Protein AF-0000000080438288 (afdb_homodimer)

InterPro domains:
  IPR000890 Aliphatic acid kinase, short-chain [PF00871] (150-322)
  IPR000890 Aliphatic acid kinase, short-chain [PR00471] (5-16)
  IPR000890 Aliphatic acid kinase, short-chain [PR00471] (149-162)
  IPR000890 Aliphatic acid kinase, short-chain [PR00471] (179-200)
  IPR000890 Aliphatic acid kinase, short-chain [PR00471] (274-287)
  IPR000890 Aliphatic acid kinase, short-chain [PR00471] (297-313)
  IPR000890 Aliphatic acid kinase, short-chain [PTHR21060] (2-323)
  IPR011245 Butyrate kinase [MF_00542] (1-355)
  IPR011245 Butyrate kinase [NF002834] (3-355)
  IPR011245 Butyrate kinase [PIRSF036458] (1-355)
  IPR011245 Butyrate kinase [TIGR02707] (4-353)
  IPR011245 Butyrate kinase [cd24011] (4-348)
  IPR023865 Aliphatic acid kinase, short-chain, conserved site [PS01075] (5-16)
  IPR023865 Aliphatic acid kinase, short-chain, conserved site [PS01076] (179-196)
  IPR043129 ATPase, nucleotide binding domain [SSF53067] (3-172)
  IPR043129 ATPase, nucleotide binding domain [SSF53067] (119-348)

Radius of gyration: 28.98 Å; Cα contacts (8 Å, |Δi|>4): 1746; chains: 2; bounding box: 59×94×71 Å

Nearest PDB structures (foldseek):
  1saz-assembly1_A  TM=9.624E-01  e=7.086E-48  Thermotoga maritima
  4dq8-assembly1_A  TM=8.177E-01  e=7.166E-22  Mycobacterium marinum M
  4iz9-assembly1_A-2  TM=7.979E-01  e=1.369E-21  Mycobacterium avium 104
  4dq8-assembly1_B  TM=8.042E-01  e=7.960E-20  Mycobacterium marinum M
  3r9p-assembly1_A  TM=7.943E-01  e=3.902E-19  Mycobacterium avium subsp. paratuberculosis

Organism: NCBI:txid29372

pLDDT: mean 96.83, std 3.12, range [66.62, 99.0]

Foldseek 3Di:
DWAWEWEWEFAPFWIWIFIDGQLHTPDIDIGGHDPVRSVVAPALVSCQVVVLVSVVVVCVVVVHDLLRHQFYEFAQAQAAADAFAKAWQDPVLLVRLVVNVVDGGNSSSGQVSRVVSCVVNVHIYIYGQHQRHDQADPVQQDDPDPVRTFGRGDLRLQQLLVLQVVLVVVVNGSQRFWEWEWAAALWIKTFTRDRSGGHHIHRRAQAAFPAHLAAAHHDDPVVLVCVPPVVPDDPVRSRNCGGGCDQNCVQPVGSDVVVLVVCLVVPNPSSVVSLVSRLVRSLVSSVVSCVVVPLRHAEYEYEYAVLVDPVSQVSNCVSRPVSDYYDYDYHRPSSSSRSNSVVCCVVVVDPHDYD/DWAWEWEWEFAPFWIWIFIDGQLHTPDIDIGGHDPVRSVVAPALVSCQVVVLVVVVVVCVVVVHDLLRHQFYEFAQAQAAADAFAKAWQDPVLLVRLVVNVVDGGNSSSGQVSRVVSCVVNVHIYIYGQHQRHDQADPVQQDDPDPVRTFGRGDLRLQQLLVLQVVQVVVVNGSLRFWEWEWAAALWIKTFTRHRSGGHHIHRRAQAAFPAHLAAAHHDDPVVLVCVPPVVPDDPVRSRNCGGGCDQNCVQPVGSDVVVLVVCLVVPNPSSVVSLVSRLVRSLVSSVVSCVVVPLRHAEYEYEYAVLVDPVSQVSNCVSRPVSDYYDYDYHRPSRSSRSNSVVCCVVVVDPHDYD

Solvent-accessible surface area (backbone atoms only — not comparable to full-atom values): 34336 Å² total; per-residue (Å²): 136,83,44,28,35,43,31,36,42,36,43,89,50,31,34,39,36,34,34,23,52,52,93,42,78,75,46,73,48,76,45,74,48,54,69,71,67,58,63,74,36,94,45,74,71,66,40,46,65,60,55,48,49,53,52,52,50,50,36,50,75,68,70,48,66,69,76,63,43,57,31,18,28,7,34,35,29,36,40,72,74,35,69,71,52,33,29,47,62,44,70,65,47,45,52,35,31,70,68,17,71,67,38,86,53,43,27,24,46,8,39,48,51,17,37,58,55,14,58,74,58,70,39,51,21,29,27,34,24,25,40,25,34,40,49,56,41,76,50,60,28,65,30,18,38,86,92,39,56,52,56,53,33,35,62,38,39,44,50,50,42,53,45,42,49,48,13,58,75,70,70,65,35,34,60,70,34,28,34,37,37,33,37,34,45,66,39,30,25,49,29,24,29,54,46,64,34,48,35,36,50,34,22,31,71,48,16,24,50,34,35,20,23,20,19,8,16,38,53,47,40,44,58,49,53,52,49,60,68,61,76,81,48,52,70,68,56,54,46,33,38,35,42,70,40,1,16,37,22,49,76,69,71,40,68,50,62,64,59,39,54,49,38,25,75,73,62,38,64,68,35,33,46,53,48,50,26,42,44,49,36,47,30,22,50,52,24,22,35,37,25,76,48,43,50,58,44,73,34,33,36,36,20,17,60,53,36,66,37,63,66,56,50,50,58,34,39,64,29,42,48,76,64,30,58,74,47,74,52,56,38,54,60,58,64,59,38,42,44,50,38,52,48,33,36,77,69,63,75,36,81,69,38,82,111,135,83,44,29,35,42,32,36,42,37,43,90,51,31,36,40,35,33,33,22,52,52,94,42,77,74,46,75,49,75,45,76,48,52,70,69,67,58,63,72,37,95,44,77,71,64,39,47,65,61,55,48,49,52,52,53,50,52,35,49,74,68,71,48,64,69,76,63,44,57,32,18,30,8,33,36,29,36,41,71,75,34,69,72,51,33,29,46,62,44,70,64,48,44,51,34,30,72,67,16,74,66,39,86,52,44,28,25,45,8,38,48,50,17,39,57,56,14,59,74,60,72,40,50,20,28,27,33,25,24,41,25,34,40,49,57,40,75,51,61,28,63,34,17,38,86,92,39,55,50,55,52,33,35,61,37,40,44,51,52,41,52,45,43,49,48,13,57,75,68,71,64,36,34,59,69,34,28,34,37,40,32,37,32,43,65,40,29,26,48,29,24,28,55,46,65,34,48,35,38,52,34,20,32,73,48,17,24,50,33,35,19,23,22,20,8,15,39,53,48,40,45,59,49,52,50,50,60,67,61,76,80,49,54,70,69,55,54,47,33,37,36,41,69,41,1,16,38,22,50,77,68,70,39,67,50,62,66,58,38,53,51,38,26,75,71,61,39,64,69,35,34,46,54,48,51,26,44,44,50,36,47,27,21,48,51,24,22,36,37,25,77,48,43,50,56,45,72,33,32,35,36,20,16,61,53,37,66,36,62,66,55,50,51,58,34,40,64,26,42,49,76,62,30,57,76,46,72,52,55,37,53,58,57,63,58,38,42,45,50,38,52,48,34,36,77,70,64,75,37,81,71,38,81,110

Structure (mmCIF, N/CA/C/O backbone):
data_AF-0000000080438288-model_v1
#
loop_
_entity.id
_entity.type
_entity.pdbx_description
1 polymer 'Probable butyrate kinase'
#
loop_
_atom_site.group_PDB
_atom_site.id
_atom_site.type_symbol
_atom_site.label_atom_id
_atom_site.label_alt_id
_atom_site.label_comp_id
_atom_site.label_asym_id
_atom_site.label_entity_id
_atom_site.label_seq_id
_atom_site.pdbx_PDB_ins_code
_atom_site.Cartn_x
_atom_site.Cartn_y
_atom_site.Cartn_z
_atom_site.occupancy
_atom_site.B_iso_or_equiv
_atom_site.auth_seq_id
_atom_site.auth_comp_id
_atom_site.auth_asym_id
_atom_site.auth_atom_id
_atom_site.pdbx_PDB_model_num
ATOM 1 N N . MET A 1 1 ? 4.367 34.531 33.5 1 66.62 1 MET A N 1
ATOM 2 C CA . MET A 1 1 ? 3.48 35.375 32.688 1 66.62 1 MET A CA 1
ATOM 3 C C . MET A 1 1 ? 2.754 34.531 31.641 1 66.62 1 MET A C 1
ATOM 5 O O . MET A 1 1 ? 3.32 33.594 31.094 1 66.62 1 MET A O 1
ATOM 9 N N . SER A 1 2 ? 1.439 34.594 31.484 1 91.94 2 SER A N 1
ATOM 10 C CA . SER A 1 2 ? 0.592 33.844 30.562 1 91.94 2 SER A CA 1
ATOM 11 C C . SER A 1 2 ? 0.63 34.438 29.172 1 91.94 2 SER A C 1
ATOM 13 O O . SER A 1 2 ? 0.788 35.656 29 1 91.94 2 SER A O 1
ATOM 15 N N . TYR A 1 3 ? 0.744 33.688 28.172 1 97.31 3 TYR A N 1
ATOM 16 C CA . TYR A 1 3 ? 0.764 34.125 26.797 1 97.31 3 TYR A CA 1
ATOM 17 C C . TYR A 1 3 ? -0.65 34.25 26.234 1 97.31 3 TYR A C 1
ATOM 19 O O . TYR A 1 3 ? -1.489 33.375 26.453 1 97.31 3 TYR A O 1
ATOM 27 N N . LYS A 1 4 ? -0.936 35.375 25.594 1 98.25 4 LYS A N 1
ATOM 28 C CA . LYS A 1 4 ? -2.145 35.531 24.797 1 98.25 4 LYS A CA 1
ATOM 29 C C . LYS A 1 4 ? -1.837 35.375 23.312 1 98.25 4 LYS A C 1
ATOM 31 O O . LYS A 1 4 ? -1.006 36.094 22.766 1 98.25 4 LYS A O 1
ATOM 36 N N . LEU A 1 5 ? -2.516 34.438 22.688 1 98.75 5 LEU A N 1
ATOM 37 C CA . LEU A 1 5 ? -2.191 34.094 21.312 1 98.75 5 LEU A CA 1
ATOM 38 C C . LEU A 1 5 ? -3.414 34.219 20.406 1 98.75 5 LEU A C 1
ATOM 40 O O . LEU A 1 5 ? -4.527 33.875 20.812 1 98.75 5 LEU A O 1
ATOM 44 N N . LEU A 1 6 ? -3.244 34.781 19.219 1 98.81 6 LEU A N 1
ATOM 45 C CA . LEU A 1 6 ? -4.238 34.688 18.156 1 98.81 6 LEU A CA 1
ATOM 46 C C . LEU A 1 6 ? -3.877 33.594 17.156 1 98.81 6 LEU A C 1
ATOM 48 O O . LEU A 1 6 ? -2.764 33.594 16.625 1 98.81 6 LEU A O 1
ATOM 52 N N . ILE A 1 7 ? -4.793 32.656 16.969 1 98.75 7 ILE A N 1
ATOM 53 C CA . ILE A 1 7 ? -4.605 31.547 16.031 1 98.75 7 ILE A CA 1
ATOM 54 C C . ILE A 1 7 ? -5.473 31.781 14.797 1 98.75 7 ILE A C 1
ATOM 56 O O . ILE A 1 7 ? -6.656 32.094 14.914 1 98.75 7 ILE A O 1
ATOM 60 N N . ILE A 1 8 ? -4.863 31.609 13.609 1 98.62 8 ILE A N 1
ATOM 61 C CA . ILE A 1 8 ? -5.562 31.875 12.352 1 98.62 8 ILE A CA 1
ATOM 62 C C . ILE A 1 8 ? -5.465 30.641 11.445 1 98.62 8 ILE A C 1
ATOM 64 O O . ILE A 1 8 ? -4.367 30.234 11.07 1 98.62 8 ILE A O 1
ATOM 68 N N . ASN A 1 9 ? -6.555 30.062 11.078 1 97.88 9 ASN A N 1
ATOM 69 C CA . ASN A 1 9 ? -6.66 28.875 10.219 1 97.88 9 ASN A CA 1
ATOM 70 C C . ASN A 1 9 ? -7.629 29.109 9.062 1 97.88 9 ASN A C 1
ATOM 72 O O . ASN A 1 9 ? -8.797 28.734 9.148 1 97.88 9 ASN A O 1
ATOM 76 N N . PRO A 1 10 ? -7.109 29.656 7.953 1 96.69 10 PRO A N 1
ATOM 77 C CA . PRO A 1 10 ? -7.973 29.953 6.809 1 96.69 10 PRO A CA 1
ATOM 78 C C . PRO A 1 10 ? -8.367 28.719 6.016 1 96.69 10 PRO A C 1
ATOM 80 O O . PRO A 1 10 ? -7.531 27.828 5.789 1 96.69 10 PRO A O 1
ATOM 83 N N . GLY A 1 11 ? -9.625 28.594 5.711 1 92.25 11 GLY A N 1
ATOM 84 C CA . GLY A 1 11 ? -10.148 27.672 4.727 1 92.25 11 GLY A CA 1
ATOM 85 C C . GLY A 1 11 ? -10.617 28.344 3.455 1 92.25 11 GLY A C 1
ATOM 86 O O . GLY A 1 11 ? -10.5 29.562 3.312 1 92.25 11 GLY A O 1
ATOM 87 N N . SER A 1 12 ? -11.234 27.594 2.533 1 87.94 12 SER 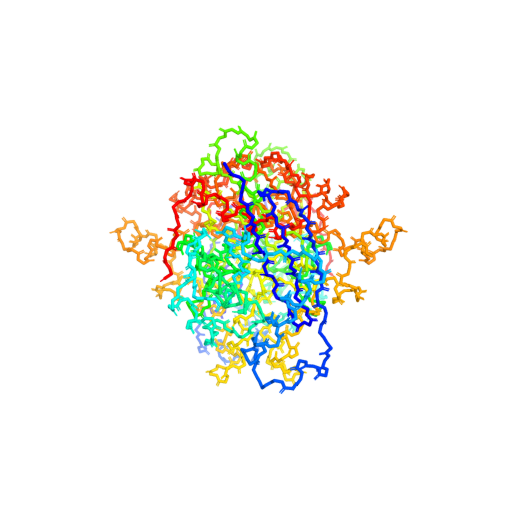A N 1
ATOM 88 C CA . SER A 1 12 ? -11.625 28.109 1.229 1 87.94 12 SER A CA 1
ATOM 89 C C . SER A 1 12 ? -12.727 29.172 1.36 1 87.94 12 SER A C 1
ATOM 91 O O . SER A 1 12 ? -12.664 30.219 0.715 1 87.94 12 SER A O 1
ATOM 93 N N . THR A 1 13 ? -13.695 28.828 2.236 1 90.31 13 THR A N 1
ATOM 94 C CA . THR A 1 13 ? -14.828 29.75 2.352 1 90.31 13 THR A CA 1
ATOM 95 C C . THR A 1 13 ? -14.992 30.219 3.791 1 90.31 13 THR A C 1
ATOM 97 O O . THR A 1 13 ? -16.078 30.625 4.191 1 90.31 13 THR A O 1
ATOM 100 N N . SER A 1 14 ? -13.969 30.016 4.543 1 94.56 14 SER A N 1
ATOM 101 C CA . SER A 1 14 ? -14.055 30.422 5.945 1 94.56 14 SER A CA 1
ATOM 102 C C . SER A 1 14 ? -12.664 30.656 6.535 1 94.56 14 SER A C 1
ATOM 104 O O . SER A 1 14 ? -11.656 30.297 5.93 1 94.56 14 SER A O 1
ATOM 106 N N . THR A 1 15 ? -12.617 31.328 7.574 1 96.62 15 THR A N 1
ATOM 107 C CA . THR A 1 15 ? -11.438 31.484 8.422 1 96.62 15 THR A CA 1
ATOM 108 C C . THR A 1 15 ? -11.773 31.172 9.875 1 96.62 15 THR A C 1
ATOM 110 O O . THR A 1 15 ? -12.578 31.875 10.492 1 96.62 15 THR A O 1
ATOM 113 N N . LYS A 1 16 ? -11.172 30.078 10.43 1 97.88 16 LYS A N 1
ATOM 114 C CA . LYS A 1 16 ? -11.305 29.781 11.852 1 97.88 16 LYS A CA 1
ATOM 115 C C . LYS A 1 16 ? -10.242 30.516 12.672 1 97.88 16 LYS A C 1
ATOM 117 O O . LYS A 1 16 ? -9.062 30.453 12.344 1 97.88 16 LYS A O 1
ATOM 122 N N . ILE A 1 17 ? -10.719 31.25 13.672 1 98.44 17 ILE A N 1
ATOM 123 C CA . ILE A 1 17 ? -9.766 31.938 14.531 1 98.44 17 ILE A CA 1
ATOM 124 C C . ILE A 1 17 ? -10.008 31.547 15.984 1 98.44 17 ILE A C 1
ATOM 126 O O . ILE A 1 17 ? -11.109 31.125 16.344 1 98.44 17 ILE A O 1
ATOM 130 N N . GLY A 1 18 ? -8.961 31.641 16.719 1 98.12 18 GLY A N 1
ATOM 131 C CA . GLY A 1 18 ? -9.031 31.422 18.156 1 98.12 18 GLY A CA 1
ATOM 132 C C . GLY A 1 18 ? -8.078 32.312 18.938 1 98.12 18 GLY A C 1
ATOM 133 O O . GLY A 1 18 ? -7 32.656 18.453 1 98.12 18 GLY A O 1
ATOM 134 N N . VAL A 1 19 ? -8.539 32.75 20.094 1 98.44 19 VAL A N 1
ATOM 135 C CA . VAL A 1 19 ? -7.672 33.406 21.062 1 98.44 19 VAL A CA 1
ATOM 136 C C . VAL A 1 19 ? -7.434 32.469 22.25 1 98.44 19 VAL A C 1
ATOM 138 O O . VAL A 1 19 ? -8.375 31.906 22.812 1 98.44 19 VAL A O 1
ATOM 141 N N . TYR A 1 20 ? -6.188 32.312 22.516 1 98.31 20 TYR A N 1
ATOM 142 C CA . TYR A 1 20 ? -5.812 31.422 23.609 1 98.31 20 TYR A CA 1
ATOM 143 C C . TYR A 1 20 ? -5.02 32.188 24.672 1 98.31 20 TYR A C 1
ATOM 145 O O . TYR A 1 20 ? -4.188 33.031 24.344 1 98.31 20 TYR A O 1
ATOM 153 N N . GLU A 1 21 ? -5.344 31.984 25.906 1 98.12 21 GLU A N 1
ATOM 154 C CA . GLU A 1 21 ? -4.449 32.281 27.031 1 98.12 21 GLU A CA 1
ATOM 155 C C . GLU A 1 21 ? -3.723 31.016 27.5 1 98.12 21 GLU A C 1
ATOM 157 O O . GLU A 1 21 ? -4.312 30.172 28.156 1 98.12 21 GLU A O 1
ATOM 162 N N . ASP A 1 22 ? -2.461 30.969 27.141 1 97.06 22 ASP A N 1
ATOM 163 C CA . ASP A 1 22 ? -1.778 29.688 27.188 1 97.06 22 ASP A CA 1
ATOM 164 C C . ASP A 1 22 ? -2.576 28.609 26.453 1 97.06 22 ASP A C 1
ATOM 166 O O . ASP A 1 22 ? -2.93 28.781 25.281 1 97.06 22 ASP A O 1
ATOM 170 N N . GLU A 1 23 ? -2.857 27.516 27.031 1 96.75 23 GLU A N 1
ATOM 171 C CA . GLU A 1 23 ? -3.562 26.438 26.344 1 96.75 23 GLU A CA 1
ATOM 172 C C . GLU A 1 23 ? -5.074 26.562 26.531 1 96.75 23 GLU A C 1
ATOM 174 O O . GLU A 1 23 ? -5.836 25.734 26.031 1 96.75 23 GLU A O 1
ATOM 179 N N . LYS A 1 24 ? -5.5 27.641 27.203 1 97.56 24 LYS A N 1
ATOM 180 C CA . LYS A 1 24 ? -6.926 27.828 27.453 1 97.56 24 LYS A CA 1
ATOM 181 C C . LYS A 1 24 ? -7.57 28.641 26.328 1 97.56 24 LYS A C 1
ATOM 183 O O . LYS A 1 24 ? -7.129 29.75 26.031 1 97.56 24 LYS A O 1
ATOM 188 N N . GLU A 1 25 ? -8.57 28.109 25.797 1 97.56 25 GLU A N 1
ATOM 189 C CA . GLU A 1 25 ? -9.312 28.797 24.734 1 97.56 25 GLU A CA 1
ATOM 190 C C . GLU A 1 25 ? -10.156 29.938 25.312 1 97.56 25 GLU A C 1
ATOM 192 O O . GLU A 1 25 ? -10.961 29.719 26.219 1 97.56 25 GLU A O 1
ATOM 197 N N . ILE A 1 26 ? -10 31.109 24.844 1 96.88 26 ILE A N 1
ATOM 198 C CA . ILE A 1 26 ? -10.75 32.281 25.281 1 96.88 26 ILE A CA 1
ATOM 199 C C . ILE A 1 26 ? -11.906 32.531 24.312 1 96.88 26 ILE A C 1
ATOM 201 O O . ILE A 1 26 ? -13 32.938 24.75 1 96.88 26 ILE A O 1
ATOM 205 N N . LEU A 1 27 ? -11.617 32.375 23.078 1 96.31 27 LEU A N 1
ATOM 206 C CA . LEU A 1 27 ? -12.648 32.531 22.047 1 96.31 27 LEU A CA 1
ATOM 207 C C . LEU A 1 27 ? -12.281 31.719 20.812 1 96.31 27 LEU A C 1
ATOM 209 O O . LEU A 1 27 ? -11.109 31.469 20.547 1 96.31 27 LEU A O 1
ATOM 213 N N . GLU A 1 28 ? -13.25 31.219 20.172 1 97.12 28 GLU A N 1
ATOM 214 C CA . GLU A 1 28 ? -13.148 30.562 18.859 1 97.12 28 GLU A CA 1
ATOM 215 C C . GLU A 1 28 ? -14.281 31 17.938 1 97.12 28 GLU A C 1
ATOM 217 O O . GLU A 1 28 ? -15.438 31.078 18.359 1 97.12 28 GLU A O 1
ATOM 222 N N . GLU A 1 29 ? -13.969 31.422 16.781 1 97.19 29 GLU A N 1
ATOM 223 C CA . GLU A 1 29 ? -14.953 31.859 15.797 1 97.19 29 GLU A CA 1
ATOM 224 C C . GLU A 1 29 ? -14.641 31.281 14.422 1 97.19 29 GLU A C 1
ATOM 226 O O . GLU A 1 29 ? -13.477 31.125 14.055 1 97.19 29 GLU A O 1
ATOM 231 N N . THR A 1 30 ? -15.648 30.891 13.758 1 96.56 30 THR A N 1
ATOM 232 C CA . THR A 1 30 ? -15.547 30.562 12.344 1 96.56 30 THR A CA 1
ATOM 233 C C . THR A 1 30 ? -16.141 31.688 11.492 1 96.56 30 THR A C 1
ATOM 235 O O . THR A 1 30 ? -17.344 31.906 11.5 1 96.56 30 THR A O 1
ATOM 238 N N . LEU A 1 31 ? -15.266 32.344 10.812 1 96.44 31 LEU A N 1
ATOM 239 C CA . LEU A 1 31 ? -15.664 33.438 9.953 1 96.44 31 LEU A CA 1
ATOM 240 C C . LEU A 1 31 ? -16 32.938 8.547 1 96.44 31 LEU A C 1
ATOM 242 O O . LEU A 1 31 ? -15.102 32.594 7.777 1 96.44 31 LEU A O 1
ATOM 246 N N . ARG A 1 32 ? -17.219 32.969 8.227 1 94.56 32 ARG A N 1
ATOM 247 C CA . ARG A 1 32 ? -17.656 32.469 6.926 1 94.56 32 ARG A CA 1
ATOM 248 C C . ARG A 1 32 ? -17.641 33.562 5.883 1 94.56 32 ARG A C 1
ATOM 250 O O . ARG A 1 32 ? -18 34.719 6.176 1 94.56 32 ARG A O 1
ATOM 257 N N . HIS A 1 33 ? -17.172 33.156 4.758 1 93 33 HIS A N 1
ATOM 258 C CA . HIS A 1 33 ? -17.109 34.062 3.621 1 93 33 HIS A CA 1
ATOM 259 C C . HIS A 1 33 ? -18 33.594 2.482 1 93 33 HIS A C 1
ATOM 261 O O . HIS A 1 33 ? -17.938 32.438 2.078 1 93 33 HIS A O 1
ATOM 267 N N . SER A 1 34 ? -18.828 34.438 1.922 1 88.5 34 SER A N 1
ATOM 268 C CA . SER A 1 34 ? -19.703 34.062 0.812 1 88.5 34 SER A CA 1
ATOM 269 C C . SER A 1 34 ? -18.906 33.906 -0.479 1 88.5 34 SER A C 1
ATOM 271 O O . SER A 1 34 ? -17.828 34.469 -0.625 1 88.5 34 SER A O 1
ATOM 273 N N . ALA A 1 35 ? -19.453 33.094 -1.381 1 82.19 35 ALA A N 1
ATOM 274 C CA . ALA A 1 35 ? -18.859 32.906 -2.701 1 82.19 35 ALA A CA 1
ATOM 275 C C . ALA A 1 35 ? -18.734 34.25 -3.436 1 82.19 35 ALA A C 1
ATOM 277 O O . ALA A 1 35 ? -17.781 34.469 -4.18 1 82.19 35 ALA A O 1
ATOM 278 N N . GLU A 1 36 ? -19.672 35.031 -3.203 1 86.88 36 GLU A N 1
ATOM 279 C CA . GLU A 1 36 ? -19.688 36.344 -3.826 1 86.88 36 GLU A CA 1
ATOM 280 C C . GLU A 1 36 ? -18.547 37.219 -3.318 1 86.88 36 GLU A C 1
ATOM 282 O O . GLU A 1 36 ? -17.891 37.906 -4.102 1 86.88 36 GLU A O 1
ATOM 287 N N . GLU A 1 37 ? -18.328 37.188 -2.08 1 89.81 37 GLU A N 1
ATOM 288 C CA . GLU A 1 37 ? -17.25 37.969 -1.474 1 89.81 37 GLU A CA 1
ATOM 289 C C . GLU A 1 37 ? -15.883 37.469 -1.94 1 89.81 37 GLU A C 1
ATOM 291 O O . GLU A 1 37 ? -15.031 38.281 -2.328 1 89.81 37 GLU A O 1
ATOM 296 N N . ILE A 1 38 ? -15.68 36.188 -1.899 1 89.19 38 ILE A N 1
ATOM 297 C CA . ILE A 1 38 ? -14.398 35.562 -2.256 1 89.19 38 ILE A CA 1
ATOM 298 C C . ILE A 1 38 ? -14.156 35.719 -3.756 1 89.19 38 ILE A C 1
ATOM 300 O O . ILE A 1 38 ? -13.023 35.906 -4.191 1 89.19 38 ILE A O 1
ATOM 304 N N . GLY A 1 39 ? -15.25 35.656 -4.547 1 87 39 GLY A N 1
ATOM 305 C CA . GLY A 1 39 ? -15.172 35.688 -5.996 1 87 39 GLY A CA 1
ATOM 306 C C . GLY A 1 39 ? -14.695 37.031 -6.535 1 87 39 GLY A C 1
ATOM 307 O O . GLY A 1 39 ? -14.273 37.125 -7.691 1 87 39 GLY A O 1
ATOM 308 N N . LYS A 1 40 ? -14.688 38 -5.754 1 91.06 40 LYS A N 1
ATOM 309 C CA . LYS A 1 40 ? -14.273 39.344 -6.164 1 91.06 40 LYS A CA 1
ATOM 310 C C . LYS A 1 40 ? -12.758 39.406 -6.316 1 91.06 40 LYS A C 1
ATOM 312 O O . LYS A 1 40 ? -12.234 40.375 -6.918 1 91.06 40 LYS A O 1
ATOM 317 N N . TYR A 1 41 ? -12.102 38.438 -5.785 1 92.12 41 TYR A N 1
ATOM 318 C CA . TYR A 1 41 ? -10.641 38.469 -5.77 1 92.12 41 TYR A CA 1
ATOM 319 C C . TYR A 1 41 ? -10.055 37.5 -6.793 1 92.12 41 TYR A C 1
ATOM 321 O O . TYR A 1 41 ? -10.547 36.375 -6.953 1 92.12 41 TYR A O 1
ATOM 329 N N . ALA A 1 42 ? -9.047 37.969 -7.5 1 88.25 42 ALA A N 1
ATOM 330 C CA . ALA A 1 42 ? -8.445 37.188 -8.586 1 88.25 42 ALA A CA 1
ATOM 331 C C . ALA A 1 42 ? -7.648 36 -8.039 1 88.25 42 ALA A C 1
ATOM 333 O O . ALA A 1 42 ? -7.598 34.938 -8.656 1 88.25 42 ALA A O 1
ATOM 334 N N . THR A 1 43 ? -6.949 36.25 -6.898 1 90.31 43 THR A N 1
ATOM 335 C CA . THR A 1 43 ? -6.121 35.219 -6.301 1 90.31 43 THR A CA 1
ATOM 336 C C . THR A 1 43 ? -6.418 35.062 -4.809 1 90.31 43 THR A C 1
ATOM 338 O O . THR A 1 43 ? -7.059 35.938 -4.215 1 90.31 43 THR A O 1
ATOM 341 N N . ILE A 1 44 ? -5.949 34.031 -4.301 1 90.5 44 ILE A N 1
ATOM 342 C CA . ILE A 1 44 ? -6.094 33.781 -2.871 1 90.5 44 ILE A CA 1
ATOM 343 C C . ILE A 1 44 ? -5.387 34.875 -2.084 1 90.5 44 ILE A C 1
ATOM 345 O O . ILE A 1 44 ? -5.906 35.344 -1.075 1 90.5 44 ILE A O 1
ATOM 349 N N . PHE A 1 45 ? -4.277 35.281 -2.564 1 92.62 45 PHE A N 1
ATOM 350 C CA . PHE A 1 45 ? -3.512 36.344 -1.879 1 92.62 45 PHE A CA 1
ATOM 351 C C . PHE A 1 45 ? -4.281 37.656 -1.853 1 92.62 45 PHE A C 1
ATOM 353 O O . PHE A 1 45 ? -4.199 38.406 -0.881 1 92.62 45 PHE A O 1
ATOM 360 N N . ASP A 1 46 ? -5.027 37.875 -2.867 1 94.62 46 ASP A N 1
ATOM 361 C CA . ASP A 1 46 ? -5.773 39.125 -2.98 1 94.62 46 ASP A CA 1
ATOM 362 C C . ASP A 1 46 ? -6.848 39.219 -1.899 1 94.62 46 ASP A C 1
ATOM 364 O O . ASP A 1 46 ? -7.387 40.312 -1.647 1 94.62 46 ASP A O 1
ATOM 368 N N . GLN A 1 47 ? -7.086 38.156 -1.265 1 95.31 47 GLN A N 1
ATOM 369 C CA . GLN A 1 47 ? -8.094 38.125 -0.212 1 95.31 47 GLN A CA 1
ATOM 370 C C . GLN A 1 47 ? -7.523 38.625 1.113 1 95.31 47 GLN A C 1
ATOM 372 O O . GLN A 1 47 ? -8.258 38.812 2.086 1 95.31 47 GLN A O 1
ATOM 377 N N . LEU A 1 48 ? -6.301 38.906 1.162 1 95.94 48 LEU A N 1
ATOM 378 C CA . LEU A 1 48 ? -5.555 39.125 2.395 1 95.94 48 LEU A CA 1
ATOM 379 C C . LEU A 1 48 ? -6.184 40.25 3.209 1 95.94 48 LEU A C 1
ATOM 381 O O . LEU A 1 48 ? -6.504 40.094 4.387 1 95.94 48 LEU A O 1
ATOM 385 N N . SER A 1 49 ? -6.328 41.438 2.609 1 95.69 49 SER A N 1
ATOM 386 C CA . SER A 1 49 ? -6.836 42.594 3.32 1 95.69 49 SER A CA 1
ATOM 387 C C . SER A 1 49 ? -8.258 42.375 3.826 1 95.69 49 SER A C 1
ATOM 389 O O . SER A 1 49 ? -8.586 42.75 4.949 1 95.69 49 SER A O 1
ATOM 391 N N . PHE A 1 50 ? -9.023 41.812 2.998 1 96 50 PHE A N 1
ATOM 392 C CA . PHE A 1 50 ? -10.406 41.5 3.352 1 96 50 PHE A CA 1
ATOM 393 C C . PHE A 1 50 ? -10.469 40.562 4.562 1 96 50 PHE A C 1
ATOM 395 O O . PHE A 1 50 ? -11.156 40.875 5.539 1 96 50 PHE A O 1
ATOM 402 N N . ARG A 1 51 ? -9.719 39.438 4.527 1 97.19 51 ARG A N 1
ATOM 403 C CA . ARG A 1 51 ? -9.742 38.469 5.613 1 97.19 51 ARG A CA 1
ATOM 404 C C . ARG A 1 51 ? -9.148 39.062 6.891 1 97.19 51 ARG A C 1
ATOM 406 O O . ARG A 1 51 ? -9.641 38.781 7.988 1 97.19 51 ARG A O 1
ATOM 413 N N . LYS A 1 52 ? -8.133 39.844 6.73 1 97.69 52 LYS A N 1
ATOM 414 C CA . LYS A 1 52 ? -7.551 40.531 7.887 1 97.69 52 LYS A CA 1
ATOM 415 C C . LYS A 1 52 ? -8.57 41.406 8.578 1 97.69 52 LYS A C 1
ATOM 417 O O . LYS A 1 52 ? -8.711 41.375 9.797 1 97.69 52 LYS A O 1
ATOM 422 N N . ASP A 1 53 ? -9.289 42.219 7.75 1 97.06 53 ASP A N 1
ATOM 423 C CA . ASP A 1 53 ? -10.273 43.156 8.289 1 97.06 53 ASP A CA 1
ATOM 424 C C . ASP A 1 53 ? -11.391 42.406 9.023 1 97.06 53 ASP A C 1
ATOM 426 O O . ASP A 1 53 ? -11.836 42.844 10.094 1 97.06 53 ASP A O 1
ATOM 430 N N . VAL A 1 54 ? -11.797 41.344 8.414 1 97.25 54 VAL A N 1
ATOM 431 C CA . VAL A 1 54 ? -12.859 40.562 9.031 1 97.25 54 VAL A CA 1
ATOM 432 C C . VAL A 1 54 ? -12.383 40.031 10.391 1 97.25 54 VAL A C 1
ATOM 434 O O . VAL A 1 54 ? -13.133 40.094 11.375 1 97.25 54 VAL A O 1
ATOM 437 N N . ILE A 1 55 ? -11.148 39.531 10.508 1 98.06 55 ILE A N 1
ATOM 438 C CA . ILE A 1 55 ? -10.586 39 11.742 1 98.06 55 ILE A CA 1
ATOM 439 C C . ILE A 1 55 ? -10.531 40.125 12.797 1 98.06 55 ILE A C 1
ATOM 441 O O . ILE A 1 55 ? -10.984 39.938 13.93 1 98.06 55 ILE A O 1
ATOM 445 N N . LEU A 1 56 ? -10.055 41.281 12.453 1 97.81 56 LEU A N 1
ATOM 446 C CA . LEU A 1 56 ? -9.898 42.406 13.391 1 97.81 56 LEU A CA 1
ATOM 447 C C . LEU A 1 56 ? -11.25 42.906 13.875 1 97.81 56 LEU A C 1
ATOM 449 O O . LEU A 1 56 ? -11.406 43.25 15.047 1 97.81 56 LEU A O 1
ATOM 453 N N . ASN A 1 57 ? -12.18 42.938 12.93 1 97.69 57 ASN A N 1
ATOM 454 C CA . ASN A 1 57 ? -13.523 43.375 13.297 1 97.69 57 ASN A CA 1
ATOM 455 C C . ASN A 1 57 ? -14.156 42.438 14.32 1 97.69 57 ASN A C 1
ATOM 457 O O . ASN A 1 57 ? -14.797 42.906 15.266 1 97.69 57 ASN A O 1
ATOM 461 N N . VAL A 1 58 ? -13.984 41.156 14.102 1 97.56 58 VAL A N 1
ATOM 462 C CA . VAL A 1 58 ? -14.57 40.188 15.016 1 97.56 58 VAL A CA 1
ATOM 463 C C . VAL A 1 58 ? -13.898 40.281 16.375 1 97.56 58 VAL A C 1
ATOM 465 O O . VAL A 1 58 ? -14.562 40.188 17.422 1 97.56 58 VAL A O 1
ATOM 468 N N . LEU A 1 59 ? -12.586 40.438 16.469 1 97.5 59 LEU A N 1
ATOM 469 C CA . LEU A 1 59 ? -11.875 40.594 17.734 1 97.5 59 LEU A CA 1
ATOM 470 C C . LEU A 1 59 ? -12.367 41.844 18.484 1 97.5 59 LEU A C 1
ATOM 472 O O . LEU A 1 59 ? -12.539 41.812 19.703 1 97.5 59 LEU A O 1
ATOM 476 N N . LYS A 1 60 ? -12.609 42.875 17.734 1 96.88 60 LYS A N 1
ATOM 477 C CA . LYS A 1 60 ? -13.148 44.094 18.312 1 96.88 60 LYS A CA 1
ATOM 478 C C . LYS A 1 60 ? -14.547 43.875 18.875 1 96.88 60 LYS A C 1
ATOM 480 O O . LYS A 1 60 ? -14.859 44.312 19.984 1 96.88 60 LYS A O 1
ATOM 485 N N . GLU A 1 61 ? -15.375 43.25 18.047 1 97.44 61 GLU A N 1
ATOM 486 C CA . GLU A 1 61 ? -16.734 42.938 18.469 1 97.44 61 GLU A CA 1
ATOM 487 C C . GLU A 1 61 ? -16.734 42.094 19.766 1 97.44 61 GLU A C 1
ATOM 489 O O . GLU A 1 61 ? -17.641 42.219 20.594 1 97.44 61 GLU A O 1
ATOM 494 N N . LYS A 1 62 ? -15.742 41.281 19.906 1 96.75 62 LYS A N 1
ATOM 495 C CA . LYS A 1 62 ? -15.633 40.406 21.078 1 96.75 62 LYS A CA 1
ATOM 496 C C . LYS A 1 62 ? -14.875 41.094 22.203 1 96.75 62 LYS A C 1
ATOM 498 O O . LYS A 1 62 ? -14.547 40.469 23.219 1 96.75 62 LYS A O 1
ATOM 503 N N . ASN A 1 63 ? -14.531 42.312 22.016 1 95.94 63 ASN A N 1
ATOM 504 C CA . ASN A 1 63 ? -13.867 43.188 23 1 95.94 63 ASN A CA 1
ATOM 505 C C . ASN A 1 63 ? -12.484 42.625 23.359 1 95.94 63 ASN A C 1
ATOM 507 O O . ASN A 1 63 ? -12.094 42.625 24.531 1 95.94 63 ASN A O 1
ATOM 511 N N . PHE A 1 64 ? -11.867 42.094 22.391 1 97 64 PHE A N 1
ATOM 512 C CA . PHE A 1 64 ? -10.5 41.656 22.609 1 97 64 PHE A CA 1
ATOM 513 C C . PHE A 1 64 ? -9.508 42.688 22.062 1 97 64 PHE A C 1
ATOM 515 O O . PHE A 1 64 ? -9.555 43.031 20.875 1 97 64 PHE A O 1
ATOM 522 N N . ASP A 1 65 ? -8.641 43.125 22.891 1 96.88 65 ASP A N 1
ATOM 523 C CA . ASP A 1 65 ? -7.609 44.094 22.5 1 96.88 65 ASP A CA 1
ATOM 524 C C . ASP A 1 65 ? -6.387 43.375 21.922 1 96.88 65 ASP A C 1
ATOM 526 O O . ASP A 1 65 ? -5.664 42.688 22.656 1 96.88 65 ASP A O 1
ATOM 530 N N . ILE A 1 66 ? -6.047 43.562 20.734 1 96.88 66 ILE A N 1
ATOM 531 C CA . ILE A 1 66 ? -4.977 42.844 20.047 1 96.88 66 ILE A CA 1
ATOM 532 C C . ILE A 1 66 ? -3.625 43.25 20.625 1 96.88 66 ILE A C 1
ATOM 534 O O . ILE A 1 66 ? -2.619 42.562 20.406 1 96.88 66 ILE A O 1
ATOM 538 N N . LYS A 1 67 ? -3.578 44.375 21.297 1 96.88 67 LYS A N 1
ATOM 539 C CA . LYS A 1 67 ? -2.336 44.812 21.906 1 96.88 67 LYS A CA 1
ATOM 540 C C . LYS A 1 67 ? -1.915 43.875 23.031 1 96.88 67 LYS A C 1
ATOM 542 O O . LYS A 1 67 ? -0.763 43.906 23.484 1 96.88 67 LYS A O 1
ATOM 547 N N . GLU A 1 68 ? -2.785 43.031 23.438 1 96.75 68 GLU A N 1
ATOM 548 C CA . GLU A 1 68 ? -2.512 42.094 24.516 1 96.75 68 GLU A CA 1
ATOM 549 C C . GLU A 1 68 ? -1.826 40.844 23.984 1 96.75 68 GLU A C 1
ATOM 551 O O . GLU A 1 68 ? -1.337 40 24.766 1 96.75 68 GLU A O 1
ATOM 556 N N . LEU A 1 69 ? -1.736 40.75 22.75 1 98.12 69 LEU A N 1
ATOM 557 C CA . LEU A 1 69 ? -1.214 39.531 22.141 1 98.12 69 LEU A CA 1
ATOM 558 C C . LEU A 1 69 ? 0.282 39.406 22.391 1 98.12 69 LEU A C 1
ATOM 560 O O . LEU A 1 69 ? 1.023 40.375 22.312 1 98.12 69 LEU A O 1
ATOM 564 N N . SER A 1 70 ? 0.661 38.156 22.719 1 98.38 70 SER A N 1
ATOM 565 C CA . SER A 1 70 ? 2.074 37.812 22.844 1 98.38 70 SER A CA 1
ATOM 566 C C . SER A 1 70 ? 2.643 37.312 21.516 1 98.38 70 SER A C 1
ATOM 568 O O . SER A 1 70 ? 3.852 37.375 21.297 1 98.38 70 SER A O 1
ATOM 570 N N . ALA A 1 71 ? 1.845 36.75 20.672 1 98.69 71 ALA A N 1
ATOM 571 C CA . ALA A 1 71 ? 2.213 36.25 19.344 1 98.69 71 ALA A CA 1
ATOM 572 C C . ALA A 1 71 ? 0.974 35.938 18.516 1 98.69 71 ALA A C 1
ATOM 574 O O . ALA A 1 71 ? -0.141 35.875 19.031 1 98.69 71 ALA A O 1
ATOM 575 N N . VAL A 1 72 ? 1.134 35.844 17.25 1 98.81 72 VAL A N 1
ATOM 576 C CA . VAL A 1 72 ? 0.098 35.406 16.312 1 98.81 72 VAL A CA 1
ATOM 577 C C . VAL A 1 72 ? 0.564 34.156 15.562 1 98.81 72 VAL A C 1
ATOM 579 O O . VAL A 1 72 ? 1.729 34.062 15.164 1 98.81 72 VAL A O 1
ATOM 582 N N . VAL A 1 73 ? -0.3 33.156 15.445 1 98.81 73 VAL A N 1
ATOM 583 C CA . VAL A 1 73 ? 0.072 31.875 14.859 1 98.81 73 VAL A CA 1
ATOM 584 C C . VAL A 1 73 ? -0.876 31.531 13.703 1 98.81 73 VAL A C 1
ATOM 586 O O . VAL A 1 73 ? -2.098 31.594 13.867 1 98.81 73 VAL A O 1
ATOM 589 N N . GLY A 1 74 ? -0.329 31.234 12.594 1 98.5 74 GLY A N 1
ATOM 590 C CA . GLY A 1 74 ? -1.115 30.844 11.438 1 98.5 74 GLY A CA 1
ATOM 591 C C . GLY A 1 74 ? -0.905 29.391 11.039 1 98.5 74 GLY A C 1
ATOM 592 O O . GLY A 1 74 ? 0.117 28.797 11.383 1 98.5 74 GLY A O 1
ATOM 593 N N . ARG A 1 75 ? -1.971 28.812 10.43 1 96.44 75 ARG A N 1
ATOM 594 C CA . ARG A 1 75 ? -1.793 27.531 9.773 1 96.44 75 ARG A CA 1
ATOM 595 C C . ARG A 1 75 ? -0.741 27.609 8.672 1 96.44 75 ARG A C 1
ATOM 597 O O . ARG A 1 75 ? -0.694 28.594 7.926 1 96.44 75 ARG A O 1
ATOM 604 N N . GLY A 1 76 ? 0.089 26.562 8.711 1 87.5 76 GLY A N 1
ATOM 605 C CA . GLY A 1 76 ? 1.093 26.516 7.656 1 87.5 76 GLY A CA 1
ATOM 606 C C . GLY A 1 76 ? 0.515 26.188 6.293 1 87.5 76 GLY A C 1
ATOM 607 O O . GLY A 1 76 ? -0.512 25.516 6.199 1 87.5 76 GLY A O 1
ATOM 608 N N . GLY A 1 77 ? 0.974 26.719 5.156 1 91.25 77 GLY A N 1
ATOM 609 C CA . GLY A 1 77 ? 0.512 26.562 3.787 1 91.25 77 GLY A CA 1
ATOM 610 C C . GLY A 1 77 ? 1.369 25.625 2.965 1 91.25 77 GLY A C 1
ATOM 611 O O . GLY A 1 77 ? 2.062 24.766 3.518 1 91.25 77 GLY A O 1
ATOM 612 N N . MET A 1 78 ? 1.15 25.625 1.749 1 92.81 78 MET A N 1
ATOM 613 C CA . MET A 1 78 ? 1.804 24.781 0.76 1 92.81 78 MET A CA 1
ATOM 614 C C . MET A 1 78 ? 3.205 25.281 0.443 1 92.81 78 MET A C 1
ATOM 616 O O . MET A 1 78 ? 3.484 25.688 -0.689 1 92.81 78 MET A O 1
ATOM 620 N N . LEU A 1 79 ? 4.07 25.094 1.42 1 96.19 79 LEU A N 1
ATOM 621 C CA . LEU A 1 79 ? 5.461 25.531 1.372 1 96.19 79 LEU A CA 1
ATOM 622 C C . LEU A 1 79 ? 6.352 24.438 0.791 1 96.19 79 LEU A C 1
ATOM 624 O O . LEU A 1 79 ? 5.855 23.375 0.386 1 96.19 79 LEU A O 1
ATOM 628 N N . LYS A 1 80 ? 7.672 24.781 0.601 1 95.19 80 LYS A N 1
ATOM 629 C CA . LYS A 1 80 ? 8.617 23.719 0.288 1 95.19 80 LYS A CA 1
ATOM 630 C C . LYS A 1 80 ? 8.688 22.688 1.42 1 95.19 80 LYS A C 1
ATOM 632 O O . LYS A 1 80 ? 8.328 23 2.559 1 95.19 80 LYS A O 1
ATOM 637 N N . PRO A 1 81 ? 9.133 21.484 1.076 1 95.62 81 PRO A N 1
ATOM 638 C CA . PRO A 1 81 ? 9.297 20.5 2.152 1 95.62 81 PRO A CA 1
ATOM 639 C C . PRO A 1 81 ? 10.258 20.969 3.24 1 95.62 81 PRO A C 1
ATOM 641 O O . PRO A 1 81 ? 11.344 21.484 2.938 1 95.62 81 PRO A O 1
ATOM 644 N N . ILE A 1 82 ? 9.805 20.828 4.504 1 96.31 82 ILE A N 1
ATOM 645 C CA . ILE A 1 82 ? 10.633 21.281 5.613 1 96.31 82 ILE A CA 1
ATOM 646 C C . ILE A 1 82 ? 10.508 20.328 6.789 1 96.31 82 ILE A C 1
ATOM 648 O O . ILE A 1 82 ? 9.516 19.594 6.895 1 96.31 82 ILE A O 1
ATOM 652 N N . PRO A 1 83 ? 11.531 20.328 7.73 1 97.25 83 PRO A N 1
ATOM 653 C CA . PRO A 1 83 ? 11.375 19.562 8.969 1 97.25 83 PRO A CA 1
ATOM 654 C C . PRO A 1 83 ? 10.242 20.078 9.852 1 97.25 83 PRO A C 1
ATOM 656 O O . PRO A 1 83 ? 9.875 21.25 9.758 1 97.25 83 PRO A O 1
ATOM 659 N N . GLY A 1 84 ? 9.727 19.203 10.672 1 97.25 84 GLY A N 1
ATOM 660 C CA . GLY A 1 84 ? 8.672 19.609 11.594 1 97.25 84 GLY A CA 1
ATOM 661 C C . GLY A 1 84 ? 9.148 20.609 12.641 1 97.25 84 GLY A C 1
ATOM 662 O O . GLY A 1 84 ? 10.344 20.672 12.945 1 97.25 84 GLY A O 1
ATOM 663 N N . GLY A 1 85 ? 8.188 21.312 13.188 1 97.56 85 GLY A N 1
ATOM 664 C CA . GLY A 1 85 ? 8.5 22.297 14.211 1 97.56 85 GLY A CA 1
ATOM 665 C C . GLY A 1 85 ? 7.723 23.594 14.055 1 97.56 85 GLY A C 1
ATOM 666 O O . GLY A 1 85 ? 6.766 23.656 13.281 1 97.56 85 GLY A O 1
ATOM 667 N N . THR A 1 86 ? 8.148 24.578 14.859 1 98.44 86 THR A N 1
ATOM 668 C CA . THR A 1 86 ? 7.559 25.922 14.82 1 98.44 86 THR A CA 1
ATOM 669 C C . THR A 1 86 ? 8.5 26.906 14.133 1 98.44 86 THR A C 1
ATOM 671 O O . THR A 1 86 ? 9.672 27 14.492 1 98.44 86 THR A O 1
ATOM 674 N N . TYR A 1 87 ? 7.953 27.531 13.141 1 98.62 87 TYR A N 1
ATOM 675 C CA . TYR A 1 87 ? 8.75 28.469 12.344 1 98.62 87 TYR A CA 1
ATOM 676 C C . TYR A 1 87 ? 8.289 29.906 12.555 1 98.62 87 TYR A C 1
ATOM 678 O O . TYR A 1 87 ? 7.082 30.172 12.578 1 98.62 87 TYR A O 1
ATOM 686 N N . GLU A 1 88 ? 9.227 30.781 12.75 1 98.5 88 GLU A N 1
ATOM 687 C CA . GLU A 1 88 ? 8.867 32.188 12.719 1 98.5 88 GLU A CA 1
ATOM 688 C C . GLU A 1 88 ? 8.609 32.656 11.289 1 98.5 88 GLU A C 1
ATOM 690 O O . GLU A 1 88 ? 9.328 32.281 10.359 1 98.5 88 GLU A O 1
ATOM 695 N N . VAL A 1 89 ? 7.559 33.406 11.141 1 98.5 89 VAL A N 1
ATOM 696 C CA . VAL A 1 89 ? 7.219 33.906 9.812 1 98.5 89 VAL A CA 1
ATOM 697 C C . VAL A 1 89 ? 8.219 35 9.391 1 98.5 89 VAL A C 1
ATOM 699 O O . VAL A 1 89 ? 8.422 35.969 10.109 1 98.5 89 VAL A O 1
ATOM 702 N N . ASN A 1 90 ? 8.914 34.75 8.336 1 98.06 90 ASN A N 1
ATOM 703 C CA . ASN A 1 90 ? 9.836 35.75 7.785 1 98.06 90 ASN A CA 1
ATOM 704 C C . ASN A 1 90 ? 9.547 36.031 6.312 1 98.06 90 ASN A C 1
ATOM 706 O O . ASN A 1 90 ? 8.578 35.5 5.758 1 98.06 90 ASN A O 1
ATOM 710 N N . ASP A 1 91 ? 10.375 36.844 5.719 1 98 91 ASP A N 1
ATOM 711 C CA . ASP A 1 91 ? 10.109 37.281 4.355 1 98 91 ASP A CA 1
ATOM 712 C C . ASP A 1 91 ? 10.188 36.125 3.361 1 98 91 ASP A C 1
ATOM 714 O O . ASP A 1 91 ? 9.422 36.094 2.398 1 98 91 ASP A O 1
ATOM 718 N N . ALA A 1 92 ? 11.125 35.25 3.615 1 97.94 92 ALA A N 1
ATOM 719 C CA . ALA A 1 92 ? 11.273 34.125 2.721 1 97.94 92 ALA A CA 1
ATOM 720 C C . ALA A 1 92 ? 10.039 33.219 2.758 1 97.94 92 ALA A C 1
ATOM 722 O O . ALA A 1 92 ? 9.578 32.75 1.717 1 97.94 92 ALA A O 1
ATOM 723 N N . LEU A 1 93 ? 9.57 32.969 3.934 1 98 93 LEU A N 1
ATOM 724 C CA . LEU A 1 93 ? 8.359 32.156 4.117 1 98 93 LEU A CA 1
ATOM 725 C C . LEU A 1 93 ? 7.168 32.812 3.438 1 98 93 LEU A C 1
ATOM 727 O O . LEU A 1 93 ? 6.41 32.156 2.721 1 98 93 LEU A O 1
ATOM 731 N N . ILE A 1 94 ? 7.035 34.094 3.598 1 97.56 94 ILE A N 1
ATOM 732 C CA . ILE A 1 94 ? 5.926 34.844 3.02 1 97.56 94 ILE A CA 1
ATOM 733 C C . ILE A 1 94 ? 5.996 34.781 1.495 1 97.56 94 ILE A C 1
ATOM 735 O O . ILE A 1 94 ? 4.977 34.594 0.828 1 97.56 94 ILE A O 1
ATOM 739 N N . ALA A 1 95 ? 7.18 34.906 0.972 1 97.38 95 ALA A N 1
ATOM 740 C CA . ALA A 1 95 ? 7.359 34.875 -0.477 1 97.38 95 ALA A CA 1
ATOM 741 C C . ALA A 1 95 ? 6.887 33.531 -1.046 1 97.38 95 ALA A C 1
ATOM 743 O O . ALA A 1 95 ? 6.219 33.5 -2.08 1 97.38 95 ALA A O 1
ATOM 744 N N . ASP A 1 96 ? 7.23 32.469 -0.372 1 96.94 96 ASP A N 1
ATOM 745 C CA . ASP A 1 96 ? 6.863 31.141 -0.84 1 96.94 96 ASP A CA 1
ATOM 746 C C . ASP A 1 96 ? 5.363 30.891 -0.692 1 96.94 96 ASP A C 1
ATOM 748 O O . ASP A 1 96 ? 4.758 30.203 -1.515 1 96.94 96 ASP A O 1
ATOM 752 N N . LEU A 1 97 ? 4.766 31.391 0.326 1 96.44 97 LEU A N 1
ATOM 753 C CA . LEU A 1 97 ? 3.326 31.281 0.517 1 96.44 97 LEU A CA 1
ATOM 754 C C . LEU A 1 97 ? 2.568 32.031 -0.573 1 96.44 97 LEU A C 1
ATOM 756 O O . LEU A 1 97 ? 1.539 31.547 -1.06 1 96.44 97 LEU A O 1
ATOM 760 N N . LYS A 1 98 ? 3.098 33.188 -0.894 1 95.12 98 LYS A N 1
ATOM 761 C CA . LYS A 1 98 ? 2.486 33.969 -1.946 1 95.12 98 LYS A CA 1
ATOM 762 C C . LYS A 1 98 ? 2.566 33.281 -3.297 1 95.12 98 LYS A C 1
ATOM 764 O O . LYS A 1 98 ? 1.598 33.281 -4.059 1 95.12 98 LYS A O 1
ATOM 769 N N . GLU A 1 99 ? 3.732 32.719 -3.492 1 93 99 GLU A N 1
ATOM 770 C CA . GLU A 1 99 ? 3.973 32.031 -4.75 1 93 99 GLU A CA 1
ATOM 771 C C . GLU A 1 99 ? 3.17 30.734 -4.816 1 93 99 GLU A C 1
ATOM 773 O O . GLU A 1 99 ? 2.746 30.312 -5.898 1 93 99 GLU A O 1
ATOM 778 N N . GLY A 1 100 ? 2.969 30.203 -3.674 1 91 100 GLY A N 1
ATOM 779 C CA . GLY A 1 100 ? 2.375 28.875 -3.658 1 91 100 GLY A CA 1
ATOM 780 C C . GLY A 1 100 ? 3.27 27.812 -4.27 1 91 100 GLY A C 1
ATOM 781 O O . GLY A 1 100 ? 2.869 27.125 -5.211 1 91 100 GLY A O 1
ATOM 782 N N . VAL A 1 101 ? 4.367 27.562 -3.666 1 90.69 101 VAL A N 1
ATOM 783 C CA . VAL A 1 101 ? 5.438 26.734 -4.23 1 90.69 101 VAL A CA 1
ATOM 784 C C . VAL A 1 101 ? 4.914 25.328 -4.508 1 90.69 101 VAL A C 1
ATOM 786 O O . VAL A 1 101 ? 5.293 24.703 -5.504 1 90.69 101 VAL A O 1
ATOM 789 N N . GLN A 1 102 ? 4.051 24.844 -3.652 1 89.62 102 GLN A N 1
ATOM 790 C CA . GLN A 1 102 ? 3.467 23.516 -3.885 1 89.62 102 GLN A CA 1
ATOM 791 C C . GLN A 1 102 ? 1.98 23.625 -4.211 1 89.62 102 GLN A C 1
ATOM 793 O O . GLN A 1 102 ? 1.219 22.688 -3.971 1 89.62 102 GLN A O 1
ATOM 798 N N . GLY A 1 103 ? 1.581 24.828 -4.555 1 86.88 103 GLY A N 1
ATOM 799 C CA . GLY A 1 103 ? 0.2 25.016 -4.969 1 86.88 103 GLY A CA 1
ATOM 800 C C . GLY A 1 103 ? -0.514 26.094 -4.184 1 86.88 103 GLY A C 1
ATOM 801 O O . GLY A 1 103 ? -0.089 26.469 -3.086 1 86.88 103 GLY A O 1
ATOM 802 N N . GLN A 1 104 ? -1.555 26.547 -4.855 1 87.94 104 GLN A N 1
ATOM 803 C CA . GLN A 1 104 ? -2.381 27.562 -4.211 1 87.94 104 GLN A CA 1
ATOM 804 C C . GLN A 1 104 ? -3.445 26.922 -3.322 1 87.94 104 GLN A C 1
ATOM 806 O O . GLN A 1 104 ? -4.133 25.984 -3.74 1 87.94 104 GLN A O 1
ATOM 811 N N . HIS A 1 105 ? -3.508 27.375 -2.135 1 90.62 105 HIS A N 1
ATOM 812 C CA . HIS A 1 105 ? -4.469 26.922 -1.135 1 90.62 105 HIS A CA 1
ATOM 813 C C . HIS A 1 105 ? -4.762 28.031 -0.117 1 90.62 105 HIS A C 1
ATOM 815 O O . HIS A 1 105 ? -3.887 28.828 0.206 1 90.62 105 HIS A O 1
ATOM 821 N N . ALA A 1 106 ? -5.926 28.031 0.367 1 90.5 106 ALA A N 1
ATOM 822 C CA . ALA A 1 106 ? -6.328 29.047 1.326 1 90.5 106 ALA A CA 1
ATOM 823 C C . ALA A 1 106 ? -5.41 29.047 2.545 1 90.5 106 ALA A C 1
ATOM 825 O O . ALA A 1 106 ? -5.164 30.109 3.139 1 90.5 106 ALA A O 1
ATOM 826 N N . SER A 1 107 ? -4.855 27.859 2.875 1 93.44 107 SER A N 1
ATOM 827 C CA . SER A 1 107 ? -3.963 27.766 4.027 1 93.44 107 SER A CA 1
ATOM 828 C C . SER A 1 107 ? -2.707 28.609 3.822 1 93.44 107 SER A C 1
ATOM 830 O O . SER A 1 107 ? -2.021 28.953 4.789 1 93.44 107 SER A O 1
ATOM 832 N N . ASN A 1 108 ? -2.418 29 2.617 1 95.81 108 ASN A N 1
ATOM 833 C CA . ASN A 1 108 ? -1.256 29.828 2.334 1 95.81 108 ASN A CA 1
ATOM 834 C C . ASN A 1 108 ? -1.392 31.219 2.967 1 95.81 108 ASN A C 1
ATOM 836 O O . ASN A 1 108 ? -0.396 31.922 3.156 1 95.81 108 ASN A O 1
ATOM 840 N N . LEU A 1 109 ? -2.611 31.578 3.289 1 96.56 109 LEU A N 1
ATOM 841 C CA . LEU A 1 109 ? -2.844 32.875 3.879 1 96.56 109 LEU A CA 1
ATOM 842 C C . LEU A 1 109 ? -2.576 32.875 5.379 1 96.56 109 LEU A C 1
ATOM 844 O O . LEU A 1 109 ? -2.457 33.906 6.012 1 96.56 109 LEU A O 1
ATOM 848 N N . GLY A 1 110 ? -2.484 31.672 5.938 1 97.56 110 GLY A N 1
ATOM 849 C CA . GLY A 1 110 ? -2.361 31.562 7.383 1 97.56 110 GLY A CA 1
ATOM 850 C C . GLY A 1 110 ? -1.164 32.312 7.941 1 97.56 110 GLY A C 1
ATOM 851 O O . GLY A 1 110 ? -1.319 33.219 8.766 1 97.56 110 GLY A O 1
ATOM 852 N N . GLY A 1 111 ? -0.006 31.969 7.445 1 97.88 111 GLY A N 1
ATOM 853 C CA . GLY A 1 111 ? 1.215 32.625 7.875 1 97.88 111 GLY A CA 1
ATOM 854 C C . GLY A 1 111 ? 1.251 34.094 7.516 1 97.88 111 GLY A C 1
ATOM 855 O O . GLY A 1 111 ? 1.764 34.938 8.281 1 97.88 111 GLY A O 1
ATOM 856 N N . ILE A 1 112 ? 0.673 34.438 6.414 1 98.19 112 ILE A N 1
ATOM 857 C CA . ILE A 1 112 ? 0.681 35.812 5.938 1 98.19 112 ILE A CA 1
ATOM 858 C C . ILE A 1 112 ? -0.201 36.688 6.836 1 98.19 112 ILE A C 1
ATOM 860 O O . ILE A 1 112 ? 0.209 37.781 7.262 1 98.19 112 ILE A O 1
ATOM 864 N N . LEU A 1 113 ? -1.355 36.188 7.086 1 98.44 113 LEU A N 1
ATOM 865 C CA . LEU A 1 113 ? -2.279 36.906 7.965 1 98.44 113 LEU A CA 1
ATOM 866 C C . LEU A 1 113 ? -1.677 37.094 9.352 1 98.44 113 LEU A C 1
ATOM 868 O O . LEU A 1 113 ? -1.778 38.156 9.945 1 98.44 113 LEU A O 1
ATOM 872 N N . ALA A 1 114 ? -1.093 36 9.844 1 98.69 114 ALA A N 1
ATOM 873 C CA . ALA A 1 114 ? -0.447 36.062 11.156 1 98.69 114 ALA A CA 1
ATOM 874 C C . ALA A 1 114 ? 0.611 37.188 11.195 1 98.69 114 ALA A C 1
ATOM 876 O O . ALA A 1 114 ? 0.68 37.938 12.148 1 98.69 114 ALA A O 1
ATOM 877 N N . ASN A 1 115 ? 1.422 37.25 10.188 1 98.38 115 ASN A N 1
ATOM 878 C CA . ASN A 1 115 ? 2.49 38.25 10.102 1 98.38 115 ASN A CA 1
ATOM 879 C C . ASN A 1 115 ? 1.938 39.656 10.055 1 98.38 115 ASN A C 1
ATOM 881 O O . ASN A 1 115 ? 2.471 40.562 10.711 1 98.38 115 ASN A O 1
ATOM 885 N N . GLU A 1 116 ? 0.938 39.906 9.273 1 98 116 GLU A N 1
ATOM 886 C CA . GLU A 1 116 ? 0.349 41.219 9.125 1 98 116 GLU A CA 1
ATOM 887 C C . GLU A 1 116 ? -0.197 41.75 10.453 1 98 116 GLU A C 1
ATOM 889 O O . GLU A 1 116 ? 0.011 42.906 10.805 1 98 116 GLU A O 1
ATOM 894 N N . ILE A 1 117 ? -0.86 40.906 11.109 1 98.25 117 ILE A N 1
ATOM 895 C CA . ILE A 1 117 ? -1.467 41.312 12.375 1 98.25 117 ILE A CA 1
ATOM 896 C C . ILE A 1 117 ? -0.387 41.438 13.445 1 98.25 117 ILE A C 1
ATOM 898 O O . ILE A 1 117 ? -0.415 42.375 14.242 1 98.25 117 ILE A O 1
ATOM 902 N N . ALA A 1 118 ? 0.544 40.531 13.469 1 98.5 118 ALA A N 1
ATOM 903 C CA . ALA A 1 118 ? 1.645 40.594 14.43 1 98.5 118 ALA A CA 1
ATOM 904 C C . ALA A 1 118 ? 2.424 41.906 14.297 1 98.5 118 ALA A C 1
ATOM 906 O O . ALA A 1 118 ? 2.822 42.5 15.305 1 98.5 118 ALA A O 1
ATOM 907 N N . LYS A 1 119 ? 2.645 42.344 13.125 1 97.31 119 LYS A N 1
ATOM 908 C CA . LYS A 1 119 ? 3.393 43.562 12.867 1 97.31 119 LYS A CA 1
ATOM 909 C C . LYS A 1 119 ? 2.664 44.781 13.43 1 97.31 119 LYS A C 1
ATOM 911 O O . LYS A 1 119 ? 3.299 45.719 13.883 1 97.31 119 LYS A O 1
ATOM 916 N N . GLU A 1 120 ? 1.389 44.719 13.383 1 95.62 120 GLU A N 1
ATOM 917 C CA . GLU A 1 120 ? 0.584 45.844 13.867 1 95.62 120 GLU A CA 1
ATOM 918 C C . GLU A 1 120 ? 0.784 46.062 15.367 1 95.62 120 GLU A C 1
ATOM 920 O O . GLU A 1 120 ? 0.664 47.188 15.859 1 95.62 120 GLU A O 1
ATOM 925 N N . VAL A 1 121 ? 1.052 45.062 16.078 1 96.38 121 VAL A N 1
ATOM 926 C CA . VAL A 1 121 ? 1.128 45.188 17.516 1 96.38 121 VAL A CA 1
ATOM 927 C C . VAL A 1 121 ? 2.549 44.906 18 1 96.38 121 VAL A C 1
ATOM 929 O O . VAL A 1 121 ? 2.816 44.844 19.203 1 96.38 121 VAL A O 1
ATOM 932 N N . GLY A 1 122 ? 3.5 44.625 17.109 1 97.25 122 GLY A N 1
ATOM 933 C CA . GLY A 1 122 ? 4.914 44.5 17.422 1 97.25 122 GLY A CA 1
ATOM 934 C C . GLY A 1 122 ? 5.246 43.188 18.109 1 97.25 122 GLY A C 1
ATOM 935 O O . GLY A 1 122 ? 6.035 43.156 19.062 1 97.25 122 GLY A O 1
ATOM 936 N N . VAL A 1 123 ? 4.605 42.125 17.781 1 98.31 123 VAL A N 1
ATOM 937 C CA . VAL A 1 123 ? 4.891 40.812 18.328 1 98.31 123 VAL A CA 1
ATOM 938 C C . VAL A 1 123 ? 5.34 39.844 17.219 1 98.31 123 VAL A C 1
ATOM 940 O O . VAL A 1 123 ? 5.457 40.25 16.062 1 98.31 123 VAL A O 1
ATOM 943 N N . ARG A 1 124 ? 5.656 38.562 17.547 1 98.19 124 ARG A N 1
ATOM 944 C CA . ARG A 1 124 ? 6.16 37.594 16.594 1 98.19 124 ARG A CA 1
ATOM 945 C C . ARG A 1 124 ? 5.016 36.812 15.969 1 98.19 124 ARG A C 1
ATOM 947 O O . ARG A 1 124 ? 3.965 36.625 16.594 1 98.19 124 ARG A O 1
ATOM 954 N N . ALA A 1 125 ? 5.215 36.312 14.781 1 98.75 125 ALA A N 1
ATOM 955 C CA . ALA A 1 125 ? 4.293 35.438 14.078 1 98.75 125 ALA A CA 1
ATOM 956 C C . ALA A 1 125 ? 4.926 34.062 13.828 1 98.75 125 ALA A C 1
ATOM 958 O O . ALA A 1 125 ? 6.121 33.969 13.531 1 98.75 125 ALA A O 1
ATOM 959 N N . PHE A 1 126 ? 4.137 33 13.961 1 98.81 126 PHE A N 1
ATOM 960 C CA . PHE A 1 126 ? 4.648 31.641 13.797 1 98.81 126 PHE A CA 1
ATOM 961 C C . PHE A 1 126 ? 3.715 30.812 12.914 1 98.81 126 PHE A C 1
ATOM 963 O O . PHE A 1 126 ? 2.541 31.141 12.758 1 98.81 126 PHE A O 1
ATOM 970 N N . ILE A 1 127 ? 4.215 29.812 12.289 1 98.69 127 ILE A N 1
ATOM 971 C CA . ILE A 1 127 ? 3.457 28.656 11.812 1 98.69 127 ILE A CA 1
ATOM 972 C C . ILE A 1 127 ? 3.98 27.391 12.484 1 98.69 127 ILE A C 1
ATOM 974 O O . ILE A 1 127 ? 5.102 27.375 13 1 98.69 127 ILE A O 1
ATOM 978 N N . VAL A 1 128 ? 3.16 26.406 12.516 1 98.25 128 VAL A N 1
ATOM 979 C CA . VAL A 1 128 ? 3.529 25.172 13.219 1 98.25 128 VAL A CA 1
ATOM 980 C C . VAL A 1 128 ? 3.225 23.969 12.352 1 98.25 128 VAL A C 1
ATOM 982 O O . VAL A 1 128 ? 2.102 23.812 11.859 1 98.25 128 VAL A O 1
ATOM 985 N N . ASP A 1 129 ? 4.23 23.094 12.125 1 97.81 129 ASP A N 1
ATOM 986 C CA . ASP A 1 129 ? 4.105 21.781 11.484 1 97.81 129 ASP A CA 1
ATOM 987 C C . ASP A 1 129 ? 3.125 21.828 10.312 1 97.81 129 ASP A C 1
ATOM 989 O O . ASP A 1 129 ? 2.078 21.188 10.352 1 97.81 129 ASP A O 1
ATOM 993 N N . PRO A 1 130 ? 3.529 22.562 9.266 1 96.81 130 PRO A N 1
ATOM 994 C CA . PRO A 1 130 ? 2.635 22.625 8.109 1 96.81 130 PRO A CA 1
ATOM 995 C C . PRO A 1 130 ? 2.461 21.281 7.418 1 96.81 130 PRO A C 1
ATOM 997 O O . PRO A 1 130 ? 3.182 20.328 7.727 1 96.81 130 PRO A O 1
ATOM 1000 N N . VAL A 1 131 ? 1.527 21.141 6.523 1 94.25 131 VAL A N 1
ATOM 1001 C CA . VAL A 1 131 ? 1.142 19.906 5.84 1 94.25 131 VAL A CA 1
ATOM 1002 C C . VAL A 1 131 ? 2.326 19.375 5.039 1 94.25 131 VAL A C 1
ATOM 1004 O O . VAL A 1 131 ? 2.396 18.172 4.758 1 94.25 131 VAL A O 1
ATOM 1007 N N . VAL A 1 132 ? 3.367 20.203 4.809 1 95 132 VAL A N 1
ATOM 1008 C CA . VAL A 1 132 ? 4.465 19.859 3.908 1 95 132 VAL A CA 1
ATOM 1009 C C . VAL A 1 132 ? 5.652 19.344 4.715 1 95 132 VAL A C 1
ATOM 1011 O O . VAL A 1 132 ? 6.762 19.219 4.191 1 95 132 VAL A O 1
ATOM 1014 N N . VAL A 1 133 ? 5.434 19.125 6.016 1 97.44 133 VAL A N 1
ATOM 1015 C CA . VAL A 1 133 ? 6.5 18.547 6.828 1 97.44 133 VAL A CA 1
ATOM 1016 C C . VAL A 1 133 ? 7.051 17.297 6.137 1 97.44 133 VAL A C 1
ATOM 1018 O O . VAL A 1 133 ? 6.289 16.422 5.73 1 97.44 133 VAL A O 1
ATOM 1021 N N . ASP A 1 134 ? 8.383 17.266 5.961 1 98.06 134 ASP A N 1
ATOM 1022 C CA . ASP A 1 134 ? 9.039 16.141 5.301 1 98.06 134 ASP A CA 1
ATOM 1023 C C . ASP A 1 134 ? 10.289 15.711 6.062 1 98.06 134 ASP A C 1
ATOM 1025 O O . ASP A 1 134 ? 11.312 16.406 6.027 1 98.06 134 ASP A O 1
ATOM 1029 N N . GLU A 1 135 ? 10.164 14.664 6.734 1 98.5 135 GLU A N 1
ATOM 1030 C CA . GLU A 1 135 ? 11.242 14.047 7.496 1 98.5 135 GLU A CA 1
ATOM 1031 C C . GLU A 1 135 ? 11.438 12.586 7.098 1 98.5 135 GLU A C 1
ATOM 1033 O O . GLU A 1 135 ? 11.922 11.781 7.891 1 98.5 135 GLU A O 1
ATOM 1038 N N . LEU A 1 136 ? 11.086 12.203 5.855 1 98.69 136 LEU A N 1
ATOM 1039 C CA . LEU A 1 136 ? 11.141 10.828 5.375 1 98.69 136 LEU A CA 1
ATOM 1040 C C . LEU A 1 136 ? 12.57 10.32 5.332 1 98.69 136 LEU A C 1
ATOM 1042 O O . LEU A 1 136 ? 13.484 11.055 4.957 1 98.69 136 LEU A O 1
ATOM 1046 N N . ASP A 1 137 ? 12.75 9.086 5.742 1 98.62 137 ASP A N 1
ATOM 1047 C CA . ASP A 1 137 ? 13.992 8.406 5.398 1 98.62 137 ASP A CA 1
ATOM 1048 C C . ASP A 1 137 ? 14.133 8.25 3.885 1 98.62 137 ASP A C 1
ATOM 1050 O O . ASP A 1 137 ? 13.133 8.094 3.178 1 98.62 137 ASP A O 1
ATOM 1054 N N . GLU A 1 138 ? 15.352 8.25 3.391 1 98.25 138 GLU A N 1
ATOM 1055 C CA . GLU A 1 138 ? 15.594 8.148 1.956 1 98.25 138 GLU A CA 1
ATOM 1056 C C . GLU A 1 138 ? 14.969 6.887 1.374 1 98.25 138 GLU A C 1
ATOM 1058 O O . GLU A 1 138 ? 14.406 6.918 0.277 1 98.25 138 GLU A O 1
ATOM 1063 N N . VAL A 1 139 ? 14.992 5.805 2.098 1 98.5 139 VAL A N 1
ATOM 1064 C CA . VAL A 1 139 ? 14.477 4.523 1.626 1 98.5 139 VAL A CA 1
ATOM 1065 C C . VAL A 1 139 ? 12.969 4.621 1.41 1 98.5 139 VAL A C 1
ATOM 1067 O O . VAL A 1 139 ? 12.422 3.955 0.53 1 98.5 139 VAL A O 1
ATOM 1070 N N . ALA A 1 140 ? 12.312 5.473 2.193 1 98.56 140 ALA A N 1
ATOM 1071 C CA . ALA A 1 140 ? 10.852 5.594 2.145 1 98.56 140 ALA A CA 1
ATOM 1072 C C . ALA A 1 140 ? 10.406 6.348 0.896 1 98.56 140 ALA A C 1
ATOM 1074 O O . ALA A 1 140 ? 9.227 6.32 0.534 1 98.56 140 ALA A O 1
ATOM 1075 N N . ARG A 1 141 ? 11.344 7.004 0.205 1 98.31 141 ARG A N 1
ATOM 1076 C CA . ARG A 1 141 ? 11.023 7.855 -0.937 1 98.31 141 ARG A CA 1
ATOM 1077 C C . ARG A 1 141 ? 10.922 7.035 -2.219 1 98.31 141 ARG A C 1
ATOM 1079 O O . ARG A 1 141 ? 10.336 7.484 -3.205 1 98.31 141 ARG A O 1
ATOM 1086 N N . LEU A 1 142 ? 11.531 5.867 -2.219 1 98.56 142 LEU A N 1
ATOM 1087 C CA . LEU A 1 142 ? 11.547 5.059 -3.434 1 98.56 142 LEU A CA 1
ATOM 1088 C C . LEU A 1 142 ? 10.211 4.355 -3.631 1 98.56 142 LEU A C 1
ATOM 1090 O O . LEU A 1 142 ? 9.703 3.709 -2.709 1 98.56 142 LEU A O 1
ATOM 1094 N N . SER A 1 143 ? 9.633 4.461 -4.816 1 97.5 143 SER A N 1
ATOM 1095 C CA . SER A 1 143 ? 8.43 3.725 -5.188 1 97.5 143 SER A CA 1
ATOM 1096 C C . SER A 1 143 ? 8.766 2.514 -6.051 1 97.5 143 SER A C 1
ATOM 1098 O O . SER A 1 143 ? 8.602 1.371 -5.617 1 97.5 143 SER A O 1
ATOM 1100 N N . GLY A 1 144 ? 9.195 2.516 -7.121 1 97.81 144 GLY A N 1
ATOM 1101 C CA . GLY A 1 144 ? 9.578 1.554 -8.141 1 97.81 144 GLY A CA 1
ATOM 1102 C C . GLY A 1 144 ? 9.805 2.188 -9.5 1 97.81 144 GLY A C 1
ATOM 1103 O O . GLY A 1 144 ? 10.289 1.53 -10.43 1 97.81 144 GLY A O 1
ATOM 1104 N N . ILE A 1 145 ? 9.422 3.434 -9.602 1 98.25 145 ILE A N 1
ATOM 1105 C CA . ILE A 1 145 ? 9.648 4.25 -10.789 1 98.25 145 ILE A CA 1
ATOM 1106 C C . ILE A 1 145 ? 10.359 5.543 -10.391 1 98.25 145 ILE A C 1
ATOM 1108 O O . ILE A 1 145 ? 9.812 6.363 -9.656 1 98.25 145 ILE A O 1
ATOM 1112 N N . PRO A 1 146 ? 11.57 5.828 -10.875 1 98.12 146 PRO A N 1
ATOM 1113 C CA . PRO A 1 146 ? 12.359 6.992 -10.461 1 98.12 146 PRO A CA 1
ATOM 1114 C C . PRO A 1 146 ? 11.602 8.305 -10.633 1 98.12 146 PRO A C 1
ATOM 1116 O O . PRO A 1 146 ? 11.766 9.227 -9.828 1 98.12 146 PRO A O 1
ATOM 1119 N N . GLU A 1 147 ? 10.703 8.375 -11.625 1 97.62 147 GLU A N 1
ATOM 1120 C CA . GLU A 1 147 ? 9.969 9.602 -11.922 1 97.62 147 GLU A CA 1
ATOM 1121 C C . GLU A 1 147 ? 8.789 9.789 -10.969 1 97.62 147 GLU A C 1
ATOM 1123 O O . GLU A 1 147 ? 8.18 10.859 -10.922 1 97.62 147 GLU A O 1
A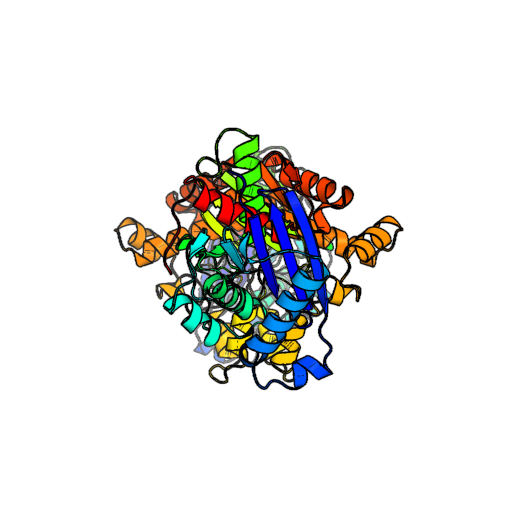TOM 1128 N N . LEU A 1 148 ? 8.523 8.797 -10.148 1 97.75 148 LEU A N 1
ATOM 1129 C CA . LEU A 1 148 ? 7.367 8.844 -9.258 1 97.75 148 LEU A CA 1
ATOM 1130 C C . LEU A 1 148 ? 7.789 8.594 -7.812 1 97.75 148 LEU A C 1
ATOM 1132 O O . LEU A 1 148 ? 7.293 7.66 -7.172 1 97.75 148 LEU A O 1
ATOM 1136 N N . PRO A 1 149 ? 8.633 9.469 -7.25 1 97.56 149 PRO A N 1
ATOM 1137 C CA . PRO A 1 149 ? 9.023 9.289 -5.852 1 97.56 149 PRO A CA 1
ATOM 1138 C C . PRO A 1 149 ? 7.863 9.508 -4.883 1 97.56 149 PRO A C 1
ATOM 1140 O O . PRO A 1 149 ? 6.926 10.25 -5.195 1 97.56 149 PRO A O 1
ATOM 1143 N N . ARG A 1 150 ? 7.918 8.836 -3.756 1 97.44 150 ARG A N 1
ATOM 1144 C CA . ARG A 1 150 ? 6.941 9.086 -2.699 1 97.44 150 ARG A CA 1
ATOM 1145 C C . ARG A 1 150 ? 7.23 10.414 -1.995 1 97.44 150 ARG A C 1
ATOM 1147 O O . ARG A 1 150 ? 8.391 10.773 -1.79 1 97.44 150 ARG A O 1
ATOM 1154 N N . LYS A 1 151 ? 6.137 11.117 -1.659 1 95.19 151 LYS A N 1
ATOM 1155 C CA . LYS A 1 151 ? 6.242 12.438 -1.054 1 95.19 151 LYS A CA 1
ATOM 1156 C C . LYS A 1 151 ? 5.508 12.492 0.284 1 95.19 151 LYS A C 1
ATOM 1158 O O . LYS A 1 151 ? 4.59 11.703 0.526 1 95.19 151 LYS A O 1
ATOM 1163 N N . SER A 1 152 ? 5.988 13.406 1.067 1 96.44 152 SER A N 1
ATOM 1164 C CA . SER A 1 152 ? 5.395 13.594 2.389 1 96.44 152 SER A CA 1
ATOM 1165 C C . SER A 1 152 ? 4.363 14.719 2.379 1 96.44 152 SER A C 1
ATOM 1167 O O . SER A 1 152 ? 4.719 15.891 2.238 1 96.44 152 SER A O 1
ATOM 1169 N N . LYS A 1 153 ? 3.119 14.453 2.473 1 95 153 LYS A N 1
ATOM 1170 C CA . LYS A 1 153 ? 1.979 15.344 2.658 1 95 153 LYS A CA 1
ATOM 1171 C C . LYS A 1 153 ? 0.912 14.695 3.535 1 95 153 LYS A C 1
ATOM 1173 O O . LYS A 1 153 ? 0.222 13.773 3.104 1 95 153 LYS A O 1
ATOM 1178 N N . PHE A 1 154 ? 0.792 15.195 4.742 1 96.81 154 PHE A N 1
ATOM 1179 C CA . PHE A 1 154 ? -0.067 14.516 5.703 1 96.81 154 PHE A CA 1
ATOM 1180 C C . PHE A 1 154 ? -0.525 15.484 6.793 1 96.81 154 PHE A C 1
ATOM 1182 O O . PHE A 1 154 ? -0.311 16.688 6.691 1 96.81 154 PHE A O 1
ATOM 1189 N N . HIS A 1 155 ? -1.246 14.992 7.691 1 96.94 155 HIS A N 1
ATOM 1190 C CA . HIS A 1 155 ? -1.76 15.797 8.797 1 96.94 155 HIS A CA 1
ATOM 1191 C C . HIS A 1 155 ? -0.688 16.016 9.859 1 96.94 155 HIS A C 1
ATOM 1193 O O . HIS A 1 155 ? -0.888 15.688 11.031 1 96.94 155 HIS A O 1
ATOM 1199 N N . ALA A 1 156 ? 0.339 16.641 9.477 1 97.94 156 ALA A N 1
ATOM 1200 C CA . ALA A 1 156 ? 1.531 16.797 10.305 1 97.94 156 ALA A CA 1
ATOM 1201 C C . ALA A 1 156 ? 1.203 17.531 11.609 1 97.94 156 ALA A C 1
ATOM 1203 O O . ALA A 1 156 ? 1.666 17.141 12.68 1 97.94 156 ALA A O 1
ATOM 1204 N N . LEU A 1 157 ? 0.401 18.578 11.523 1 97.81 157 LEU A N 1
ATOM 1205 C CA . LEU A 1 157 ? 0.068 19.375 12.695 1 97.81 157 LEU A CA 1
ATOM 1206 C C . LEU A 1 157 ? -0.591 18.516 13.773 1 97.81 157 LEU A C 1
ATOM 1208 O O . LEU A 1 157 ? -0.143 18.5 14.922 1 97.81 157 LEU A O 1
ATOM 1212 N N . ASN A 1 158 ? -1.587 17.797 13.352 1 97.81 158 ASN A N 1
ATOM 1213 C CA . ASN A 1 158 ? -2.324 16.969 14.305 1 97.81 158 ASN A CA 1
ATOM 1214 C C . ASN A 1 158 ? -1.486 15.797 14.797 1 97.81 158 ASN A C 1
ATOM 1216 O O . ASN A 1 158 ? -1.447 15.516 16 1 97.81 158 ASN A O 1
ATOM 1220 N N . GLN A 1 159 ? -0.818 15.086 13.891 1 98.62 159 GLN A N 1
ATOM 1221 C CA . GLN A 1 159 ? -0.023 13.93 14.281 1 98.62 159 GLN A CA 1
ATOM 1222 C C . GLN A 1 159 ? 1.045 14.305 15.297 1 98.62 159 GLN A C 1
ATOM 1224 O O . GLN A 1 159 ? 1.186 13.648 16.328 1 98.62 159 GLN A O 1
ATOM 1229 N N . LYS A 1 160 ? 1.733 15.352 15.016 1 98.31 160 LYS A N 1
ATOM 1230 C CA . LYS A 1 160 ? 2.826 15.727 15.906 1 98.31 160 LYS A CA 1
ATOM 1231 C C . LYS A 1 160 ? 2.295 16.281 17.219 1 98.31 160 LYS A C 1
ATOM 1233 O O . LYS A 1 160 ? 2.891 16.062 18.281 1 98.31 160 LYS A O 1
ATOM 1238 N N . ALA A 1 161 ? 1.174 16.984 17.188 1 98.06 161 ALA A N 1
ATOM 1239 C CA . ALA A 1 161 ? 0.574 17.516 18.422 1 98.06 161 ALA A CA 1
ATOM 1240 C C . ALA A 1 161 ? 0.205 16.391 19.375 1 98.06 161 ALA A C 1
ATOM 1242 O O . ALA A 1 161 ? 0.514 16.453 20.562 1 98.06 161 ALA A O 1
ATOM 1243 N N . VAL A 1 162 ? -0.444 15.32 18.844 1 98.69 162 VAL A N 1
ATOM 1244 C CA . VAL A 1 162 ? -0.886 14.234 19.719 1 98.69 162 VAL A CA 1
ATOM 1245 C C . VAL A 1 162 ? 0.313 13.391 20.156 1 98.69 162 VAL A C 1
ATOM 1247 O O . VAL A 1 162 ? 0.347 12.867 21.266 1 98.69 162 VAL A O 1
ATOM 1250 N N . ALA A 1 163 ? 1.283 13.258 19.297 1 98.75 163 ALA A N 1
ATOM 1251 C CA . ALA A 1 163 ? 2.51 12.562 19.672 1 98.75 163 ALA A CA 1
ATOM 1252 C C . ALA A 1 163 ? 3.207 13.273 20.828 1 98.75 163 ALA A C 1
ATOM 1254 O O . ALA A 1 163 ? 3.646 12.633 21.797 1 98.75 163 ALA A O 1
ATOM 1255 N N . LYS A 1 164 ? 3.332 14.586 20.75 1 98.06 164 LYS A N 1
ATOM 1256 C CA . LYS A 1 164 ? 3.941 15.383 21.812 1 98.06 164 LYS A CA 1
ATOM 1257 C C . LYS A 1 164 ? 3.119 15.305 23.109 1 98.06 164 LYS A C 1
ATOM 1259 O O . LYS A 1 164 ? 3.678 15.25 24.203 1 98.06 164 LYS A O 1
ATOM 1264 N N . ARG A 1 165 ? 1.817 15.344 22.938 1 97.62 165 ARG A N 1
ATOM 1265 C CA . ARG A 1 165 ? 0.946 15.195 24.094 1 97.62 165 ARG A CA 1
ATOM 1266 C C . ARG A 1 165 ? 1.218 13.875 24.812 1 97.62 165 ARG A C 1
ATOM 1268 O O . ARG A 1 165 ? 1.382 13.852 26.031 1 97.62 165 ARG A O 1
ATOM 1275 N N . PHE A 1 166 ? 1.257 12.766 24.047 1 98.69 166 PHE A N 1
ATOM 1276 C CA . PHE A 1 166 ? 1.564 11.469 24.641 1 98.69 166 PHE A CA 1
ATOM 1277 C C . PHE A 1 166 ? 2.947 11.484 25.281 1 98.69 166 PHE A C 1
ATOM 1279 O O . PHE A 1 166 ? 3.15 10.891 26.344 1 98.69 166 PHE A O 1
ATOM 1286 N N . GLY A 1 167 ? 3.906 12.07 24.594 1 98.25 167 GLY A N 1
ATOM 1287 C CA . GLY A 1 167 ? 5.238 12.203 25.156 1 98.25 167 GLY A CA 1
ATOM 1288 C C . GLY A 1 167 ? 5.238 12.844 26.531 1 98.25 167 GLY A C 1
ATOM 1289 O O . GLY A 1 167 ? 5.93 12.375 27.438 1 98.25 167 GLY A O 1
ATOM 1290 N N . LYS A 1 168 ? 4.488 13.891 26.672 1 96.69 168 LYS A N 1
ATOM 1291 C CA . LYS A 1 168 ? 4.367 14.562 27.953 1 96.69 168 LYS A CA 1
ATOM 1292 C C . LYS A 1 168 ? 3.701 13.664 28.984 1 96.69 168 LYS A C 1
ATOM 1294 O O . LYS A 1 168 ? 4.191 13.531 30.109 1 96.69 168 LYS A O 1
ATOM 1299 N N . GLU A 1 169 ? 2.58 13.039 28.562 1 97.88 169 GLU A N 1
ATOM 1300 C CA . GLU A 1 169 ? 1.812 12.188 29.469 1 97.88 169 GLU A CA 1
ATOM 1301 C C . GLU A 1 169 ? 2.639 11 29.938 1 97.88 169 GLU A C 1
ATOM 1303 O O . GLU A 1 169 ? 2.492 10.547 31.078 1 97.88 169 GLU A O 1
ATOM 1308 N N . SER A 1 170 ? 3.484 10.484 29.078 1 97.88 170 SER A N 1
ATOM 1309 C CA . SER A 1 170 ? 4.262 9.289 29.391 1 97.88 170 SER A CA 1
ATOM 1310 C C . SER A 1 170 ? 5.508 9.625 30.203 1 97.88 170 SER A C 1
ATOM 1312 O O . SER A 1 170 ? 6.148 8.742 30.766 1 97.88 170 SER A O 1
ATOM 1314 N N . GLY A 1 171 ? 5.887 10.875 30.219 1 97.69 171 GLY A N 1
ATOM 1315 C CA . GLY A 1 171 ? 7.082 11.32 30.906 1 97.69 171 GLY A CA 1
ATOM 1316 C C . GLY A 1 171 ? 8.359 11.055 30.141 1 97.69 171 GLY A C 1
ATOM 1317 O O . GLY A 1 171 ? 9.453 11.383 30.609 1 97.69 171 GLY A O 1
ATOM 1318 N N . LYS A 1 172 ? 8.312 10.539 28.969 1 97.75 172 LYS A N 1
ATOM 1319 C CA . LYS A 1 172 ? 9.492 10.156 28.203 1 97.75 172 LYS A CA 1
ATOM 1320 C C . LYS A 1 172 ? 9.875 11.242 27.203 1 97.75 172 LYS A C 1
ATOM 1322 O O . LYS A 1 172 ? 11.047 11.367 26.844 1 97.75 172 LYS A O 1
ATOM 1327 N N . GLY A 1 173 ? 8.891 12.102 26.844 1 97.56 173 GLY A N 1
ATOM 1328 C CA . GLY A 1 173 ? 9.125 13.078 25.781 1 97.56 173 GLY A CA 1
ATOM 1329 C C . GLY A 1 173 ? 9.008 12.492 24.391 1 97.56 173 GLY A C 1
ATOM 1330 O O . GLY A 1 173 ? 9.438 11.359 24.156 1 97.56 173 GLY A O 1
ATOM 1331 N N . TYR A 1 174 ? 8.492 13.227 23.516 1 97.88 174 TYR A N 1
ATOM 1332 C CA . TYR A 1 174 ? 8.234 12.797 22.141 1 97.88 174 TYR A CA 1
ATOM 1333 C C . TYR A 1 174 ? 9.516 12.344 21.453 1 97.88 174 TYR A C 1
ATOM 1335 O O . TYR A 1 174 ? 9.516 11.352 20.719 1 97.88 174 TYR A O 1
ATOM 1343 N N . GLU A 1 175 ? 10.633 12.953 21.719 1 97.75 175 GLU A N 1
ATOM 1344 C CA . GLU A 1 175 ? 11.914 12.727 21.062 1 97.75 175 GLU A CA 1
ATOM 1345 C C . GLU A 1 175 ? 12.531 11.406 21.5 1 97.75 175 GLU A C 1
ATOM 1347 O O . GLU A 1 175 ? 13.555 10.977 20.953 1 97.75 175 GLU A O 1
ATOM 1352 N N . ASN A 1 176 ? 11.914 10.719 22.422 1 98.56 176 ASN A N 1
ATOM 1353 C CA . ASN A 1 176 ? 12.438 9.453 22.938 1 98.56 176 ASN A CA 1
ATOM 1354 C C . ASN A 1 176 ? 11.469 8.305 22.688 1 98.56 176 ASN A C 1
ATOM 1356 O O . ASN A 1 176 ? 11.594 7.234 23.281 1 98.56 176 ASN A O 1
ATOM 1360 N N . LEU A 1 177 ? 10.523 8.508 21.797 1 98.81 177 LEU A N 1
ATOM 1361 C CA . LEU A 1 177 ? 9.477 7.516 21.594 1 98.81 177 LEU A CA 1
ATOM 1362 C C . LEU A 1 177 ? 9.43 7.074 20.125 1 98.81 177 LEU A C 1
ATOM 1364 O O . LEU A 1 177 ? 9.719 7.863 19.219 1 98.81 177 LEU A O 1
ATOM 1368 N N . ASN A 1 178 ? 9.133 5.836 19.891 1 98.94 178 ASN A N 1
ATOM 1369 C CA . ASN A 1 178 ? 8.68 5.289 18.609 1 98.94 178 ASN A CA 1
ATOM 1370 C C . ASN A 1 178 ? 7.164 5.082 18.609 1 98.94 178 ASN A C 1
ATOM 1372 O O . ASN A 1 178 ? 6.641 4.258 19.359 1 98.94 178 ASN A O 1
ATOM 1376 N N . LEU A 1 179 ? 6.512 5.855 17.734 1 98.94 179 LEU A N 1
ATOM 1377 C CA . LEU A 1 179 ? 5.051 5.824 17.719 1 98.94 179 LEU A CA 1
ATOM 1378 C C . LEU A 1 179 ? 4.531 5.57 16.312 1 98.94 179 LEU A C 1
ATOM 1380 O O . LEU A 1 179 ? 5.191 5.91 15.328 1 98.94 179 LEU A O 1
ATOM 1384 N N . ILE A 1 180 ? 3.477 4.902 16.234 1 99 180 ILE A N 1
ATOM 1385 C CA . ILE A 1 180 ? 2.662 4.918 15.016 1 99 180 ILE A CA 1
ATOM 1386 C C . ILE A 1 180 ? 1.431 5.793 15.234 1 99 180 ILE A C 1
ATOM 1388 O O . ILE A 1 180 ? 0.607 5.512 16.109 1 99 180 ILE A O 1
ATOM 1392 N N . VAL A 1 181 ? 1.323 6.883 14.508 1 98.94 181 VAL A N 1
ATOM 1393 C CA . VAL A 1 181 ? 0.225 7.824 14.68 1 98.94 181 VAL A CA 1
ATOM 1394 C C . VAL A 1 181 ? -0.678 7.805 13.453 1 98.94 181 VAL A C 1
ATOM 1396 O O . VAL A 1 181 ? -0.213 8.023 12.328 1 98.94 181 VAL A O 1
ATOM 1399 N N . THR A 1 182 ? -1.946 7.527 13.664 1 98.94 182 THR A N 1
ATOM 1400 C CA . THR A 1 182 ? -2.941 7.418 12.602 1 98.94 182 THR A CA 1
ATOM 1401 C C . THR A 1 182 ? -4.012 8.492 12.75 1 98.94 182 THR A C 1
ATOM 1403 O O . THR A 1 182 ? -4.762 8.5 13.727 1 98.94 182 THR A O 1
ATOM 1406 N N . HIS A 1 183 ? -4.027 9.398 11.812 1 98.81 183 HIS A N 1
ATOM 1407 C CA . HIS A 1 183 ? -5.078 10.406 11.742 1 98.81 183 HIS A CA 1
ATOM 1408 C C . HIS A 1 183 ? -6.195 9.969 10.805 1 98.81 183 HIS A C 1
ATOM 1410 O O . HIS A 1 183 ? -5.957 9.719 9.617 1 98.81 183 HIS A O 1
ATOM 1416 N N . MET A 1 184 ? -7.422 9.914 11.328 1 98.56 184 MET A N 1
ATOM 1417 C CA . MET A 1 184 ? -8.562 9.477 10.523 1 98.56 184 MET A CA 1
ATOM 1418 C C . MET A 1 184 ? -9.602 10.586 10.406 1 98.56 184 MET A C 1
ATOM 1420 O O . MET A 1 184 ? -10.383 10.812 11.336 1 98.56 184 MET A O 1
ATOM 1424 N N . GLY A 1 185 ? -9.656 11.273 9.297 1 96.5 185 GLY A N 1
ATOM 1425 C CA . GLY A 1 185 ? -10.625 12.297 8.945 1 96.5 185 GLY A CA 1
ATOM 1426 C C . GLY A 1 185 ? -11.07 12.219 7.496 1 96.5 185 GLY A C 1
ATOM 1427 O O . GLY A 1 185 ? -11.375 11.133 6.992 1 96.5 185 GLY A O 1
ATOM 1428 N N . GLY A 1 186 ? -11.203 13.461 6.785 1 93 186 GLY A N 1
ATOM 1429 C CA . GLY A 1 186 ? -11.484 13.414 5.359 1 93 186 GLY A CA 1
ATOM 1430 C C . GLY A 1 186 ? -10.469 12.594 4.578 1 93 186 GLY A C 1
ATOM 1431 O O . GLY A 1 186 ? -10.82 11.945 3.592 1 93 186 GLY A O 1
ATOM 1432 N N . GLY A 1 187 ? -9.273 12.703 5.02 1 94.94 187 GLY A N 1
ATOM 1433 C CA . GLY A 1 187 ? -8.18 11.828 4.613 1 94.94 187 GLY A CA 1
ATOM 1434 C C . GLY A 1 187 ? -7.594 11.031 5.766 1 94.94 187 GLY A C 1
ATOM 1435 O O . GLY A 1 187 ? -7.832 11.352 6.934 1 94.94 187 GLY A O 1
ATOM 1436 N N . VAL A 1 188 ? -6.941 9.984 5.43 1 98.06 188 VAL A N 1
ATOM 1437 C CA . VAL A 1 188 ? -6.301 9.164 6.453 1 98.06 188 VAL A CA 1
ATOM 1438 C C . VAL A 1 188 ? -4.789 9.164 6.242 1 98.06 188 VAL A C 1
ATOM 1440 O O . VAL A 1 188 ? -4.309 8.922 5.133 1 98.06 188 VAL A O 1
ATOM 1443 N N . SER A 1 189 ? -4.055 9.547 7.27 1 98.38 189 SER A N 1
ATOM 1444 C CA . SER A 1 189 ? -2.598 9.453 7.234 1 98.38 189 SER A CA 1
ATOM 1445 C C . SER A 1 189 ? -2.072 8.602 8.383 1 98.38 189 SER A C 1
ATOM 1447 O O . SER A 1 189 ? -2.545 8.711 9.516 1 98.38 189 SER A O 1
ATOM 1449 N N . VAL A 1 190 ? -1.233 7.656 8.07 1 98.94 190 VAL A N 1
ATOM 1450 C CA . VAL A 1 190 ? -0.571 6.773 9.031 1 98.94 190 VAL A CA 1
ATOM 1451 C C . VAL A 1 190 ? 0.939 6.988 8.969 1 98.94 190 VAL A C 1
ATOM 1453 O O . VAL A 1 190 ? 1.564 6.773 7.93 1 98.94 190 VAL A O 1
ATOM 1456 N N . GLY A 1 191 ? 1.512 7.453 10.109 1 98.88 191 GLY A N 1
ATOM 1457 C CA . GLY A 1 191 ? 2.924 7.801 10.125 1 98.88 191 GLY A CA 1
ATOM 1458 C C . GLY A 1 191 ? 3.723 7 11.141 1 98.88 191 GLY A C 1
ATOM 1459 O O . GLY A 1 191 ? 3.217 6.672 12.219 1 98.88 191 GLY A O 1
ATOM 1460 N N . ALA A 1 192 ? 4.941 6.602 10.773 1 98.94 192 ALA A N 1
ATOM 1461 C CA . ALA A 1 192 ? 5.93 6.086 11.711 1 98.94 192 ALA A CA 1
ATOM 1462 C C . ALA A 1 192 ? 6.777 7.215 12.289 1 98.94 192 ALA A C 1
ATOM 1464 O O . ALA A 1 192 ? 7.562 7.84 11.57 1 98.94 192 ALA A O 1
ATOM 1465 N N . HIS A 1 193 ? 6.551 7.52 13.555 1 98.94 193 HIS A N 1
ATOM 1466 C CA . HIS A 1 193 ? 7.332 8.508 14.289 1 98.94 193 HIS A CA 1
ATOM 1467 C C . HIS A 1 193 ? 8.5 7.855 15.016 1 98.94 193 HIS A C 1
ATOM 1469 O O . HIS A 1 193 ? 8.297 7.043 15.922 1 98.94 193 HIS A O 1
ATOM 1475 N N . LYS A 1 194 ? 9.688 8.117 14.594 1 98.88 194 LYS A N 1
ATOM 1476 C CA . LYS A 1 194 ? 10.898 7.566 15.203 1 98.88 194 LYS A CA 1
ATOM 1477 C C . LYS A 1 194 ? 11.688 8.648 15.93 1 98.88 194 LYS A C 1
ATOM 1479 O O . LYS A 1 194 ? 12.312 9.508 15.297 1 98.88 194 LYS A O 1
ATOM 1484 N N . LEU A 1 195 ? 11.609 8.648 17.25 1 98.56 195 LEU A N 1
ATOM 1485 C CA . LEU A 1 195 ? 12.367 9.547 18.094 1 98.56 195 LEU A CA 1
ATOM 1486 C C . LEU A 1 195 ? 12.141 11 17.688 1 98.56 195 LEU A C 1
ATOM 1488 O O . LEU A 1 195 ? 13.102 11.75 17.484 1 98.56 195 LEU A O 1
ATOM 1492 N N . GLY A 1 196 ? 10.93 11.359 17.453 1 97.88 196 GLY A N 1
ATOM 1493 C CA . GLY A 1 196 ? 10.555 12.75 17.25 1 97.88 196 GLY A CA 1
ATOM 1494 C C . GLY A 1 196 ? 10.43 13.125 15.789 1 97.88 196 GLY A C 1
ATOM 1495 O O . GLY A 1 196 ? 10.078 14.266 15.469 1 97.88 196 GLY A O 1
ATOM 1496 N N . LYS A 1 197 ? 10.68 12.203 14.852 1 98.56 197 LYS A N 1
ATOM 1497 C CA . LYS A 1 197 ? 10.633 12.469 13.414 1 98.56 197 LYS A CA 1
ATOM 1498 C C . LYS A 1 197 ? 9.68 11.516 12.711 1 98.56 197 LYS A C 1
ATOM 1500 O O . LYS A 1 197 ? 9.625 10.328 13.039 1 98.56 197 LYS A O 1
ATOM 1505 N N . VAL A 1 198 ? 8.93 12.062 11.789 1 98.81 198 VAL A N 1
ATOM 1506 C CA . VAL A 1 198 ? 8.062 11.211 10.984 1 98.81 198 VAL A CA 1
ATOM 1507 C C . VAL A 1 198 ? 8.844 10.641 9.805 1 98.81 198 VAL A C 1
ATOM 1509 O O . VAL A 1 198 ? 8.859 11.219 8.719 1 98.81 198 VAL A O 1
ATOM 1512 N N . VAL A 1 199 ? 9.32 9.453 9.938 1 98.88 199 VAL A N 1
ATOM 1513 C CA . VAL A 1 199 ? 10.32 8.93 9.023 1 98.88 199 VAL A CA 1
ATOM 1514 C C . VAL A 1 199 ? 9.641 8.227 7.852 1 98.88 199 VAL A C 1
ATOM 1516 O O . VAL A 1 199 ? 10.281 7.922 6.844 1 98.88 199 VAL A O 1
ATOM 1519 N N . ASP A 1 200 ? 8.391 7.926 7.949 1 98.81 200 ASP A N 1
ATOM 1520 C CA . ASP A 1 200 ? 7.539 7.395 6.887 1 98.81 200 ASP A CA 1
ATOM 1521 C C . ASP A 1 200 ? 6.078 7.766 7.113 1 98.81 200 ASP A C 1
ATOM 1523 O O . ASP A 1 200 ? 5.609 7.801 8.25 1 98.81 200 ASP A O 1
ATOM 1527 N N . VAL A 1 201 ? 5.41 8.047 6.031 1 98.75 201 VAL A N 1
ATOM 1528 C CA . VAL A 1 201 ? 3.99 8.391 6.086 1 98.75 201 VAL A CA 1
ATOM 1529 C C . VAL A 1 201 ? 3.391 8.336 4.684 1 98.75 201 VAL A C 1
ATOM 1531 O O . VAL A 1 201 ? 4.074 8.633 3.699 1 98.75 201 VAL A O 1
ATOM 1534 N N . ASN A 1 202 ? 2.176 7.867 4.621 1 97.94 202 ASN A N 1
ATOM 1535 C CA . ASN A 1 202 ? 1.532 7.91 3.312 1 97.94 202 ASN A CA 1
ATOM 1536 C C . ASN A 1 202 ? 1.11 9.328 2.939 1 97.94 202 ASN A C 1
ATOM 1538 O O . ASN A 1 202 ? 0.684 10.102 3.799 1 97.94 202 ASN A O 1
ATOM 1542 N N . ASN A 1 203 ? 1.201 9.664 1.65 1 96.19 203 ASN A N 1
ATOM 1543 C CA . ASN A 1 203 ? 0.651 10.906 1.124 1 96.19 203 ASN A CA 1
ATOM 1544 C C . ASN A 1 203 ? -0.874 10.914 1.176 1 96.19 203 ASN A C 1
ATOM 1546 O O . ASN A 1 203 ? -1.531 10.391 0.274 1 96.19 203 ASN A O 1
ATOM 1550 N N . ALA A 1 204 ? -1.433 11.586 2.121 1 93.94 204 ALA A N 1
ATOM 1551 C CA . ALA A 1 204 ? -2.867 11.531 2.385 1 93.94 204 ALA A CA 1
ATOM 1552 C C . ALA A 1 204 ? -3.631 12.477 1.467 1 93.94 204 ALA A C 1
ATOM 1554 O O . ALA A 1 204 ? -4.863 12.5 1.471 1 93.94 204 ALA A O 1
ATOM 1555 N N . LEU A 1 205 ? -2.906 13.211 0.66 1 89.81 205 LEU A N 1
ATOM 1556 C CA . LEU A 1 205 ? -3.541 14.203 -0.206 1 89.81 205 LEU A CA 1
ATOM 1557 C C . LEU A 1 205 ? -3.723 13.648 -1.616 1 89.81 205 LEU A C 1
ATOM 1559 O O . LEU A 1 205 ? -4.695 13.984 -2.297 1 89.81 205 LEU A O 1
ATOM 1563 N N . ASP A 1 206 ? -2.699 12.836 -2.023 1 88.25 206 ASP A N 1
ATOM 1564 C CA . ASP A 1 206 ? -2.643 12.57 -3.457 1 88.25 206 ASP A CA 1
ATOM 1565 C C . ASP A 1 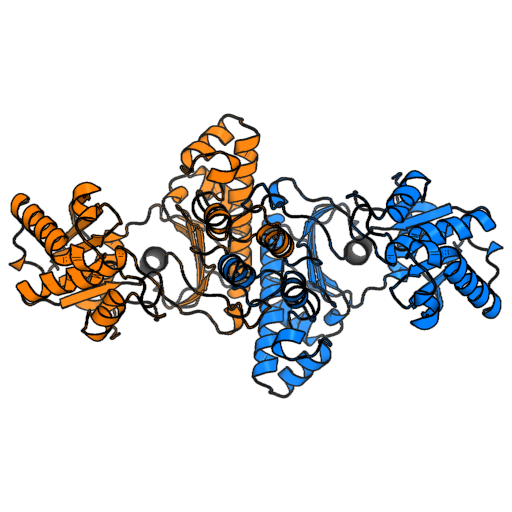206 ? -2.635 11.07 -3.736 1 88.25 206 ASP A C 1
ATOM 1567 O O . ASP A 1 206 ? -1.939 10.602 -4.645 1 88.25 206 ASP A O 1
ATOM 1571 N N . GLY A 1 207 ? -3.283 10.266 -2.953 1 87 207 GLY A N 1
ATOM 1572 C CA . GLY A 1 207 ? -3.646 8.953 -3.459 1 87 207 GLY A CA 1
ATOM 1573 C C . GLY A 1 207 ? -2.74 7.848 -2.953 1 87 207 GLY A C 1
ATOM 1574 O O . GLY A 1 207 ? -2.414 6.918 -3.693 1 87 207 GLY A O 1
ATOM 1575 N N . ASP A 1 208 ? -2.246 7.879 -1.741 1 93.69 208 ASP A N 1
ATOM 1576 C CA . ASP A 1 208 ? -1.548 6.789 -1.069 1 93.69 208 ASP A CA 1
ATOM 1577 C C . ASP A 1 208 ? -2.277 6.375 0.207 1 93.69 208 ASP A C 1
ATOM 1579 O O . ASP A 1 208 ? -3.094 7.133 0.735 1 93.69 208 ASP A O 1
ATOM 1583 N N . GLY A 1 209 ? -1.993 5.18 0.574 1 96.44 209 GLY A N 1
ATOM 1584 C CA . GLY A 1 209 ? -2.492 4.727 1.863 1 96.44 209 GLY A CA 1
ATOM 1585 C C . GLY A 1 209 ? -3.916 4.207 1.804 1 96.44 209 GLY A C 1
ATOM 1586 O O . GLY A 1 209 ? -4.402 3.832 0.735 1 96.44 209 GLY A O 1
ATOM 1587 N N . PRO A 1 210 ? -4.609 4.105 2.943 1 98.31 210 PRO A N 1
ATOM 1588 C CA . PRO A 1 210 ? -5.996 3.635 3.004 1 98.31 210 PRO A CA 1
ATOM 1589 C C . PRO A 1 210 ? -6.98 4.625 2.385 1 98.31 210 PRO A C 1
ATOM 1591 O O . PRO A 1 210 ? -6.719 5.828 2.355 1 98.31 210 PRO A O 1
ATOM 1594 N N . PHE A 1 211 ? -8.055 4.055 1.896 1 97.81 211 PHE A N 1
ATOM 1595 C CA . PHE A 1 211 ? -9.086 5.008 1.493 1 97.81 211 PHE A CA 1
ATOM 1596 C C . PHE A 1 211 ? -9.742 5.641 2.713 1 97.81 211 PHE A C 1
ATOM 1598 O O . PHE A 1 211 ? -9.586 5.148 3.832 1 97.81 211 PHE A O 1
ATOM 1605 N N . SER A 1 212 ? -10.328 6.77 2.527 1 97.81 212 SER A N 1
ATOM 1606 C CA . SER A 1 212 ? -10.977 7.578 3.555 1 97.81 212 SER A CA 1
ATOM 1607 C C . SER A 1 212 ? -12.398 7.961 3.148 1 97.81 212 SER A C 1
ATOM 1609 O O . SER A 1 212 ? -12.953 7.387 2.209 1 97.81 212 SER A O 1
ATOM 1611 N N . PRO A 1 213 ? -13 8.727 3.881 1 96.81 213 PRO A N 1
ATOM 1612 C CA . PRO A 1 213 ? -14.344 9.133 3.492 1 96.81 213 PRO A CA 1
ATOM 1613 C C . PRO A 1 213 ? -14.391 9.781 2.109 1 96.81 213 PRO A C 1
ATOM 1615 O O . PRO A 1 213 ? -15.336 9.555 1.346 1 96.81 213 PRO A O 1
ATOM 1618 N N . GLU A 1 214 ? -13.289 10.508 1.716 1 95.62 214 GLU A N 1
ATOM 1619 C CA . GLU A 1 214 ? -13.398 11.273 0.48 1 95.62 214 GLU A CA 1
ATOM 1620 C C . GLU A 1 214 ? -12.273 10.93 -0.491 1 95.62 214 GLU A C 1
ATOM 1622 O O . GLU A 1 214 ? -12.25 11.43 -1.619 1 95.62 214 GLU A O 1
ATOM 1627 N N . ARG A 1 215 ? -11.375 10.133 -0.075 1 97.5 215 ARG A N 1
ATOM 1628 C CA . ARG A 1 215 ? -10.203 9.844 -0.901 1 97.5 215 ARG A CA 1
ATOM 1629 C C . ARG A 1 215 ? -10.039 8.344 -1.111 1 97.5 215 ARG A C 1
ATOM 1631 O O . ARG A 1 215 ? -10.297 7.555 -0.204 1 97.5 215 ARG A O 1
ATOM 1638 N N . ALA A 1 216 ? -9.523 7.965 -2.258 1 97.62 216 ALA A N 1
ATOM 1639 C CA . ALA A 1 216 ? -9.43 6.562 -2.645 1 97.62 216 ALA A CA 1
ATOM 1640 C C . ALA A 1 216 ? -8.203 5.902 -2.021 1 97.62 216 ALA A C 1
ATOM 1642 O O . ALA A 1 216 ? -8.164 4.68 -1.861 1 97.62 216 ALA A O 1
ATOM 1643 N N . GLY A 1 217 ? -7.164 6.723 -1.685 1 96.31 217 GLY A N 1
ATOM 1644 C CA . GLY A 1 217 ? -5.906 6.109 -1.292 1 96.31 217 GLY A CA 1
ATOM 1645 C C . GLY A 1 217 ? -5.195 5.414 -2.439 1 96.31 217 GLY A C 1
ATOM 1646 O O . GLY A 1 217 ? -5.242 5.883 -3.578 1 96.31 217 GLY A O 1
ATOM 1647 N N . GLY A 1 218 ? -4.41 4.383 -2.061 1 96.19 218 GLY A N 1
ATOM 1648 C CA . GLY A 1 218 ? -3.74 3.602 -3.086 1 96.19 218 GLY A CA 1
ATOM 1649 C C . GLY A 1 218 ? -4.688 2.736 -3.895 1 96.19 218 GLY A C 1
ATOM 1650 O O . GLY A 1 218 ? -5.586 2.102 -3.338 1 96.19 218 GLY A O 1
ATOM 1651 N N . VAL A 1 219 ? -4.516 2.771 -5.223 1 97.69 219 VAL A N 1
ATOM 1652 C CA . VAL A 1 219 ? -5.328 1.956 -6.117 1 97.69 219 VAL A CA 1
ATOM 1653 C C . VAL A 1 219 ? -4.426 1.125 -7.027 1 97.69 219 VAL A C 1
ATOM 1655 O O . VAL A 1 219 ? -3.23 1.408 -7.148 1 97.69 219 VAL A O 1
ATOM 1658 N N . PRO A 1 220 ? -4.949 0.009 -7.613 1 97 220 PRO A N 1
ATOM 1659 C CA . PRO A 1 220 ? -4.129 -0.786 -8.531 1 97 220 PRO A CA 1
ATOM 1660 C C . PRO A 1 220 ? -3.574 0.037 -9.688 1 97 220 PRO A C 1
ATOM 1662 O O . PRO A 1 220 ? -4.344 0.554 -10.508 1 97 220 PRO A O 1
ATOM 1665 N N . ALA A 1 221 ? -2.271 0.097 -9.789 1 97.62 221 ALA A N 1
ATOM 1666 C CA . ALA A 1 221 ? -1.6 0.991 -10.734 1 97.62 221 ALA A CA 1
ATOM 1667 C C . ALA A 1 221 ? -1.905 0.599 -12.172 1 97.62 221 ALA A C 1
ATOM 1669 O O . ALA A 1 221 ? -2.158 1.462 -13.016 1 97.62 221 ALA A O 1
ATOM 1670 N N . GLY A 1 222 ? -1.875 -0.704 -12.492 1 97.06 222 GLY A N 1
ATOM 1671 C CA . GLY A 1 222 ? -2.137 -1.151 -13.852 1 97.06 222 GLY A CA 1
ATOM 1672 C C . GLY A 1 222 ? -3.516 -0.767 -14.352 1 97.06 222 GLY A C 1
ATOM 1673 O O . GLY A 1 222 ? -3.658 -0.255 -15.461 1 97.06 222 GLY A O 1
ATOM 1674 N N . ASP A 1 223 ? -4.5 -0.983 -13.531 1 97 223 ASP A N 1
ATOM 1675 C CA . ASP A 1 223 ? -5.871 -0.648 -13.914 1 97 223 ASP A CA 1
ATOM 1676 C C . ASP A 1 223 ? -6.059 0.864 -14.008 1 97 223 ASP A C 1
ATOM 1678 O O . ASP A 1 223 ? -6.848 1.348 -14.82 1 97 223 ASP A O 1
ATOM 1682 N N . LEU A 1 224 ? -5.387 1.59 -13.141 1 98.12 224 LEU A N 1
ATOM 1683 C CA . LEU A 1 224 ? -5.441 3.047 -13.203 1 98.12 224 LEU A CA 1
ATOM 1684 C C . LEU A 1 224 ? -4.895 3.555 -14.531 1 98.12 224 LEU A C 1
ATOM 1686 O O . LEU A 1 224 ? -5.465 4.469 -15.133 1 98.12 224 LEU A O 1
ATOM 1690 N N . ILE A 1 225 ? -3.775 3.008 -14.984 1 98.25 225 ILE A N 1
ATOM 1691 C CA . ILE A 1 225 ? -3.201 3.367 -16.281 1 98.25 225 ILE A CA 1
ATOM 1692 C C . ILE A 1 225 ? -4.227 3.129 -17.375 1 98.25 225 ILE A C 1
ATOM 1694 O O . ILE A 1 225 ? -4.461 4.004 -18.219 1 98.25 225 ILE A O 1
ATOM 1698 N N . LYS A 1 226 ? -4.859 1.944 -17.359 1 97.38 226 LYS A N 1
ATOM 1699 C CA . LYS A 1 226 ? -5.875 1.618 -18.359 1 97.38 226 LYS A CA 1
ATOM 1700 C C . LYS A 1 226 ? -7.02 2.627 -18.328 1 97.38 226 LYS A C 1
ATOM 1702 O O . LYS A 1 226 ? -7.512 3.045 -19.375 1 97.38 226 LYS A O 1
ATOM 1707 N N . MET A 1 227 ? -7.426 2.98 -17.188 1 98.06 227 MET A N 1
ATOM 1708 C CA . MET A 1 227 ? -8.492 3.971 -17.031 1 98.06 227 MET A CA 1
ATOM 1709 C C . MET A 1 227 ? -8.078 5.309 -17.641 1 98.06 227 MET A C 1
ATOM 1711 O O . MET A 1 227 ? -8.852 5.93 -18.375 1 98.06 227 MET A O 1
ATOM 1715 N N . CYS A 1 228 ? -6.855 5.77 -17.312 1 98.5 228 CYS A N 1
ATOM 1716 C CA . CYS A 1 228 ? -6.355 7.062 -17.766 1 98.5 228 CYS A CA 1
ATOM 1717 C C . CYS A 1 228 ? -6.309 7.113 -19.297 1 98.5 228 CYS A C 1
ATOM 1719 O O . CYS A 1 228 ? -6.594 8.156 -19.891 1 98.5 228 CYS A O 1
ATOM 1721 N N . PHE A 1 229 ? -6.039 5.992 -19.938 1 98.19 229 PHE A N 1
ATOM 1722 C CA . PHE A 1 229 ? -5.84 5.98 -21.391 1 98.19 229 PHE A CA 1
ATOM 1723 C C . PHE A 1 229 ? -7.07 5.43 -22.094 1 98.19 229 PHE A C 1
ATOM 1725 O O . PHE A 1 229 ? -7.047 5.195 -23.312 1 98.19 229 PHE A O 1
ATOM 1732 N N . SER A 1 230 ? -8.133 5.203 -21.438 1 97.31 230 SER A N 1
ATOM 1733 C CA . SER A 1 230 ? -9.336 4.578 -21.984 1 97.31 230 SER A CA 1
ATOM 1734 C C . SER A 1 230 ? -10.047 5.508 -22.969 1 97.31 230 SER A C 1
ATOM 1736 O O . SER A 1 230 ? -10.875 5.066 -23.75 1 97.31 230 SER A O 1
ATOM 1738 N N . GLY A 1 231 ? -9.789 6.793 -22.875 1 97 231 GLY A N 1
ATOM 1739 C CA . GLY A 1 231 ? -10.516 7.781 -23.656 1 97 231 GLY A CA 1
ATOM 1740 C C . GLY A 1 231 ? -11.852 8.156 -23.047 1 97 231 GLY A C 1
ATOM 1741 O O . GLY A 1 231 ? -12.531 9.062 -23.531 1 97 231 GLY A O 1
ATOM 1742 N N . LYS A 1 232 ? -12.133 7.57 -21.922 1 97.62 232 LYS A N 1
ATOM 1743 C CA . LYS A 1 232 ? -13.445 7.758 -21.312 1 97.62 232 LYS A CA 1
ATOM 1744 C C . LYS A 1 232 ? -13.414 8.891 -20.297 1 97.62 232 LYS A C 1
ATOM 1746 O O . LYS A 1 232 ? -14.461 9.43 -19.938 1 97.62 232 LYS A O 1
ATOM 1751 N N . TYR A 1 233 ? -12.227 9.266 -19.812 1 97.81 233 TYR A N 1
ATOM 1752 C CA . TYR A 1 233 ? -12.117 10.219 -18.719 1 97.81 233 TYR A CA 1
ATOM 1753 C C . TYR A 1 233 ? -11.07 11.281 -19.016 1 97.81 233 TYR A C 1
ATOM 1755 O O . TYR A 1 233 ? -10.039 10.992 -19.641 1 97.81 233 TYR A O 1
ATOM 1763 N N . THR A 1 234 ? -11.352 12.508 -18.531 1 97.69 234 THR A N 1
ATOM 1764 C CA . THR A 1 234 ? -10.32 13.547 -18.5 1 97.69 234 THR A CA 1
ATOM 1765 C C . THR A 1 234 ? -9.445 13.398 -17.266 1 97.69 234 THR A C 1
ATOM 1767 O O . THR A 1 234 ? -9.781 12.664 -16.344 1 97.69 234 THR A O 1
ATOM 1770 N N . GLU A 1 235 ? -8.32 14.07 -17.312 1 97.75 235 GLU A N 1
ATOM 1771 C CA . GLU A 1 235 ? -7.441 14.094 -16.141 1 97.75 235 GLU A CA 1
ATOM 1772 C C . GLU A 1 235 ? -8.195 14.539 -14.891 1 97.75 235 GLU A C 1
ATOM 1774 O O . GLU A 1 235 ? -8.07 13.93 -13.836 1 97.75 235 GLU A O 1
ATOM 1779 N N . LYS A 1 236 ? -8.953 15.57 -14.984 1 96.94 236 LYS A N 1
ATOM 1780 C CA . LYS A 1 236 ? -9.711 16.125 -13.875 1 96.94 236 LYS A CA 1
ATOM 1781 C C . LYS A 1 236 ? -10.703 15.117 -13.32 1 96.94 236 LYS A C 1
ATOM 1783 O O . LYS A 1 236 ? -10.891 15.016 -12.102 1 96.94 236 LYS A O 1
ATOM 1788 N N . GLU A 1 237 ? -11.328 14.375 -14.195 1 97.31 237 GLU A N 1
ATOM 1789 C CA . GLU A 1 237 ? -12.305 13.375 -13.781 1 97.31 237 GLU A CA 1
ATOM 1790 C C . GLU A 1 237 ? -11.648 12.242 -13.008 1 97.31 237 GLU A C 1
ATOM 1792 O O . GLU A 1 237 ? -12.164 11.805 -11.977 1 97.31 237 GLU A O 1
ATOM 1797 N N . VAL A 1 238 ? -10.516 11.742 -13.531 1 97.94 238 VAL A N 1
ATOM 1798 C CA . VAL A 1 238 ? -9.812 10.664 -12.852 1 97.94 238 VAL A CA 1
ATOM 1799 C C . VAL A 1 238 ? -9.32 11.141 -11.492 1 97.94 238 VAL A C 1
ATOM 1801 O O . VAL A 1 238 ? -9.43 10.43 -10.492 1 97.94 238 VAL A O 1
ATOM 1804 N N . PHE A 1 239 ? -8.828 12.359 -11.453 1 96.56 239 PHE A N 1
ATOM 1805 C CA . PHE A 1 239 ? -8.344 12.914 -10.195 1 96.56 239 PHE A CA 1
ATOM 1806 C C . PHE A 1 239 ? -9.492 13.07 -9.203 1 96.56 239 PHE A C 1
ATOM 1808 O O . PHE A 1 239 ? -9.312 12.867 -7.996 1 96.56 239 PHE A O 1
ATOM 1815 N N . SER A 1 240 ? -10.617 13.469 -9.672 1 96.19 240 SER A N 1
ATOM 1816 C CA . SER A 1 240 ? -11.781 13.609 -8.805 1 96.19 240 SER A CA 1
ATOM 1817 C C . SER A 1 240 ? -12.188 12.266 -8.203 1 96.19 240 SER A C 1
ATOM 1819 O O . SER A 1 240 ? -12.617 12.195 -7.055 1 96.19 240 SER A O 1
ATOM 1821 N N . LYS A 1 241 ? -12.039 11.195 -8.93 1 97.25 241 LYS A N 1
ATOM 1822 C CA . LYS A 1 241 ? -12.312 9.852 -8.422 1 97.25 241 LYS A CA 1
ATOM 1823 C C . LYS A 1 241 ? -11.297 9.461 -7.348 1 97.25 241 LYS A C 1
ATOM 1825 O O . LYS A 1 241 ? -11.625 8.703 -6.43 1 97.25 241 LYS A O 1
ATOM 1830 N N . LEU A 1 242 ? -10.125 9.992 -7.535 1 97.44 242 LEU A N 1
ATOM 1831 C CA . LEU A 1 242 ? -9.062 9.688 -6.586 1 97.44 242 LEU A CA 1
ATOM 1832 C C . LEU A 1 242 ? -9.211 10.516 -5.316 1 97.44 242 LEU A C 1
ATOM 1834 O O . LEU A 1 242 ? -9.078 9.992 -4.207 1 97.44 242 LEU A O 1
ATOM 1838 N N . VAL A 1 243 ? -9.477 11.82 -5.492 1 94.81 243 VAL A N 1
ATOM 1839 C CA . VAL A 1 243 ? -9.555 12.766 -4.383 1 94.81 243 VAL A CA 1
ATOM 1840 C C . VAL A 1 243 ? -10.883 13.531 -4.449 1 94.81 243 VAL A C 1
ATOM 1842 O O . VAL A 1 243 ? -11.172 14.195 -5.441 1 94.81 243 VAL A O 1
ATOM 1845 N N . GLY A 1 244 ? -11.672 13.445 -3.461 1 92.81 244 GLY A N 1
ATOM 1846 C CA . GLY A 1 244 ? -12.953 14.141 -3.402 1 92.81 244 GLY A CA 1
ATOM 1847 C C . GLY A 1 244 ? -14.141 13.219 -3.586 1 92.81 244 GLY A C 1
ATOM 1848 O O . GLY A 1 244 ? -15.148 13.352 -2.885 1 92.81 244 GLY A O 1
ATOM 1849 N N . LYS A 1 245 ? -14.031 12.297 -4.535 1 95.81 245 LYS A N 1
ATOM 1850 C CA . LYS A 1 245 ? -15.141 11.391 -4.812 1 95.81 245 LYS A CA 1
ATOM 1851 C C . LYS A 1 245 ? -14.719 9.93 -4.641 1 95.81 245 LYS A C 1
ATOM 1853 O O . LYS A 1 245 ? -15.336 9.031 -5.215 1 95.81 245 LYS A O 1
ATOM 1858 N N . GLY A 1 246 ? -13.633 9.695 -3.963 1 96.81 246 GLY A N 1
ATOM 1859 C CA . GLY A 1 246 ? -13.172 8.352 -3.66 1 96.81 246 GLY A CA 1
ATOM 1860 C C . GLY A 1 246 ? -13.625 7.859 -2.297 1 96.81 246 GLY A C 1
ATOM 1861 O O . GLY A 1 246 ? -14.367 8.547 -1.598 1 96.81 246 GLY A O 1
ATOM 1862 N N . GLY A 1 247 ? -13.211 6.676 -1.939 1 97.69 247 GLY A N 1
ATOM 1863 C CA . GLY A 1 247 ? -13.477 6.129 -0.618 1 97.69 247 GLY A CA 1
ATOM 1864 C C . GLY A 1 247 ? -14.945 5.887 -0.353 1 97.69 247 GLY A C 1
ATOM 1865 O O . GLY A 1 247 ? -15.656 5.328 -1.197 1 97.69 247 GLY A O 1
ATOM 1866 N N . MET A 1 248 ? -15.406 6.332 0.757 1 98.38 248 MET A N 1
ATOM 1867 C CA . MET A 1 248 ? -16.781 6.082 1.173 1 98.38 248 MET A CA 1
ATOM 1868 C C . MET A 1 248 ? -17.766 6.797 0.251 1 98.38 248 MET A C 1
ATOM 1870 O O . MET A 1 248 ? -18.859 6.285 -0.016 1 98.38 248 MET A O 1
ATOM 1874 N N . VAL A 1 249 ? -17.406 7.953 -0.263 1 98.12 249 VAL A N 1
ATOM 1875 C CA . VAL A 1 249 ? -18.234 8.688 -1.204 1 98.12 249 VAL A CA 1
ATOM 1876 C C . VAL A 1 249 ? -18.469 7.844 -2.455 1 98.12 249 VAL A C 1
ATOM 1878 O O . VAL A 1 249 ? -19.609 7.734 -2.934 1 98.12 249 VAL A O 1
ATOM 1881 N N . ALA A 1 250 ? -17.422 7.258 -2.945 1 98.19 250 ALA A N 1
ATOM 1882 C CA . ALA A 1 250 ? -17.516 6.484 -4.18 1 98.19 250 ALA A CA 1
ATOM 1883 C C . ALA A 1 250 ? -18.453 5.289 -4.008 1 98.19 250 ALA A C 1
ATOM 1885 O O . ALA A 1 250 ? -19.203 4.938 -4.926 1 98.19 250 ALA A O 1
ATOM 1886 N N . TYR A 1 251 ? -18.438 4.676 -2.832 1 98.38 251 TYR A N 1
ATOM 1887 C CA . TYR A 1 251 ? -19.156 3.432 -2.611 1 98.38 251 TYR A CA 1
ATOM 1888 C C . TYR A 1 251 ? -20.578 3.705 -2.121 1 98.38 251 TYR A C 1
ATOM 1890 O O . TYR A 1 251 ? -21.516 2.984 -2.477 1 98.38 251 TYR A O 1
ATOM 1898 N N . LEU A 1 252 ? -20.75 4.766 -1.267 1 98.19 252 LEU A N 1
ATOM 1899 C CA . LEU A 1 252 ? -22 4.918 -0.545 1 98.19 252 LEU A CA 1
ATOM 1900 C C . LEU A 1 252 ? -22.547 6.332 -0.696 1 98.19 252 LEU A C 1
ATOM 1902 O O . LEU A 1 252 ? -23.594 6.664 -0.126 1 98.19 252 LEU A O 1
ATOM 1906 N N . ASN A 1 253 ? -21.859 7.188 -1.354 1 97.06 253 ASN A N 1
ATOM 1907 C CA . ASN A 1 253 ? -22.281 8.547 -1.651 1 97.06 253 ASN A CA 1
ATOM 1908 C C . ASN A 1 253 ? -22.453 9.375 -0.38 1 97.06 253 ASN A C 1
ATOM 1910 O O . ASN A 1 253 ? -23.438 10.094 -0.22 1 97.06 253 ASN A O 1
ATOM 1914 N N . THR A 1 254 ? -21.578 9.148 0.576 1 96.81 254 THR A N 1
ATOM 1915 C CA . THR A 1 254 ? -21.516 9.969 1.775 1 96.81 254 THR A CA 1
ATOM 1916 C C . THR A 1 254 ? -20.062 10.203 2.201 1 96.81 254 THR A C 1
ATOM 1918 O O . THR A 1 254 ? -19.234 9.297 2.092 1 96.81 254 THR A O 1
ATOM 1921 N N . ASN A 1 255 ? -19.797 11.422 2.623 1 95.75 255 ASN A N 1
ATOM 1922 C CA . ASN A 1 255 ? -18.469 11.727 3.137 1 95.75 255 ASN A CA 1
ATOM 1923 C C . ASN A 1 255 ? -18.453 11.758 4.664 1 95.75 255 ASN A C 1
ATOM 1925 O O . ASN A 1 255 ? -17.453 12.164 5.266 1 95.75 255 ASN A O 1
ATOM 1929 N N . ASP A 1 256 ? -19.578 11.461 5.25 1 96.69 256 ASP A N 1
ATOM 1930 C CA . ASP A 1 256 ? -19.656 11.375 6.707 1 96.69 256 ASP A CA 1
ATOM 1931 C C . ASP A 1 256 ? -19.5 9.938 7.188 1 96.69 256 ASP A C 1
ATOM 1933 O O . ASP A 1 256 ? -20.406 9.125 7.059 1 96.69 256 ASP A O 1
ATOM 1937 N N . ALA A 1 257 ? -18.406 9.734 7.875 1 97.19 257 ALA A N 1
ATOM 1938 C CA . ALA A 1 257 ? -18.109 8.383 8.352 1 97.19 257 ALA A CA 1
ATOM 1939 C C . ALA A 1 257 ? -19.188 7.887 9.312 1 97.19 257 ALA A C 1
ATOM 1941 O O . ALA A 1 257 ? -19.453 6.688 9.391 1 97.19 257 ALA A O 1
ATOM 1942 N N . ARG A 1 258 ? -19.891 8.766 10 1 97.44 258 ARG A N 1
ATOM 1943 C CA . ARG A 1 258 ? -20.938 8.383 10.938 1 97.44 258 ARG A CA 1
ATOM 1944 C C . ARG A 1 258 ? -22.094 7.691 10.219 1 97.44 258 ARG A C 1
ATOM 1946 O O . ARG A 1 258 ? -22.688 6.746 10.742 1 97.44 258 ARG A O 1
ATOM 1953 N N . ASP A 1 259 ? -22.312 8.195 9.023 1 97.69 259 ASP A N 1
ATOM 1954 C CA . ASP A 1 259 ? -23.359 7.574 8.219 1 97.69 259 ASP A CA 1
ATOM 1955 C C . ASP A 1 259 ? -23.031 6.117 7.914 1 97.69 259 ASP A C 1
ATOM 1957 O O . ASP A 1 259 ? -23.891 5.242 8.016 1 97.69 259 ASP A O 1
ATOM 1961 N N . VAL A 1 260 ? -21.812 5.887 7.562 1 98.19 260 VAL A N 1
ATOM 1962 C CA . VAL A 1 260 ? -21.359 4.551 7.18 1 98.19 260 VAL A CA 1
ATOM 1963 C C . VAL A 1 260 ? -21.359 3.633 8.398 1 98.19 260 VAL A C 1
ATOM 1965 O O . VAL A 1 260 ? -21.844 2.498 8.328 1 98.19 260 VAL A O 1
ATOM 1968 N N . ILE A 1 261 ? -20.875 4.105 9.523 1 97.81 261 ILE A N 1
ATOM 1969 C CA . ILE A 1 261 ? -20.797 3.344 10.766 1 97.81 261 ILE A CA 1
ATOM 1970 C C . ILE A 1 261 ? -22.203 2.967 11.227 1 97.81 261 ILE A C 1
ATOM 1972 O O . ILE A 1 261 ? -22.453 1.812 11.578 1 97.81 261 ILE A O 1
ATOM 1976 N N . ASN A 1 262 ? -23.062 3.945 11.164 1 97.75 262 ASN A N 1
ATOM 1977 C CA . ASN A 1 262 ? -24.438 3.709 11.578 1 97.75 262 ASN A CA 1
ATOM 1978 C C . ASN A 1 262 ? -25.141 2.703 10.664 1 97.75 262 ASN A C 1
ATOM 1980 O O . ASN A 1 262 ? -25.797 1.778 11.141 1 97.75 262 ASN A O 1
ATOM 1984 N N . ALA A 1 263 ? -25 2.889 9.391 1 97.62 263 ALA A N 1
ATOM 1985 C CA . ALA A 1 263 ? -25.625 1.98 8.438 1 97.62 263 ALA A CA 1
ATOM 1986 C C . ALA A 1 263 ? -25.094 0.559 8.602 1 97.62 263 ALA A C 1
ATOM 1988 O O . ALA A 1 263 ? -25.859 -0.408 8.516 1 97.62 263 ALA A O 1
ATOM 1989 N N . ALA A 1 264 ? -23.797 0.426 8.789 1 97.38 264 ALA A N 1
ATOM 1990 C CA . ALA A 1 264 ? -23.188 -0.88 9.016 1 97.38 264 ALA A CA 1
ATOM 1991 C C . ALA A 1 264 ? -23.766 -1.545 10.266 1 97.38 264 ALA A C 1
ATOM 1993 O O . ALA A 1 264 ? -24.078 -2.738 10.258 1 97.38 264 ALA A O 1
ATOM 1994 N N . SER A 1 265 ? -23.922 -0.795 11.32 1 96.69 265 SER A N 1
ATOM 1995 C CA . SER A 1 265 ? -24.422 -1.311 12.586 1 96.69 265 SER A CA 1
ATOM 1996 C C . SER A 1 265 ? -25.906 -1.695 12.484 1 96.69 265 SER A C 1
ATOM 1998 O O . SER A 1 265 ? -26.375 -2.568 13.211 1 96.69 265 SER A O 1
ATOM 2000 N N . GLU A 1 266 ? -26.578 -1.062 11.578 1 97.19 266 GLU A N 1
ATOM 2001 C CA . GLU A 1 266 ? -28 -1.321 11.391 1 97.19 266 GLU A CA 1
ATOM 2002 C C . GLU A 1 266 ? -28.219 -2.484 10.43 1 97.19 266 GLU A C 1
ATOM 2004 O O . GLU A 1 266 ? -29.375 -2.838 10.133 1 97.19 266 GLU A O 1
ATOM 2009 N N . GLY A 1 267 ? -27.172 -2.982 9.859 1 96.44 267 GLY A N 1
ATOM 2010 C CA . GLY A 1 267 ? -27.297 -4.227 9.117 1 96.44 267 GLY A CA 1
ATOM 2011 C C . GLY A 1 267 ? -27.219 -4.031 7.613 1 96.44 267 GLY A C 1
ATOM 2012 O O . GLY A 1 267 ? -27.391 -4.984 6.848 1 96.44 267 GLY A O 1
ATOM 2013 N N . ASN A 1 268 ? -26.984 -2.822 7.148 1 97.62 268 ASN A N 1
ATOM 2014 C CA . ASN A 1 268 ? -26.75 -2.617 5.723 1 97.62 268 ASN A CA 1
ATOM 2015 C C . ASN A 1 268 ? -25.5 -3.342 5.246 1 97.62 268 ASN A C 1
ATOM 2017 O O . ASN A 1 268 ? -24.375 -2.982 5.637 1 97.62 268 ASN A O 1
ATOM 2021 N N . LYS A 1 269 ? -25.625 -4.27 4.332 1 98 269 LYS A N 1
ATOM 2022 C CA . LYS A 1 269 ? -24.531 -5.16 3.936 1 98 269 LYS A CA 1
ATOM 2023 C C . LYS A 1 269 ? -23.453 -4.398 3.191 1 98 269 LYS A C 1
ATOM 2025 O O . LYS A 1 269 ? -22.25 -4.641 3.408 1 98 269 LYS A O 1
ATOM 2030 N N . GLU A 1 270 ? -23.875 -3.52 2.291 1 98.06 270 GLU A N 1
ATOM 2031 C CA . GLU A 1 270 ? -22.891 -2.74 1.533 1 98.06 270 GLU A CA 1
ATOM 2032 C C . GLU A 1 270 ? -22.094 -1.815 2.447 1 98.06 270 GLU A C 1
ATOM 2034 O O . GLU A 1 270 ? -20.875 -1.73 2.338 1 98.06 270 GLU A O 1
ATOM 2039 N N . ALA A 1 271 ? -22.781 -1.133 3.346 1 98.38 271 ALA A N 1
ATOM 2040 C CA . ALA A 1 271 ? -22.125 -0.251 4.305 1 98.38 271 ALA A CA 1
ATOM 2041 C C . ALA A 1 271 ? -21.172 -1.034 5.203 1 98.38 271 ALA A C 1
ATOM 2043 O O . ALA A 1 271 ? -20.078 -0.553 5.535 1 98.38 271 ALA A O 1
ATOM 2044 N N . LYS A 1 272 ? -21.594 -2.23 5.613 1 98.62 272 LYS A N 1
ATOM 2045 C CA . LYS A 1 272 ? -20.75 -3.068 6.457 1 98.62 272 LYS A CA 1
ATOM 2046 C C . LYS A 1 272 ? -19.453 -3.443 5.734 1 98.62 272 LYS A C 1
ATOM 2048 O O . LYS A 1 272 ? -18.375 -3.391 6.32 1 98.62 272 LYS A O 1
ATOM 2053 N N . LEU A 1 273 ? -19.562 -3.797 4.469 1 98.75 273 LEU A N 1
ATOM 2054 C CA . LEU A 1 273 ? -18.391 -4.156 3.688 1 98.75 273 LEU A CA 1
ATOM 2055 C C . LEU A 1 273 ? -17.438 -2.971 3.568 1 98.75 273 LEU A C 1
ATOM 2057 O O . LEU A 1 273 ? -16.219 -3.127 3.727 1 98.75 273 LEU A O 1
ATOM 2061 N N . VAL A 1 274 ? -18 -1.8 3.285 1 98.75 274 VAL A N 1
ATOM 2062 C CA . VAL A 1 274 ? -17.188 -0.599 3.127 1 98.75 274 VAL A CA 1
ATOM 2063 C C . VAL A 1 274 ? -16.531 -0.231 4.461 1 98.75 274 VAL A C 1
ATOM 2065 O O . VAL A 1 274 ? -15.352 0.103 4.512 1 98.75 274 VAL A O 1
ATOM 2068 N N . TYR A 1 275 ? -17.328 -0.33 5.574 1 98.75 275 TYR A N 1
ATOM 2069 C CA . TYR A 1 275 ? -16.812 -0.077 6.914 1 98.75 275 TYR A CA 1
ATOM 2070 C C . TYR A 1 275 ? -15.672 -1.038 7.246 1 98.75 275 TYR A C 1
ATOM 2072 O O . TYR A 1 275 ? -14.602 -0.614 7.688 1 98.75 275 TYR A O 1
ATOM 2080 N N . ASP A 1 276 ? -15.906 -2.299 6.98 1 98.81 276 ASP A N 1
ATOM 2081 C CA . ASP A 1 276 ? -14.898 -3.316 7.266 1 98.81 276 ASP A CA 1
ATOM 2082 C C . ASP A 1 276 ? -13.641 -3.09 6.434 1 98.81 276 ASP A C 1
ATOM 2084 O O . ASP A 1 276 ? -12.523 -3.299 6.918 1 98.81 276 ASP A O 1
ATOM 2088 N N . ALA A 1 277 ? -13.828 -2.676 5.203 1 98.81 277 ALA A N 1
ATOM 2089 C CA . ALA A 1 277 ? -12.695 -2.412 4.324 1 98.81 277 ALA A CA 1
ATOM 2090 C C . ALA A 1 277 ? -11.883 -1.22 4.824 1 98.81 277 ALA A C 1
ATOM 2092 O O . ALA A 1 277 ? -10.656 -1.212 4.719 1 98.81 277 ALA A O 1
ATOM 2093 N N . PHE A 1 278 ? -12.594 -0.215 5.328 1 98.81 278 PHE A N 1
ATOM 2094 C CA . PHE A 1 278 ? -11.922 0.941 5.906 1 98.81 278 PHE A CA 1
ATOM 2095 C C . PHE A 1 278 ? -11.039 0.526 7.074 1 98.81 278 PHE A C 1
ATOM 2097 O O . PHE A 1 278 ? -9.844 0.843 7.105 1 98.81 278 PHE A O 1
ATOM 2104 N N . ILE A 1 279 ? -11.602 -0.233 7.977 1 98.94 279 ILE A N 1
ATOM 2105 C CA . ILE A 1 279 ? -10.875 -0.731 9.141 1 98.94 279 ILE A CA 1
ATOM 2106 C C . ILE A 1 279 ? -9.695 -1.583 8.68 1 98.94 279 ILE A C 1
ATOM 2108 O O . ILE A 1 279 ? -8.578 -1.443 9.203 1 98.94 279 ILE A O 1
ATOM 2112 N N . TYR A 1 280 ? -9.977 -2.387 7.723 1 98.88 280 TYR A N 1
ATOM 2113 C CA . TYR A 1 280 ? -9.016 -3.324 7.148 1 98.88 280 TYR A CA 1
ATOM 2114 C C . TYR A 1 280 ? -7.805 -2.59 6.586 1 98.88 280 TYR A C 1
ATOM 2116 O O . TYR A 1 280 ? -6.66 -2.945 6.883 1 98.88 280 TYR A O 1
ATOM 2124 N N . GLN A 1 281 ? -8 -1.58 5.824 1 98.88 281 GLN A N 1
ATOM 2125 C CA . GLN A 1 281 ? -6.922 -0.862 5.152 1 98.88 281 GLN A CA 1
ATOM 2126 C C . GLN A 1 281 ? -6.141 0.001 6.137 1 98.88 281 GLN A C 1
ATOM 2128 O O . GLN A 1 281 ? -4.918 0.133 6.023 1 98.88 281 GLN A O 1
ATOM 2133 N N . VAL A 1 282 ? -6.797 0.593 7.09 1 98.94 282 VAL A N 1
ATOM 2134 C CA . VAL A 1 282 ? -6.105 1.355 8.125 1 98.94 282 VAL A CA 1
ATOM 2135 C C . VAL A 1 282 ? -5.18 0.433 8.914 1 98.94 282 VAL A C 1
ATOM 2137 O O . VAL A 1 282 ? -4.016 0.765 9.156 1 98.94 282 VAL A O 1
ATOM 2140 N N . ALA A 1 283 ? -5.699 -0.728 9.289 1 98.94 283 ALA A N 1
ATOM 2141 C CA . ALA A 1 283 ? -4.895 -1.697 10.031 1 98.94 283 ALA A CA 1
ATOM 2142 C C . ALA A 1 283 ? -3.676 -2.127 9.219 1 98.94 283 ALA A C 1
ATOM 2144 O O . ALA A 1 283 ? -2.572 -2.24 9.758 1 98.94 283 ALA A O 1
ATOM 2145 N N . LYS A 1 284 ? -3.885 -2.393 7.961 1 98.94 284 LYS A N 1
ATOM 2146 C CA . LYS A 1 284 ? -2.771 -2.775 7.094 1 98.94 284 LYS A CA 1
ATOM 2147 C C . LYS A 1 284 ? -1.688 -1.701 7.086 1 98.94 284 LYS A C 1
ATOM 2149 O O . LYS A 1 284 ? -0.497 -2.014 7.16 1 98.94 284 LYS A O 1
ATOM 2154 N N . SER A 1 285 ? -2.092 -0.458 7.012 1 98.88 285 SER A N 1
ATOM 2155 C CA . SER A 1 285 ? -1.132 0.642 7.008 1 98.88 285 SER A CA 1
ATOM 2156 C C . SER A 1 285 ? -0.384 0.731 8.336 1 98.88 285 SER A C 1
ATOM 2158 O O . SER A 1 285 ? 0.807 1.049 8.359 1 98.88 285 SER A O 1
ATOM 2160 N N . ILE A 1 286 ? -1.09 0.499 9.406 1 98.94 286 ILE A N 1
ATOM 2161 C CA . ILE A 1 286 ? -0.442 0.471 10.711 1 98.94 286 ILE A CA 1
ATOM 2162 C C . ILE A 1 286 ? 0.587 -0.657 10.75 1 98.94 286 ILE A C 1
ATOM 2164 O O . ILE A 1 286 ? 1.701 -0.471 11.25 1 98.94 286 ILE A O 1
ATOM 2168 N N . GLY A 1 287 ? 0.252 -1.848 10.203 1 98.94 287 GLY A N 1
ATOM 2169 C CA . GLY A 1 287 ? 1.19 -2.955 10.109 1 98.94 287 GLY A CA 1
ATOM 2170 C C . GLY A 1 287 ? 2.441 -2.609 9.32 1 98.94 287 GLY A C 1
ATOM 2171 O O . GLY A 1 287 ? 3.549 -2.992 9.703 1 98.94 287 GLY A O 1
ATOM 2172 N N . GLU A 1 288 ? 2.27 -1.902 8.195 1 98.88 288 GLU A N 1
ATOM 2173 C CA . GLU A 1 288 ? 3.412 -1.43 7.418 1 98.88 288 GLU A CA 1
ATOM 2174 C C . GLU A 1 288 ? 4.375 -0.626 8.289 1 98.88 288 GLU A C 1
ATOM 2176 O O . GLU A 1 288 ? 5.582 -0.881 8.281 1 98.88 288 GLU A O 1
ATOM 2181 N N . MET A 1 289 ? 3.803 0.328 9.023 1 98.94 289 MET A N 1
ATOM 2182 C CA . MET A 1 289 ? 4.629 1.26 9.789 1 98.94 289 MET A CA 1
ATOM 2183 C C . MET A 1 289 ? 5.309 0.555 10.953 1 98.94 289 MET A C 1
ATOM 2185 O O . MET A 1 289 ? 6.395 0.957 11.383 1 98.94 289 MET A O 1
ATOM 2189 N N . ALA A 1 290 ? 4.695 -0.514 11.453 1 98.94 290 ALA A N 1
ATOM 2190 C CA . ALA A 1 290 ? 5.332 -1.295 12.516 1 98.94 290 ALA A CA 1
ATOM 2191 C C . ALA A 1 290 ? 6.66 -1.877 12.039 1 98.94 290 ALA A C 1
ATOM 2193 O O . ALA A 1 290 ? 7.625 -1.932 12.805 1 98.94 290 ALA A O 1
ATOM 2194 N N . THR A 1 291 ? 6.738 -2.312 10.781 1 98.94 291 THR A N 1
ATOM 2195 C CA . THR A 1 291 ? 7.973 -2.883 10.25 1 98.94 291 THR A CA 1
ATOM 2196 C C . THR A 1 291 ? 9.016 -1.795 10.023 1 98.94 291 THR A C 1
ATOM 2198 O O . THR A 1 291 ? 10.219 -2.045 10.133 1 98.94 291 THR A O 1
ATOM 2201 N N . VAL A 1 292 ? 8.547 -0.564 9.719 1 98.88 292 VAL A N 1
ATOM 2202 C CA . VAL A 1 292 ? 9.445 0.58 9.586 1 98.88 292 VAL A CA 1
ATOM 2203 C C . VAL A 1 292 ? 10.211 0.786 10.883 1 98.88 292 VAL A C 1
ATOM 2205 O O . VAL A 1 292 ? 11.398 1.117 10.867 1 98.88 292 VAL A O 1
ATOM 2208 N N . LEU A 1 293 ? 9.5 0.503 11.992 1 98.94 293 LEU A N 1
ATOM 2209 C CA . LEU A 1 293 ? 10.086 0.676 13.312 1 98.94 293 LEU A CA 1
ATOM 2210 C C . LEU A 1 293 ? 10.633 -0.646 13.844 1 98.94 293 LEU A C 1
ATOM 2212 O O . LEU A 1 293 ? 11.008 -0.746 15.016 1 98.94 293 LEU A O 1
ATOM 2216 N N . GLU A 1 294 ? 10.648 -1.705 13.047 1 98.62 294 GLU A N 1
ATOM 2217 C CA . GLU A 1 294 ? 11.18 -3.033 13.328 1 98.62 294 GLU A CA 1
ATOM 2218 C C . GLU A 1 294 ? 10.555 -3.621 14.586 1 98.62 294 GLU A C 1
ATOM 2220 O O . GLU A 1 294 ? 11.242 -4.277 15.375 1 98.62 294 GLU A O 1
ATOM 2225 N N . GLY A 1 295 ? 9.281 -3.244 14.82 1 98.75 295 GLY A N 1
ATOM 2226 C CA . GLY A 1 295 ? 8.539 -3.783 15.953 1 98.75 295 GLY A CA 1
ATOM 2227 C C . GLY A 1 295 ? 8.75 -2.998 17.234 1 98.75 295 GLY A C 1
ATOM 2228 O O . GLY A 1 295 ? 8.094 -3.26 18.25 1 98.75 295 GLY A O 1
ATOM 2229 N N . ASN A 1 296 ? 9.688 -2.059 17.234 1 98.81 296 ASN A N 1
ATOM 2230 C CA . ASN A 1 296 ? 9.906 -1.208 18.406 1 98.81 296 ASN A CA 1
ATOM 2231 C C . ASN A 1 296 ? 8.906 -0.058 18.453 1 98.81 296 ASN A C 1
ATOM 2233 O O . ASN A 1 296 ? 9.266 1.094 18.203 1 98.81 296 ASN A O 1
ATOM 2237 N N . VAL A 1 297 ? 7.688 -0.358 18.875 1 98.94 297 VAL A N 1
ATOM 2238 C CA . VAL A 1 297 ? 6.59 0.604 18.906 1 98.94 297 VAL A CA 1
ATOM 2239 C C . VAL A 1 297 ? 6.141 0.831 20.344 1 98.94 297 VAL A C 1
ATOM 2241 O O . VAL A 1 297 ? 5.574 -0.067 20.969 1 98.94 297 VAL A O 1
ATOM 2244 N N . ASP A 1 298 ? 6.352 2.035 20.844 1 98.94 298 ASP A N 1
ATOM 2245 C CA . ASP A 1 298 ? 5.949 2.359 22.203 1 98.94 298 ASP A CA 1
ATOM 2246 C C . ASP A 1 298 ? 4.43 2.434 22.328 1 98.94 298 ASP A C 1
ATOM 2248 O O . ASP A 1 298 ? 3.865 2.027 23.344 1 98.94 298 ASP A O 1
ATOM 2252 N N . LYS A 1 299 ? 3.77 2.973 21.344 1 98.94 299 LYS A N 1
ATOM 2253 C CA . LYS A 1 299 ? 2.32 3.15 21.359 1 98.94 299 LYS A CA 1
ATOM 2254 C C . LYS A 1 299 ? 1.766 3.355 19.953 1 98.94 299 LYS A C 1
ATOM 2256 O O . LYS A 1 299 ? 2.457 3.877 19.078 1 98.94 299 LYS A O 1
ATOM 2261 N N . ILE A 1 300 ? 0.631 2.865 19.688 1 98.94 300 ILE A N 1
ATOM 2262 C CA . ILE A 1 300 ? -0.156 3.221 18.516 1 98.94 300 ILE A CA 1
ATOM 2263 C C . ILE A 1 300 ? -1.193 4.277 18.891 1 98.94 300 ILE A C 1
ATOM 2265 O O . ILE A 1 300 ? -1.974 4.086 19.828 1 98.94 300 ILE A O 1
ATOM 2269 N N . ILE A 1 301 ? -1.211 5.379 18.172 1 98.94 301 ILE A N 1
ATOM 2270 C CA . ILE A 1 301 ? -2.109 6.484 18.5 1 98.94 301 ILE A CA 1
ATOM 2271 C C . ILE A 1 301 ? -3.119 6.668 17.359 1 98.94 301 ILE A C 1
ATOM 2273 O O . ILE A 1 301 ? -2.74 6.758 16.188 1 98.94 301 ILE A O 1
ATOM 2277 N N . LEU A 1 302 ? -4.395 6.645 17.688 1 98.94 302 LEU A N 1
ATOM 2278 C CA . LEU A 1 302 ? -5.469 6.977 16.766 1 98.94 302 LEU A CA 1
ATOM 2279 C C . LEU A 1 302 ? -6.023 8.367 17.047 1 98.94 302 LEU A C 1
ATOM 2281 O O . LEU A 1 302 ? -6.262 8.719 18.203 1 98.94 302 LEU A O 1
ATOM 2285 N N . THR A 1 303 ? -6.121 9.195 16.031 1 98.81 303 THR A N 1
ATOM 2286 C CA . THR A 1 303 ? -6.602 10.562 16.188 1 98.81 303 THR A CA 1
ATOM 2287 C C . THR A 1 303 ? -7.449 10.977 14.992 1 98.81 303 THR A C 1
ATOM 2289 O O . THR A 1 303 ? -7.797 10.141 14.156 1 98.81 303 THR A O 1
ATOM 2292 N N . GLY A 1 304 ? -7.902 12.266 14.945 1 98.06 304 GLY A N 1
ATOM 2293 C CA . GLY A 1 304 ? -8.844 12.711 13.93 1 98.06 304 GLY A CA 1
ATOM 2294 C C . GLY A 1 304 ? -10.297 12.547 14.344 1 98.06 304 GLY A C 1
ATOM 2295 O O . GLY A 1 304 ? -10.586 11.945 15.375 1 98.06 304 GLY A O 1
ATOM 2296 N N . GLY A 1 305 ? -11.148 13.078 13.555 1 97.81 305 GLY A N 1
ATOM 2297 C CA . GLY A 1 305 ? -12.57 13.094 13.883 1 97.81 305 GLY A CA 1
ATOM 2298 C C . GLY A 1 305 ? -13.172 11.711 13.984 1 97.81 305 GLY A C 1
ATOM 2299 O O . GLY A 1 305 ? -14.078 11.477 14.789 1 97.81 305 GLY A O 1
ATOM 2300 N N . ILE A 1 306 ? -12.734 10.766 13.227 1 98.38 306 ILE A N 1
ATOM 2301 C CA . ILE A 1 306 ? -13.328 9.43 13.195 1 98.38 306 ILE A CA 1
ATOM 2302 C C . ILE A 1 306 ? -12.945 8.664 14.461 1 98.38 306 ILE A C 1
ATOM 2304 O O . ILE A 1 306 ? -13.617 7.707 14.844 1 98.38 306 ILE A O 1
ATOM 2308 N N . ALA A 1 307 ? -11.922 9.117 15.148 1 98.56 307 ALA A N 1
ATOM 2309 C CA . ALA A 1 307 ? -11.453 8.453 16.359 1 98.56 307 ALA A CA 1
ATOM 2310 C C . ALA A 1 307 ? -12.43 8.656 17.516 1 98.56 307 ALA A C 1
ATOM 2312 O O . ALA A 1 307 ? -12.312 8.008 18.562 1 98.56 307 ALA A O 1
ATOM 2313 N N . TYR A 1 308 ? -13.453 9.555 17.344 1 98.44 308 TYR A N 1
ATOM 2314 C CA . TYR A 1 308 ? -14.508 9.672 18.344 1 98.44 308 TYR A CA 1
ATOM 2315 C C . TYR A 1 308 ? -15.336 8.398 18.422 1 98.44 308 TYR A C 1
ATOM 2317 O O . TYR A 1 308 ? -16.031 8.156 19.422 1 98.44 308 TYR A O 1
ATOM 2325 N N . SER A 1 309 ? -15.367 7.609 17.375 1 98.31 309 SER A N 1
ATOM 2326 C CA . SER A 1 309 ? -16.125 6.363 17.359 1 98.31 309 SER A CA 1
ATOM 2327 C C . SER A 1 309 ? -15.414 5.266 18.141 1 98.31 309 SER A C 1
ATOM 2329 O O . SER A 1 309 ? -14.375 4.762 17.688 1 98.31 309 SER A O 1
ATOM 2331 N N . GLU A 1 310 ? -16 4.855 19.172 1 98.12 310 GLU A N 1
ATOM 2332 C CA . GLU A 1 310 ? -15.438 3.754 19.953 1 98.12 310 GLU A CA 1
ATOM 2333 C C . GLU A 1 310 ? -15.398 2.465 19.141 1 98.12 310 GLU A C 1
ATOM 2335 O O . GLU A 1 310 ? -14.484 1.652 19.297 1 98.12 310 GLU A O 1
ATOM 2340 N N . LYS A 1 311 ? -16.422 2.324 18.328 1 98.31 311 LYS A N 1
ATOM 2341 C CA . LYS A 1 311 ? -16.469 1.14 17.469 1 98.31 311 LYS A CA 1
ATOM 2342 C C . LYS A 1 311 ? -15.242 1.062 16.578 1 98.31 311 LYS A C 1
ATOM 2344 O O . LYS A 1 311 ? -14.617 0.006 16.453 1 98.31 311 LYS A O 1
ATOM 2349 N N . VAL A 1 312 ? -14.906 2.191 15.93 1 98.75 312 VAL A N 1
ATOM 2350 C CA . VAL A 1 312 ? -13.766 2.248 15.031 1 98.75 312 VAL A CA 1
ATOM 2351 C C . VAL A 1 312 ? -12.477 1.959 15.812 1 98.75 312 VAL A C 1
ATOM 2353 O O . VAL A 1 312 ? -11.656 1.146 15.383 1 98.75 312 VAL A O 1
ATOM 2356 N N . VAL A 1 313 ? -12.32 2.6 16.922 1 98.88 313 VAL A N 1
ATOM 2357 C CA . VAL A 1 313 ? -11.125 2.428 17.75 1 98.88 313 VAL A CA 1
ATOM 2358 C C . VAL A 1 313 ? -10.977 0.962 18.156 1 98.88 313 VAL A C 1
ATOM 2360 O O . VAL A 1 313 ? -9.898 0.385 18.047 1 98.88 313 VAL A O 1
ATOM 2363 N N . ASN A 1 314 ? -12.039 0.35 18.594 1 98.75 314 ASN A N 1
ATOM 2364 C CA . ASN A 1 314 ? -12.016 -1.038 19.047 1 98.75 314 ASN A CA 1
ATOM 2365 C C . ASN A 1 314 ? -11.711 -1.994 17.906 1 98.75 314 ASN A C 1
ATOM 2367 O O . ASN A 1 314 ? -10.953 -2.947 18.062 1 98.75 314 ASN A O 1
ATOM 2371 N N . ASP A 1 315 ? -12.352 -1.756 16.781 1 98.81 315 ASP A N 1
ATOM 2372 C CA . ASP A 1 315 ? -12.188 -2.654 15.648 1 98.81 315 ASP A CA 1
ATOM 2373 C C . ASP A 1 315 ? -10.766 -2.584 15.094 1 98.81 315 ASP A C 1
ATOM 2375 O O . ASP A 1 315 ? -10.203 -3.598 14.68 1 98.81 315 ASP A O 1
ATOM 2379 N N . ILE A 1 316 ? -10.18 -1.37 15.016 1 98.94 316 ILE A N 1
ATOM 2380 C CA . ILE A 1 316 ? -8.789 -1.24 14.602 1 98.94 316 ILE A CA 1
ATOM 2381 C C . ILE A 1 316 ? -7.883 -1.911 15.641 1 98.94 316 ILE A C 1
ATOM 2383 O O . ILE A 1 316 ? -6.949 -2.635 15.281 1 98.94 316 ILE A O 1
ATOM 2387 N N . THR A 1 317 ? -8.148 -1.675 16.906 1 98.94 317 THR A N 1
ATOM 2388 C CA . THR A 1 317 ? -7.352 -2.242 17.984 1 98.94 317 THR A CA 1
ATOM 2389 C C . THR A 1 317 ? -7.293 -3.762 17.875 1 98.94 317 THR A C 1
ATOM 2391 O O . THR A 1 317 ? -6.23 -4.359 18.047 1 98.94 317 THR A O 1
ATOM 2394 N N . LYS A 1 318 ? -8.406 -4.383 17.625 1 98.75 318 LYS A N 1
ATOM 2395 C CA . LYS A 1 318 ? -8.461 -5.832 17.469 1 98.75 318 LYS A CA 1
ATOM 2396 C C . LYS A 1 318 ? -7.453 -6.312 16.422 1 98.75 318 LYS A C 1
ATOM 2398 O O . LYS A 1 318 ? -6.848 -7.375 16.594 1 98.75 318 LYS A O 1
ATOM 2403 N N . LYS A 1 319 ? -7.242 -5.586 15.438 1 98.81 319 LYS A N 1
ATOM 2404 C CA . LYS A 1 319 ? -6.422 -6.004 14.297 1 98.81 319 LYS A CA 1
ATOM 2405 C C . LYS A 1 319 ? -4.945 -5.707 14.555 1 98.81 319 LYS A C 1
ATOM 2407 O O . LYS A 1 319 ? -4.07 -6.34 13.953 1 98.81 319 LYS A O 1
ATOM 2412 N N . VAL A 1 320 ? -4.598 -4.734 15.477 1 98.88 320 VAL A N 1
ATOM 2413 C CA . VAL A 1 320 ? -3.221 -4.254 15.469 1 98.88 320 VAL A CA 1
ATOM 2414 C C . VAL A 1 320 ? -2.623 -4.371 16.875 1 98.88 320 VAL A C 1
ATOM 2416 O O . VAL A 1 320 ? -1.447 -4.066 17.078 1 98.88 320 VAL A O 1
ATOM 2419 N N . SER A 1 321 ? -3.34 -4.902 17.844 1 98.69 321 SER A N 1
ATOM 2420 C CA . SER A 1 321 ? -2.922 -4.906 19.25 1 98.69 321 SER A CA 1
ATOM 2421 C C . SER A 1 321 ? -1.716 -5.812 19.453 1 98.69 321 SER A C 1
ATOM 2423 O O . SER A 1 321 ? -1.032 -5.715 20.484 1 98.69 321 SER A O 1
ATOM 2425 N N . PHE A 1 322 ? -1.429 -6.777 18.484 1 98.75 322 PHE A N 1
ATOM 2426 C CA . PHE A 1 322 ? -0.254 -7.633 18.594 1 98.75 322 PHE A CA 1
ATOM 2427 C C . PHE A 1 322 ? 1.024 -6.824 18.422 1 98.75 322 PHE A C 1
ATOM 2429 O O . PHE A 1 322 ? 2.105 -7.27 18.812 1 98.75 322 PHE A O 1
ATOM 2436 N N . ILE A 1 323 ? 0.897 -5.602 17.875 1 98.88 323 ILE A N 1
ATOM 2437 C CA . ILE A 1 323 ? 2.041 -4.727 17.641 1 98.88 323 ILE A CA 1
ATOM 2438 C C . ILE A 1 323 ? 2.369 -3.951 18.922 1 98.88 323 ILE A C 1
ATOM 2440 O O . ILE A 1 323 ? 3.52 -3.924 19.359 1 98.88 323 ILE A O 1
ATOM 2444 N N . SER A 1 324 ? 1.42 -3.252 19.453 1 98.81 324 SER A N 1
ATOM 2445 C CA . SER A 1 324 ? 1.54 -2.434 20.656 1 98.81 324 SER A CA 1
ATOM 2446 C C . SER A 1 324 ? 0.171 -2.006 21.172 1 98.81 324 SER A C 1
ATOM 2448 O O . SER A 1 324 ? -0.847 -2.248 20.516 1 98.81 324 SER A O 1
ATOM 2450 N N . GLU A 1 325 ? 0.148 -1.367 22.359 1 98.81 325 GLU A N 1
ATOM 2451 C CA . GLU A 1 325 ? -1.088 -0.808 22.906 1 98.81 325 GLU A CA 1
ATOM 2452 C C . GLU A 1 325 ? -1.573 0.37 22.062 1 98.81 325 GLU A C 1
ATOM 2454 O O . GLU A 1 325 ? -0.766 1.11 21.5 1 98.81 325 GLU A O 1
ATOM 2459 N N . VAL A 1 326 ? -2.922 0.54 22.047 1 98.88 326 VAL A N 1
ATOM 2460 C CA . VAL A 1 326 ? -3.545 1.605 21.266 1 98.88 326 VAL A CA 1
ATOM 2461 C C . VAL A 1 326 ? -4.117 2.664 22.203 1 98.88 326 VAL A C 1
ATOM 2463 O O . VAL A 1 326 ? -4.715 2.334 23.234 1 98.88 326 VAL A O 1
ATOM 2466 N N . LYS A 1 327 ? -3.865 3.883 21.906 1 98.88 327 LYS A N 1
ATOM 2467 C CA . LYS A 1 327 ? -4.48 5.008 22.609 1 98.88 327 LYS A CA 1
ATOM 2468 C C . LYS A 1 327 ? -5.109 5.992 21.625 1 98.88 327 LYS A C 1
ATOM 2470 O O . LYS A 1 327 ? -4.5 6.34 20.609 1 98.88 327 LYS A O 1
ATOM 2475 N N . ALA A 1 328 ? -6.32 6.434 21.922 1 98.75 328 ALA A N 1
ATOM 2476 C CA . ALA A 1 328 ? -7.02 7.367 21.047 1 98.75 328 ALA A CA 1
ATOM 2477 C C . ALA A 1 328 ? -6.965 8.789 21.594 1 98.75 328 ALA A C 1
ATOM 2479 O O . ALA A 1 328 ? -7.094 9 22.797 1 98.75 328 ALA A O 1
ATOM 2480 N N . TYR A 1 329 ? -6.609 9.727 20.828 1 98.62 329 TYR A N 1
ATOM 2481 C CA . TYR A 1 329 ? -6.801 11.156 21.031 1 98.62 329 TYR A CA 1
ATOM 2482 C C . TYR A 1 329 ? -7.781 11.727 20.016 1 98.62 329 TYR A C 1
ATOM 2484 O O . TYR A 1 329 ? -7.375 12.344 19.031 1 98.62 329 TYR A O 1
ATOM 2492 N N . PRO A 1 330 ? -9.109 11.578 20.266 1 98.44 330 PRO A N 1
ATOM 2493 C CA . PRO A 1 330 ? -10.094 11.977 19.266 1 98.44 330 PRO A CA 1
ATOM 2494 C C . PRO A 1 330 ? -10.07 13.477 18.969 1 98.44 330 PRO A C 1
ATOM 2496 O O . PRO A 1 330 ? -9.867 14.281 19.891 1 98.44 330 PRO A O 1
ATOM 2499 N N . GLY A 1 331 ? -10.32 13.781 17.656 1 96.44 331 GLY A N 1
ATOM 2500 C CA . GLY A 1 331 ? -10.406 15.164 17.234 1 96.44 331 GLY A CA 1
ATOM 2501 C C . GLY A 1 331 ? -9.117 15.695 16.641 1 96.44 331 GLY A C 1
ATOM 2502 O O . GLY A 1 331 ? -8.086 15.016 16.672 1 96.44 331 GLY A O 1
ATOM 2503 N N . GLU A 1 332 ? -9.094 16.812 16.062 1 90.44 332 GLU A N 1
ATOM 2504 C CA . GLU A 1 332 ? -7.926 17.391 15.406 1 90.44 332 GLU A CA 1
ATOM 2505 C C . GLU A 1 332 ? -7.297 18.469 16.266 1 90.44 332 GLU A C 1
ATOM 2507 O O . GLU A 1 332 ? -6.07 18.562 16.359 1 90.44 332 GLU A O 1
ATOM 2512 N N . ASP A 1 333 ? -8.164 19.25 16.922 1 92.12 333 ASP A N 1
ATOM 2513 C CA . ASP A 1 333 ? -7.75 20.328 17.812 1 92.12 333 ASP A CA 1
ATOM 2514 C C . ASP A 1 333 ? -6.637 21.156 17.188 1 92.12 333 ASP A C 1
ATOM 2516 O O . ASP A 1 333 ? -5.582 21.359 17.781 1 92.12 333 ASP A O 1
ATOM 2520 N N . GLU A 1 334 ? -6.863 21.562 15.977 1 95.31 334 GLU A N 1
ATOM 2521 C CA . GLU A 1 334 ? -5.832 22.234 15.203 1 95.31 334 GLU A CA 1
ATOM 2522 C C . GLU A 1 334 ? -5.434 23.562 15.844 1 95.31 334 GLU A C 1
ATOM 2524 O O . GLU A 1 334 ? -4.25 23.891 15.914 1 95.31 334 GLU A O 1
ATOM 2529 N N . LEU A 1 335 ? -6.449 24.359 16.328 1 97.69 335 LEU A N 1
ATOM 2530 C CA . LEU A 1 335 ? -6.141 25.656 16.922 1 97.69 335 LEU A CA 1
ATOM 2531 C C . LEU A 1 335 ? -5.285 25.484 18.172 1 97.69 335 LEU A C 1
ATOM 2533 O O . LEU A 1 335 ? -4.316 26.219 18.375 1 97.69 335 LEU A O 1
ATOM 2537 N N . LEU A 1 336 ? -5.648 24.516 18.938 1 97.81 336 LEU A N 1
ATOM 2538 C CA . LEU A 1 336 ? -4.867 24.25 20.141 1 97.81 336 LEU A CA 1
ATOM 2539 C C . LEU A 1 336 ? -3.455 23.797 19.781 1 97.81 336 LEU A C 1
ATOM 2541 O O . LEU A 1 336 ? -2.488 24.203 20.422 1 97.81 336 LEU A O 1
ATOM 2545 N N . ALA A 1 337 ? -3.326 22.969 18.781 1 97.88 337 ALA A N 1
ATOM 2546 C CA . ALA A 1 337 ? -2.018 22.484 18.328 1 97.88 337 ALA A CA 1
ATOM 2547 C C . ALA A 1 337 ? -1.13 23.656 17.906 1 97.88 337 ALA A C 1
ATOM 2549 O O . ALA A 1 337 ? 0.064 23.672 18.203 1 97.88 337 ALA A O 1
ATOM 2550 N N . LEU A 1 338 ? -1.748 24.578 17.203 1 98.44 338 LEU A N 1
ATOM 2551 C CA . LEU A 1 338 ? -1.025 25.766 16.781 1 98.44 338 LEU A CA 1
ATOM 2552 C C . LEU A 1 338 ? -0.583 26.594 17.984 1 98.44 338 LEU A C 1
ATOM 2554 O O . LEU A 1 338 ? 0.566 27.031 18.047 1 98.44 338 LEU A O 1
ATOM 2558 N N . ALA A 1 339 ? -1.466 26.766 18.922 1 98.25 339 ALA A N 1
ATOM 2559 C CA . ALA A 1 339 ? -1.141 27.5 20.141 1 98.25 339 ALA A CA 1
ATOM 2560 C C . ALA A 1 339 ? 0.003 26.828 20.906 1 98.25 339 ALA A C 1
ATOM 2562 O O . ALA A 1 339 ? 0.939 27.5 21.344 1 98.25 339 ALA A O 1
ATOM 2563 N N . GLN A 1 340 ? -0.062 25.547 20.969 1 97.88 340 GLN A N 1
ATOM 2564 C CA . GLN A 1 340 ? 0.929 24.781 21.719 1 97.88 340 GLN A CA 1
ATOM 2565 C C . GLN A 1 340 ? 2.312 24.906 21.094 1 97.88 340 GLN A C 1
ATOM 2567 O O . GLN A 1 340 ? 3.32 24.969 21.797 1 97.88 340 GLN A O 1
ATOM 2572 N N . GLY A 1 341 ? 2.365 24.922 19.781 1 97.62 341 GLY A N 1
ATOM 2573 C CA . GLY A 1 341 ? 3.639 25.125 19.109 1 97.62 341 GLY A CA 1
ATOM 2574 C C . GLY A 1 341 ? 4.289 26.453 19.453 1 97.62 341 GLY A C 1
ATOM 2575 O O . GLY A 1 341 ? 5.473 26.5 19.797 1 97.62 341 GLY A O 1
ATOM 2576 N N . ALA A 1 342 ? 3.473 27.484 19.438 1 98.06 342 ALA A N 1
ATOM 2577 C CA . ALA A 1 342 ? 3.982 28.812 19.781 1 98.06 342 ALA A CA 1
ATOM 2578 C C . ALA A 1 342 ? 4.402 28.875 21.234 1 98.06 342 ALA A C 1
ATOM 2580 O O . ALA A 1 342 ? 5.426 29.484 21.562 1 98.06 342 ALA A O 1
ATOM 2581 N N . ILE A 1 343 ? 3.633 28.297 22.125 1 98 343 ILE A N 1
ATOM 2582 C CA . ILE A 1 343 ? 3.914 28.312 23.547 1 98 343 ILE A CA 1
ATOM 2583 C C . ILE A 1 343 ? 5.258 27.641 23.828 1 98 343 ILE A C 1
ATOM 2585 O O . ILE A 1 343 ? 6.062 28.141 24.609 1 98 343 ILE A O 1
ATOM 2589 N N . ARG A 1 344 ? 5.523 26.5 23.141 1 96.88 344 ARG A N 1
ATOM 2590 C CA . ARG A 1 344 ? 6.785 25.797 23.344 1 96.88 344 ARG A CA 1
ATOM 2591 C C . ARG A 1 344 ? 7.969 26.688 22.984 1 96.88 344 ARG A C 1
ATOM 2593 O O . ARG A 1 344 ? 9.008 26.656 23.641 1 96.88 344 ARG A O 1
ATOM 2600 N N . VAL A 1 345 ? 7.824 27.469 21.938 1 97.56 345 VAL A N 1
ATOM 2601 C CA . VAL A 1 345 ? 8.891 28.359 21.5 1 97.56 345 VAL A CA 1
ATOM 2602 C C . VAL A 1 345 ? 9.023 29.516 22.5 1 97.56 345 VAL A C 1
ATOM 2604 O O . VAL A 1 345 ? 10.133 29.844 22.938 1 97.56 345 VAL A O 1
ATOM 2607 N N . LEU A 1 346 ? 7.887 30.125 22.906 1 97.62 346 LEU A N 1
ATOM 2608 C CA . LEU A 1 346 ? 7.875 31.266 23.812 1 97.62 346 LEU A CA 1
ATOM 2609 C C . LEU A 1 346 ? 8.406 30.875 25.188 1 97.62 346 LEU A C 1
ATOM 2611 O O . LEU A 1 346 ? 9.047 31.688 25.875 1 97.62 346 LEU A O 1
ATOM 2615 N N . ASP A 1 347 ? 8.219 29.625 25.562 1 96.19 347 ASP A N 1
ATOM 2616 C CA . ASP A 1 347 ? 8.672 29.125 26.859 1 96.19 347 ASP A CA 1
ATOM 2617 C C . ASP A 1 347 ? 10.133 28.672 26.781 1 96.19 347 ASP A C 1
ATOM 2619 O O . ASP A 1 347 ? 10.727 28.344 27.812 1 96.19 347 ASP A O 1
ATOM 2623 N N . GLY A 1 348 ? 10.672 28.578 25.641 1 95.56 348 GLY A N 1
ATOM 2624 C CA . GLY A 1 348 ? 12.047 28.141 25.469 1 95.56 348 GLY A CA 1
ATOM 2625 C C . GLY A 1 348 ? 12.188 26.625 25.453 1 95.56 348 GLY A C 1
ATOM 2626 O O . GLY A 1 348 ? 13.305 26.109 25.5 1 95.56 348 GLY A O 1
ATOM 2627 N N . GLU A 1 349 ? 11.07 25.953 25.391 1 94.12 349 GLU A N 1
ATOM 2628 C CA . GLU A 1 349 ? 11.086 24.5 25.328 1 94.12 349 GLU A CA 1
ATOM 2629 C C . GLU A 1 349 ? 11.516 24 23.953 1 94.12 349 GLU A C 1
ATOM 2631 O O . GLU A 1 349 ? 12.07 22.906 23.812 1 94.12 349 GLU A O 1
ATOM 2636 N N . GLU A 1 350 ? 11.188 24.734 22.922 1 95.06 350 GLU A N 1
ATOM 2637 C CA . GLU A 1 350 ? 11.516 24.438 21.531 1 95.06 350 GLU A CA 1
ATOM 2638 C C . GLU A 1 350 ? 12.234 25.609 20.859 1 95.06 350 GLU A C 1
ATOM 2640 O O . GLU A 1 350 ? 11.891 26.766 21.094 1 95.06 350 GLU A O 1
ATOM 2645 N 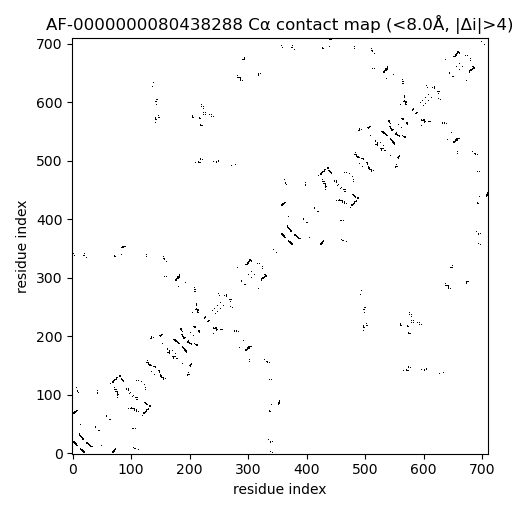N . VAL A 1 351 ? 13.352 25.281 20.203 1 96.75 351 VAL A N 1
ATOM 2646 C CA . VAL A 1 351 ? 14.062 26.328 19.453 1 96.75 351 VAL A CA 1
ATOM 2647 C C . VAL A 1 351 ? 13.281 26.672 18.188 1 96.75 351 VAL A C 1
ATOM 2649 O O . VAL A 1 351 ? 12.945 25.797 17.391 1 96.75 351 VAL A O 1
ATOM 2652 N N . VAL A 1 352 ? 12.914 27.922 18.062 1 97.94 352 VAL A N 1
ATOM 2653 C CA . VAL A 1 352 ? 12.203 28.391 16.875 1 97.94 352 VAL A CA 1
ATOM 2654 C C . VAL A 1 352 ? 13.039 28.094 15.625 1 97.94 352 VAL A C 1
ATOM 2656 O O . VAL A 1 352 ? 14.266 28.219 15.648 1 97.94 352 VAL A O 1
ATOM 2659 N N . LYS A 1 353 ? 12.391 27.75 14.578 1 97.81 353 LYS A N 1
ATOM 2660 C CA . LYS A 1 353 ? 13.094 27.453 13.328 1 97.81 353 LYS A CA 1
ATOM 2661 C C . LYS A 1 353 ? 12.977 28.625 12.352 1 97.81 353 LYS A C 1
ATOM 2663 O O . LYS A 1 353 ? 12.047 29.422 12.445 1 97.81 353 LYS A O 1
ATOM 2668 N N . VAL A 1 354 ? 13.969 28.688 11.484 1 97.75 354 VAL A N 1
ATOM 2669 C CA . VAL A 1 354 ? 14.008 29.719 10.453 1 97.75 354 VAL A CA 1
ATOM 2670 C C . VAL A 1 354 ? 13.789 29.078 9.078 1 97.75 354 VAL A C 1
ATOM 2672 O O . VAL A 1 354 ? 14.461 28.109 8.727 1 97.75 354 VAL A O 1
ATOM 2675 N N . TYR A 1 355 ? 12.867 29.562 8.328 1 96.69 355 TYR A N 1
ATOM 2676 C CA . TYR A 1 355 ? 12.523 29.062 7.004 1 96.69 355 TYR A CA 1
ATOM 2677 C C . TYR A 1 355 ? 13.602 29.422 5.988 1 96.69 355 TYR A C 1
ATOM 2679 O O . TYR A 1 355 ? 14.039 30.562 5.906 1 96.69 355 TYR A O 1
ATOM 2687 N N . MET B 1 1 ? 2.375 -48.438 -5.395 1 66.75 1 MET B N 1
ATOM 2688 C CA . MET B 1 1 ? 2.848 -48.219 -6.758 1 66.75 1 MET B CA 1
ATOM 2689 C C . MET B 1 1 ? 3.273 -46.781 -6.969 1 66.75 1 MET B C 1
ATOM 2691 O O . MET B 1 1 ? 2.676 -45.875 -6.398 1 66.75 1 MET B O 1
ATOM 2695 N N . SER B 1 2 ? 4.434 -46.5 -7.543 1 92 2 SER B N 1
ATOM 2696 C CA . SER B 1 2 ? 5.012 -45.156 -7.77 1 92 2 SER B CA 1
ATOM 2697 C C . SER B 1 2 ? 4.41 -44.5 -9.008 1 92 2 SER B C 1
ATOM 2699 O O . SER B 1 2 ? 4.039 -45.188 -9.961 1 92 2 SER B O 1
ATOM 2701 N N . TYR B 1 3 ? 4.082 -43.281 -8.961 1 97.31 3 TYR B N 1
ATOM 2702 C CA . TYR B 1 3 ? 3.531 -42.531 -10.094 1 97.31 3 TYR B CA 1
ATOM 2703 C C . TYR B 1 3 ? 4.641 -42 -10.977 1 97.31 3 TYR B C 1
ATOM 2705 O O . TYR B 1 3 ? 5.633 -41.469 -10.477 1 97.31 3 TYR B O 1
ATOM 2713 N N . LYS B 1 4 ? 4.512 -42.188 -12.273 1 98.19 4 LYS B N 1
ATOM 2714 C CA . LYS B 1 4 ? 5.344 -41.5 -13.25 1 98.19 4 LYS B CA 1
ATOM 2715 C C . LYS B 1 4 ? 4.578 -40.344 -13.891 1 98.19 4 LYS B C 1
ATOM 2717 O O . LYS B 1 4 ? 3.506 -40.531 -14.469 1 98.19 4 LYS B O 1
ATOM 2722 N N . LEU B 1 5 ? 5.152 -39.156 -13.773 1 98.75 5 LEU B N 1
ATOM 2723 C CA . LEU B 1 5 ? 4.441 -37.969 -14.195 1 98.75 5 LEU B CA 1
ATOM 2724 C C . LEU B 1 5 ? 5.254 -37.188 -15.227 1 98.75 5 LEU B C 1
ATOM 2726 O O . LEU B 1 5 ? 6.477 -37.094 -15.117 1 98.75 5 LEU B O 1
ATOM 2730 N N . LEU B 1 6 ? 4.613 -36.656 -16.25 1 98.81 6 LEU B N 1
ATOM 2731 C CA . LEU B 1 6 ? 5.191 -35.688 -17.156 1 98.81 6 LEU B CA 1
ATOM 2732 C C . LEU B 1 6 ? 4.691 -34.281 -16.797 1 98.81 6 LEU B C 1
ATOM 2734 O O . LEU B 1 6 ? 3.484 -34.031 -16.719 1 98.81 6 LEU B O 1
ATOM 2738 N N . ILE B 1 7 ? 5.637 -33.406 -16.516 1 98.75 7 ILE B N 1
ATOM 2739 C CA . ILE B 1 7 ? 5.324 -32 -16.172 1 98.75 7 ILE B CA 1
ATOM 2740 C C . ILE B 1 7 ? 5.68 -31.094 -17.344 1 98.75 7 ILE B C 1
ATOM 2742 O O . ILE B 1 7 ? 6.762 -31.219 -17.922 1 98.75 7 ILE B O 1
ATOM 2746 N N . ILE B 1 8 ? 4.742 -30.188 -17.703 1 98.62 8 ILE B N 1
ATOM 2747 C CA . ILE B 1 8 ? 4.926 -29.312 -18.844 1 98.62 8 ILE B CA 1
ATOM 2748 C C . ILE B 1 8 ? 4.727 -27.859 -18.422 1 98.62 8 ILE B C 1
ATOM 2750 O O . ILE B 1 8 ? 3.646 -27.469 -17.969 1 98.62 8 ILE B O 1
ATOM 2754 N N . ASN B 1 9 ? 5.707 -27.031 -18.578 1 97.81 9 ASN B N 1
ATOM 2755 C CA . ASN B 1 9 ? 5.703 -25.609 -18.234 1 97.81 9 ASN B CA 1
ATOM 2756 C C . ASN B 1 9 ? 6.18 -24.75 -19.406 1 97.81 9 ASN B C 1
ATOM 2758 O O . ASN B 1 9 ? 7.355 -24.391 -19.469 1 97.81 9 ASN B O 1
ATOM 2762 N N . PRO B 1 10 ? 5.25 -24.344 -20.266 1 96.69 10 PRO B N 1
ATOM 2763 C CA . PRO B 1 10 ? 5.621 -23.562 -21.453 1 96.69 10 PRO B CA 1
ATOM 2764 C C . PRO B 1 10 ? 5.914 -22.109 -21.109 1 96.69 10 PRO B C 1
ATOM 2766 O O . PRO B 1 10 ? 5.203 -21.5 -20.312 1 96.69 10 PRO B O 1
ATOM 2769 N N . GLY B 1 11 ? 7 -21.609 -21.625 1 92.25 11 GLY B N 1
ATOM 2770 C CA . GLY B 1 11 ? 7.309 -20.188 -21.688 1 92.25 11 GLY B CA 1
ATOM 2771 C C . GLY B 1 11 ? 7.211 -19.609 -23.078 1 92.25 11 GLY B C 1
ATOM 2772 O O . GLY B 1 11 ? 6.859 -20.312 -24.031 1 92.25 11 GLY B O 1
ATOM 2773 N N . SER B 1 12 ? 7.594 -18.344 -23.25 1 87.81 12 SER B N 1
ATOM 2774 C CA . SER B 1 12 ? 7.441 -17.641 -24.531 1 87.81 12 SER B CA 1
ATOM 2775 C C . SER B 1 12 ? 8.336 -18.25 -25.609 1 87.81 12 SER B C 1
ATOM 2777 O O . SER B 1 12 ? 7.902 -18.469 -26.734 1 87.81 12 SER B O 1
ATOM 2779 N N . THR B 1 13 ? 9.578 -18.547 -25.172 1 90.12 13 THR B N 1
ATOM 2780 C CA . THR B 1 13 ? 10.523 -19.047 -26.156 1 90.12 13 THR B CA 1
ATOM 2781 C C . THR B 1 13 ? 11.094 -20.391 -25.734 1 90.12 13 THR B C 1
ATOM 2783 O O . THR B 1 13 ? 12.172 -20.781 -26.172 1 90.12 13 THR B O 1
ATOM 2786 N N . SER B 1 14 ? 10.414 -20.984 -24.812 1 94.44 14 SER B N 1
ATOM 2787 C CA . SER B 1 14 ? 10.898 -22.266 -24.328 1 94.44 14 SER B CA 1
ATOM 2788 C C . SER B 1 14 ? 9.773 -23.078 -23.703 1 94.44 14 SER B C 1
ATOM 2790 O O . SER B 1 14 ? 8.688 -22.547 -23.438 1 94.44 14 SER B O 1
ATOM 2792 N N . THR B 1 15 ? 9.969 -24.312 -23.594 1 96.62 15 THR B N 1
ATOM 2793 C CA . THR B 1 15 ? 9.133 -25.219 -22.812 1 96.62 15 THR B CA 1
ATOM 2794 C C . THR B 1 15 ? 9.984 -26.047 -21.844 1 96.62 15 THR B C 1
ATOM 2796 O O . THR B 1 15 ? 10.836 -26.828 -22.281 1 96.62 15 THR B O 1
ATOM 2799 N N . LYS B 1 16 ? 9.773 -25.844 -20.516 1 97.88 16 LYS B N 1
ATOM 2800 C CA . LYS B 1 16 ? 10.422 -26.688 -19.516 1 97.88 16 LYS B CA 1
ATOM 2801 C C . LYS B 1 16 ? 9.602 -27.938 -19.234 1 97.88 16 LYS B C 1
ATOM 2803 O O . LYS B 1 16 ? 8.391 -27.844 -18.984 1 97.88 16 LYS B O 1
ATOM 2808 N N . ILE B 1 17 ? 10.25 -29.078 -19.359 1 98.44 17 ILE B N 1
ATOM 2809 C CA . ILE B 1 17 ? 9.547 -30.328 -19.062 1 98.44 17 ILE B CA 1
ATOM 2810 C C . ILE B 1 17 ? 10.32 -31.109 -18.016 1 98.44 17 ILE B C 1
ATOM 2812 O O . ILE B 1 17 ? 11.531 -30.922 -17.844 1 98.44 17 ILE B O 1
ATOM 2816 N N . GLY B 1 18 ? 9.586 -31.891 -17.297 1 98.12 18 GLY B N 1
ATOM 2817 C CA . GLY B 1 18 ? 10.164 -32.812 -16.328 1 98.12 18 GLY B CA 1
ATOM 2818 C C . GLY B 1 18 ? 9.406 -34.125 -16.234 1 98.12 18 GLY B C 1
ATOM 2819 O O . GLY B 1 18 ? 8.188 -34.156 -16.406 1 98.12 18 GLY B O 1
ATOM 2820 N N . VAL B 1 19 ? 10.148 -35.188 -16.031 1 98.44 19 VAL B N 1
ATOM 2821 C CA . VAL B 1 19 ? 9.562 -36.469 -15.664 1 98.44 19 VAL B CA 1
ATOM 2822 C C . VAL B 1 19 ? 9.883 -36.781 -14.211 1 98.44 19 VAL B C 1
ATOM 2824 O O . VAL B 1 19 ? 11.039 -36.688 -13.789 1 98.44 19 VAL B O 1
ATOM 2827 N N . TYR B 1 20 ? 8.844 -37.062 -13.516 1 98.31 20 TYR B N 1
ATOM 2828 C CA . TYR B 1 20 ? 9.008 -37.375 -12.102 1 98.31 20 TYR B CA 1
ATOM 2829 C C . TYR B 1 20 ? 8.5 -38.781 -11.789 1 98.31 20 TYR B C 1
ATOM 2831 O O . TYR B 1 20 ? 7.48 -39.219 -12.328 1 98.31 20 TYR B O 1
ATOM 2839 N N . GLU B 1 21 ? 9.242 -39.531 -11.031 1 98.19 21 GLU B N 1
ATOM 2840 C CA . GLU B 1 21 ? 8.742 -40.688 -10.305 1 98.19 21 GLU B CA 1
ATOM 2841 C C . GLU B 1 21 ? 8.422 -40.344 -8.859 1 98.19 21 GLU B C 1
ATOM 2843 O O . GLU B 1 21 ? 9.32 -40.188 -8.031 1 98.19 21 GLU B O 1
ATOM 2848 N N . ASP B 1 22 ? 7.145 -40.25 -8.602 1 97.12 22 ASP B N 1
ATOM 2849 C CA . ASP B 1 22 ? 6.73 -39.562 -7.387 1 97.12 22 ASP B CA 1
ATOM 2850 C C . ASP B 1 22 ? 7.395 -38.188 -7.285 1 97.12 22 ASP B C 1
ATOM 2852 O O . ASP B 1 22 ? 7.301 -37.375 -8.211 1 97.12 22 ASP B O 1
ATOM 2856 N N . GLU B 1 23 ? 8.016 -37.844 -6.219 1 96.75 23 GLU B N 1
ATOM 2857 C CA . GLU B 1 23 ? 8.609 -36.531 -6.066 1 96.75 23 GLU B CA 1
ATOM 2858 C C . GLU B 1 23 ? 10.055 -36.5 -6.547 1 96.75 23 GLU B C 1
ATOM 2860 O O . GLU B 1 23 ? 10.727 -35.469 -6.484 1 96.75 23 GLU B O 1
ATOM 2865 N N . LYS B 1 24 ? 10.516 -37.656 -7.098 1 97.56 24 LYS B N 1
ATOM 2866 C CA . LYS B 1 24 ? 11.891 -37.719 -7.582 1 97.56 24 LYS B CA 1
ATOM 2867 C C . LYS B 1 24 ? 11.984 -37.312 -9.047 1 97.56 24 LYS B C 1
ATOM 2869 O O . LYS B 1 24 ? 11.297 -37.875 -9.898 1 97.56 24 LYS B O 1
ATOM 2874 N N . GLU B 1 25 ? 12.82 -36.406 -9.305 1 97.56 25 GLU B N 1
ATOM 2875 C CA . GLU B 1 25 ? 13.047 -35.969 -10.672 1 97.56 25 GLU B CA 1
ATOM 2876 C C . GLU B 1 25 ? 13.836 -37 -11.469 1 97.56 25 GLU B C 1
ATOM 2878 O O . GLU B 1 25 ? 14.93 -37.406 -11.062 1 97.56 25 GLU B O 1
ATOM 2883 N N . ILE B 1 26 ? 13.344 -37.438 -12.562 1 96.81 26 ILE B N 1
ATOM 2884 C CA . ILE B 1 26 ? 13.992 -38.406 -13.438 1 96.81 26 ILE B CA 1
ATOM 2885 C C . ILE B 1 26 ? 14.719 -37.656 -14.57 1 96.81 26 ILE B C 1
ATOM 2887 O O . ILE B 1 26 ? 15.812 -38.062 -14.969 1 96.81 26 ILE B O 1
ATOM 2891 N N . LEU B 1 27 ? 14.055 -36.688 -15.086 1 96.25 27 LEU B N 1
ATOM 2892 C CA . LEU B 1 27 ? 14.641 -35.844 -16.125 1 96.25 27 LEU B CA 1
ATOM 2893 C C . LEU B 1 27 ? 14.023 -34.469 -16.125 1 96.25 27 LEU B C 1
ATOM 2895 O O . LEU B 1 27 ? 12.883 -34.281 -15.688 1 96.25 27 LEU B O 1
ATOM 2899 N N . GLU B 1 28 ? 14.781 -33.5 -16.438 1 97.12 28 GLU B N 1
ATOM 2900 C CA . GLU B 1 28 ? 14.359 -32.125 -16.672 1 97.12 28 GLU B CA 1
ATOM 2901 C C . GLU B 1 28 ? 15.031 -31.547 -17.906 1 97.12 28 GLU B C 1
ATOM 2903 O O . GLU B 1 28 ? 16.234 -31.734 -18.109 1 97.12 28 GLU B O 1
ATOM 2908 N N . GLU B 1 29 ? 14.289 -31 -18.781 1 97.12 29 GLU B N 1
ATOM 2909 C CA . GLU B 1 29 ? 14.797 -30.391 -20.016 1 97.12 29 GLU B CA 1
ATOM 2910 C C . GLU B 1 29 ? 14.141 -29.047 -20.266 1 97.12 29 GLU B C 1
ATOM 2912 O O . GLU B 1 29 ? 12.961 -28.859 -19.969 1 97.12 29 GLU B O 1
ATOM 2917 N N . THR B 1 30 ? 14.914 -28.141 -20.688 1 96.5 30 THR B N 1
ATOM 2918 C CA . THR B 1 30 ? 14.391 -26.891 -21.234 1 96.5 30 THR B CA 1
ATOM 2919 C C . THR B 1 30 ? 14.477 -26.891 -22.766 1 96.5 30 THR B C 1
ATOM 2921 O O . THR B 1 30 ? 15.57 -26.844 -23.328 1 96.5 30 THR B O 1
ATOM 2924 N N . LEU B 1 31 ? 13.352 -26.938 -23.344 1 96.38 31 LEU B N 1
ATOM 2925 C CA . LEU B 1 31 ? 13.258 -26.953 -24.797 1 96.38 31 LEU B CA 1
ATOM 2926 C C . LEU B 1 31 ? 13.18 -25.547 -25.344 1 96.38 31 LEU B C 1
ATOM 2928 O O . LEU B 1 31 ? 12.141 -24.875 -25.234 1 96.38 31 LEU B O 1
ATOM 2932 N N . ARG B 1 32 ? 14.203 -25.125 -25.953 1 94.56 32 ARG B N 1
ATOM 2933 C CA . ARG B 1 32 ? 14.25 -23.766 -26.484 1 94.56 32 ARG B CA 1
ATOM 2934 C C . ARG B 1 32 ? 13.719 -23.703 -27.906 1 94.56 32 ARG B C 1
ATOM 2936 O O . ARG B 1 32 ? 13.977 -24.609 -28.703 1 94.56 32 ARG B O 1
ATOM 2943 N N . HIS B 1 33 ? 12.953 -22.688 -28.094 1 92.88 33 HIS B N 1
ATOM 2944 C CA . HIS B 1 33 ? 12.383 -22.453 -29.422 1 92.88 33 HIS B CA 1
ATOM 2945 C C . HIS B 1 33 ? 12.914 -21.156 -30.031 1 92.88 33 HIS B C 1
ATOM 2947 O O . HIS B 1 33 ? 12.906 -20.109 -29.375 1 92.88 33 HIS B O 1
ATOM 2953 N N . SER B 1 34 ? 13.359 -21.156 -31.266 1 88.31 34 SER B N 1
ATOM 2954 C CA . SER B 1 34 ? 13.852 -19.938 -31.906 1 88.31 34 SER B CA 1
ATOM 2955 C C . SER B 1 34 ? 12.703 -19 -32.281 1 88.31 34 SER B C 1
ATOM 2957 O O . SER B 1 34 ? 11.562 -19.438 -32.438 1 88.31 34 SER B O 1
ATOM 2959 N N . ALA B 1 35 ? 13.055 -17.719 -32.406 1 81.75 35 ALA B N 1
ATOM 2960 C CA . ALA B 1 35 ? 12.086 -16.719 -32.844 1 81.75 35 ALA B CA 1
ATOM 2961 C C . ALA B 1 35 ? 11.516 -17.078 -34.219 1 81.75 35 ALA B C 1
ATOM 2963 O O . ALA B 1 35 ? 10.336 -16.828 -34.5 1 81.75 35 ALA B O 1
ATOM 2964 N N . GLU B 1 36 ? 12.328 -17.609 -34.969 1 86.69 36 GLU B N 1
ATOM 2965 C CA . GLU B 1 36 ? 11.93 -18.016 -36.312 1 86.69 36 GLU B CA 1
ATOM 2966 C C . GLU B 1 36 ? 10.891 -19.125 -36.281 1 86.69 36 GLU B C 1
ATOM 2968 O O . GLU B 1 36 ? 9.906 -19.109 -37 1 86.69 36 GLU B O 1
ATOM 2973 N N . GLU B 1 37 ? 11.102 -20.047 -35.438 1 89.56 37 GLU B N 1
ATOM 2974 C CA . GLU B 1 37 ? 10.18 -21.172 -35.281 1 89.56 37 GLU B CA 1
ATOM 2975 C C . GLU B 1 37 ? 8.836 -20.719 -34.75 1 89.56 37 GLU B C 1
ATOM 2977 O O . GLU B 1 37 ? 7.785 -21.094 -35.281 1 89.56 37 GLU B O 1
ATOM 2982 N N . ILE B 1 38 ? 8.859 -19.938 -33.719 1 88.88 38 ILE B N 1
ATOM 2983 C CA . ILE B 1 38 ? 7.656 -19.469 -33.031 1 88.88 38 ILE B CA 1
ATOM 2984 C C . ILE B 1 38 ? 6.906 -18.5 -33.938 1 88.88 38 ILE B C 1
ATOM 2986 O O . ILE B 1 38 ? 5.672 -18.469 -33.938 1 88.88 38 ILE B O 1
ATOM 2990 N N . GLY B 1 39 ? 7.664 -17.703 -34.719 1 86.5 39 GLY B N 1
ATOM 2991 C CA . GLY B 1 39 ? 7.102 -16.656 -35.562 1 86.5 39 GLY B CA 1
ATOM 2992 C C . GLY B 1 39 ? 6.262 -17.203 -36.688 1 86.5 39 GLY B C 1
ATOM 2993 O O . GLY B 1 39 ? 5.469 -16.469 -37.281 1 86.5 39 GLY B O 1
ATOM 2994 N N . LYS B 1 40 ? 6.355 -18.406 -36.969 1 90.94 40 LYS B N 1
ATOM 2995 C CA . LYS B 1 40 ? 5.617 -19.047 -38.031 1 90.94 40 LYS B CA 1
ATOM 2996 C C . LYS B 1 40 ? 4.145 -19.219 -37.688 1 90.94 40 LYS B C 1
ATOM 2998 O O . LYS B 1 40 ? 3.314 -19.469 -38.562 1 90.94 40 LYS B O 1
ATOM 3003 N N . TYR B 1 41 ? 3.869 -19.062 -36.406 1 91.69 41 TYR B N 1
ATOM 3004 C CA . TYR B 1 41 ? 2.514 -19.328 -35.938 1 91.69 41 TYR B CA 1
ATOM 3005 C C . TYR B 1 41 ? 1.783 -18.031 -35.625 1 91.69 41 TYR B C 1
ATOM 3007 O O . TYR B 1 41 ? 2.365 -17.109 -35.062 1 91.69 41 TYR B O 1
ATOM 3015 N N . ALA B 1 42 ? 0.54 -17.953 -36.031 1 87.62 42 ALA B N 1
ATOM 3016 C CA . ALA B 1 42 ? -0.25 -16.734 -35.906 1 87.62 42 ALA B CA 1
ATOM 3017 C C . ALA B 1 42 ? -0.624 -16.484 -34.438 1 87.62 42 ALA B C 1
ATOM 3019 O O . ALA B 1 42 ? -0.709 -15.344 -33.969 1 87.62 42 ALA B O 1
ATOM 3020 N N . THR B 1 43 ? -0.926 -17.625 -33.719 1 90.06 43 THR B N 1
ATOM 3021 C CA . THR B 1 43 ? -1.335 -17.516 -32.344 1 90.06 43 THR B CA 1
ATOM 3022 C C . THR B 1 43 ? -0.54 -18.5 -31.469 1 90.06 43 THR B C 1
ATOM 3024 O O . THR B 1 43 ? 0.112 -19.406 -31.984 1 90.06 43 THR B O 1
ATOM 3027 N N . ILE B 1 44 ? -0.63 -18.266 -30.234 1 90.31 44 ILE B N 1
ATOM 3028 C CA . ILE B 1 44 ? 0.02 -19.141 -29.266 1 90.31 44 ILE B CA 1
ATOM 3029 C C . ILE B 1 44 ? -0.547 -20.547 -29.391 1 90.31 44 ILE B C 1
ATOM 3031 O O . ILE B 1 44 ? 0.198 -21.531 -29.328 1 90.31 44 ILE B O 1
ATOM 3035 N N . PHE B 1 45 ? -1.795 -20.625 -29.609 1 92.38 45 PHE B N 1
ATOM 3036 C CA . PHE B 1 45 ? -2.441 -21.938 -29.719 1 92.38 45 PHE B CA 1
ATOM 3037 C C . PHE B 1 45 ? -1.928 -22.688 -30.938 1 92.38 45 PHE B C 1
ATOM 3039 O O . PHE B 1 45 ? -1.801 -23.922 -30.906 1 92.38 45 PHE B O 1
ATOM 3046 N N . ASP B 1 46 ? -1.614 -21.969 -31.953 1 94.44 46 ASP B N 1
ATOM 3047 C CA . ASP B 1 46 ? -1.158 -22.594 -33.188 1 94.44 46 ASP B CA 1
ATOM 3048 C C . ASP B 1 46 ? 0.186 -23.281 -33 1 94.44 46 ASP B C 1
ATOM 3050 O O . ASP B 1 46 ? 0.598 -24.094 -33.844 1 94.44 46 ASP B O 1
ATOM 3054 N N . GLN B 1 47 ? 0.783 -23.031 -31.922 1 95.19 47 GLN B N 1
ATOM 3055 C CA . GLN B 1 47 ? 2.076 -23.641 -31.641 1 95.19 47 GLN B CA 1
ATOM 3056 C C . GLN B 1 47 ? 1.907 -25.031 -31.047 1 95.19 47 GLN B C 1
ATOM 3058 O O . GLN B 1 47 ? 2.889 -25.75 -30.844 1 95.19 47 GLN B O 1
ATOM 3063 N N . LEU B 1 48 ? 0.748 -25.438 -30.812 1 95.94 48 LEU B N 1
ATOM 3064 C CA . LEU B 1 48 ? 0.432 -26.625 -30.016 1 95.94 48 LEU B CA 1
ATOM 3065 C C . LEU B 1 48 ? 1.104 -27.859 -30.594 1 95.94 48 LEU B C 1
ATOM 3067 O O . LEU B 1 48 ? 1.828 -28.562 -29.891 1 95.94 48 LEU B O 1
ATOM 3071 N N . SER B 1 49 ? 0.858 -28.141 -31.844 1 95.62 49 SER B N 1
ATOM 3072 C CA . SER B 1 49 ? 1.383 -29.359 -32.469 1 95.62 49 SER B CA 1
ATOM 3073 C C . SER B 1 49 ? 2.908 -29.359 -32.5 1 95.62 49 SER B C 1
ATOM 3075 O O . SER B 1 49 ? 3.535 -30.391 -32.219 1 95.62 49 SER B O 1
ATOM 3077 N N . PHE B 1 50 ? 3.436 -28.266 -32.812 1 95.88 50 PHE B N 1
ATOM 3078 C CA . PHE B 1 50 ? 4.883 -28.109 -32.844 1 95.88 50 PHE B CA 1
ATOM 3079 C C . PHE B 1 50 ? 5.492 -28.391 -31.469 1 95.88 50 PHE B C 1
ATOM 3081 O O . PHE B 1 50 ? 6.414 -29.203 -31.359 1 95.88 50 PHE B O 1
ATOM 3088 N N . ARG B 1 51 ? 4.961 -27.75 -30.406 1 97.12 51 ARG B N 1
ATOM 3089 C CA . ARG B 1 51 ? 5.5 -27.922 -29.062 1 97.12 51 ARG B CA 1
ATOM 3090 C C . ARG B 1 51 ? 5.285 -29.344 -28.562 1 97.12 51 ARG B C 1
ATOM 3092 O O . ARG B 1 51 ? 6.152 -29.906 -27.891 1 97.12 51 ARG B O 1
ATOM 3099 N N . LYS B 1 52 ? 4.164 -29.891 -28.906 1 97.62 52 LYS B N 1
ATOM 3100 C CA . LYS B 1 52 ? 3.902 -31.281 -28.531 1 97.62 52 LYS B CA 1
ATOM 3101 C C . LYS B 1 52 ? 4.934 -32.219 -29.156 1 97.62 52 LYS B C 1
ATOM 3103 O O . LYS B 1 52 ? 5.484 -33.094 -28.469 1 97.62 52 LYS B O 1
ATOM 3108 N N . ASP B 1 53 ? 5.207 -32 -30.453 1 97 53 ASP B N 1
ATOM 3109 C CA . ASP B 1 53 ? 6.152 -32.875 -31.156 1 97 53 ASP B CA 1
ATOM 3110 C C . ASP B 1 53 ? 7.551 -32.75 -30.562 1 97 53 ASP B C 1
ATOM 3112 O O . ASP B 1 53 ? 8.25 -33.781 -30.422 1 97 53 ASP B O 1
ATOM 3116 N N . VAL B 1 54 ? 7.898 -31.547 -30.266 1 97.19 54 VAL B N 1
ATOM 3117 C CA . VAL B 1 54 ? 9.211 -31.344 -29.688 1 97.19 54 VAL B CA 1
ATOM 3118 C C . VAL B 1 54 ? 9.312 -32.094 -28.359 1 97.19 54 VAL B C 1
ATOM 3120 O O . VAL B 1 54 ? 10.328 -32.719 -28.062 1 97.19 54 VAL B O 1
ATOM 3123 N N . ILE B 1 55 ? 8.289 -32.062 -27.5 1 98.06 55 ILE B N 1
ATOM 3124 C CA . ILE B 1 55 ? 8.258 -32.719 -26.203 1 98.06 55 ILE B CA 1
ATOM 3125 C C . ILE B 1 55 ? 8.383 -34.219 -26.406 1 98.06 55 ILE B C 1
ATOM 3127 O O . ILE B 1 55 ? 9.219 -34.875 -25.766 1 98.06 55 ILE B O 1
ATOM 3131 N N . LEU B 1 56 ? 7.641 -34.812 -27.328 1 97.81 56 LEU B N 1
ATOM 3132 C CA . LEU B 1 56 ? 7.625 -36.25 -27.562 1 97.81 56 LEU B CA 1
ATOM 3133 C C . LEU B 1 56 ? 8.969 -36.719 -28.109 1 97.81 56 LEU B C 1
ATOM 3135 O O . LEU B 1 56 ? 9.445 -37.781 -27.734 1 97.81 56 LEU B O 1
ATOM 3139 N N . ASN B 1 57 ? 9.508 -35.906 -28.984 1 97.62 57 ASN B N 1
ATOM 3140 C CA . ASN B 1 57 ? 10.805 -36.25 -29.547 1 97.62 57 ASN B CA 1
ATOM 3141 C C . ASN B 1 57 ? 11.891 -36.312 -28.484 1 97.62 57 ASN B C 1
ATOM 3143 O O . ASN B 1 57 ? 12.727 -37.219 -28.484 1 97.62 57 ASN B O 1
ATOM 3147 N N . VAL B 1 58 ? 11.867 -35.344 -27.594 1 97.56 58 VAL B N 1
ATOM 3148 C CA . VAL B 1 58 ? 12.867 -35.281 -26.531 1 97.56 58 VAL B CA 1
ATOM 3149 C C . VAL B 1 58 ? 12.688 -36.469 -25.594 1 97.56 58 VAL B C 1
ATOM 3151 O O . VAL B 1 58 ? 13.664 -37.062 -25.141 1 97.56 58 VAL B O 1
ATOM 3154 N N . LEU B 1 59 ? 11.469 -36.844 -25.219 1 97.44 59 LEU B N 1
ATOM 3155 C CA . LEU B 1 59 ? 11.203 -38 -24.375 1 97.44 59 LEU B CA 1
ATOM 3156 C C . LEU B 1 59 ? 11.719 -39.281 -25.031 1 97.44 59 LEU B C 1
ATOM 3158 O O . LEU B 1 59 ? 12.297 -40.156 -24.359 1 97.44 59 LEU B O 1
ATOM 3162 N N . LYS B 1 60 ? 11.523 -39.344 -26.312 1 96.88 60 LYS B N 1
ATOM 3163 C CA . LYS B 1 60 ? 12.023 -40.5 -27.062 1 96.88 60 LYS B CA 1
ATOM 3164 C C . LYS B 1 60 ? 13.547 -40.562 -27.047 1 96.88 60 LYS B C 1
ATOM 3166 O O . LYS B 1 60 ? 14.141 -41.625 -26.844 1 96.88 60 LYS B O 1
ATOM 3171 N N . GLU B 1 61 ? 14.133 -39.406 -27.328 1 97.44 61 GLU B N 1
ATOM 3172 C CA . GLU B 1 61 ? 15.586 -39.312 -27.297 1 97.44 61 GLU B CA 1
ATOM 3173 C C . GLU B 1 61 ? 16.156 -39.719 -25.953 1 97.44 61 GLU B C 1
ATOM 3175 O O . GLU B 1 61 ? 17.25 -40.281 -25.875 1 97.44 61 GLU B O 1
ATOM 3180 N N . LYS B 1 62 ? 15.406 -39.438 -24.906 1 96.75 62 LYS B N 1
ATOM 3181 C CA . LYS B 1 62 ? 15.836 -39.781 -23.547 1 96.75 62 LYS B CA 1
ATOM 3182 C C . LYS B 1 62 ? 15.391 -41.188 -23.156 1 96.75 62 LYS B C 1
ATOM 3184 O O . LYS B 1 62 ? 15.523 -41.594 -22 1 96.75 62 LYS B O 1
ATOM 3189 N N . ASN B 1 63 ? 14.828 -41.906 -24.078 1 95.88 63 ASN B N 1
ATOM 3190 C CA . ASN B 1 63 ? 14.398 -43.281 -23.922 1 95.88 63 ASN B CA 1
ATOM 3191 C C . ASN B 1 63 ? 13.32 -43.406 -22.844 1 95.88 63 ASN B C 1
ATOM 3193 O O . ASN B 1 63 ? 13.352 -44.344 -22.047 1 95.88 63 ASN B O 1
ATOM 3197 N N . PHE B 1 64 ? 12.516 -42.438 -22.797 1 96.94 64 PHE B N 1
ATOM 3198 C CA . PHE B 1 64 ? 11.383 -42.531 -21.875 1 96.94 64 PHE B CA 1
ATOM 3199 C C . PHE B 1 64 ? 10.117 -42.938 -22.625 1 96.94 64 PHE B C 1
ATOM 3201 O O . PHE B 1 64 ? 9.711 -42.281 -23.578 1 96.94 64 PHE B O 1
ATOM 3208 N N . ASP B 1 65 ? 9.516 -44 -22.188 1 96.81 65 ASP B N 1
ATOM 3209 C CA . ASP B 1 65 ? 8.273 -44.5 -22.766 1 96.81 65 ASP B CA 1
ATOM 3210 C C . ASP B 1 65 ? 7.066 -43.781 -22.156 1 96.81 65 ASP B C 1
ATOM 3212 O O . ASP B 1 65 ? 6.742 -44 -20.984 1 96.81 65 ASP B O 1
ATOM 3216 N N . ILE B 1 66 ? 6.324 -43.062 -22.891 1 96.81 66 ILE B N 1
ATOM 3217 C CA . ILE B 1 66 ? 5.215 -42.25 -22.391 1 96.81 66 ILE B CA 1
ATOM 3218 C C . ILE B 1 66 ? 4.086 -43.156 -21.906 1 96.81 66 ILE B C 1
ATOM 3220 O O . ILE B 1 66 ? 3.188 -42.719 -21.188 1 96.81 66 ILE B O 1
ATOM 3224 N N . LYS B 1 67 ? 4.098 -44.406 -22.328 1 96.81 67 LYS B N 1
ATOM 3225 C CA . LYS B 1 67 ? 3.08 -45.344 -21.891 1 96.81 67 LYS B CA 1
ATOM 3226 C C . LYS B 1 67 ? 3.217 -45.625 -20.391 1 96.81 67 LYS B C 1
ATOM 3228 O O . LYS B 1 67 ? 2.291 -46.156 -19.781 1 96.81 67 LYS B O 1
ATOM 3233 N N . GLU B 1 68 ? 4.293 -45.25 -19.828 1 96.69 68 GLU B N 1
ATOM 3234 C CA . GLU B 1 68 ? 4.551 -45.5 -18.406 1 96.69 68 GLU B CA 1
ATOM 3235 C C . GLU B 1 68 ? 3.936 -44.375 -17.562 1 96.69 68 GLU B C 1
ATOM 3237 O O . GLU B 1 68 ? 3.877 -44.5 -16.328 1 96.69 68 GLU B O 1
ATOM 3242 N N . LEU B 1 69 ? 3.451 -43.406 -18.188 1 98.12 69 LEU B N 1
ATOM 3243 C CA . LEU B 1 69 ? 2.955 -42.25 -17.453 1 98.12 69 LEU B CA 1
ATOM 3244 C C . LEU B 1 69 ? 1.674 -42.594 -16.703 1 98.12 69 LEU B C 1
ATOM 3246 O O . LEU B 1 69 ? 0.803 -43.281 -17.234 1 98.12 69 LEU B O 1
ATOM 3250 N N . SER B 1 70 ? 1.623 -42.094 -15.453 1 98.38 70 SER B N 1
ATOM 3251 C CA . SER B 1 70 ? 0.406 -42.188 -14.656 1 98.38 70 SER B CA 1
ATOM 3252 C C . SER B 1 70 ? -0.486 -40.969 -14.859 1 98.38 70 SER B C 1
ATOM 3254 O O . SER B 1 70 ? -1.695 -41.031 -14.633 1 98.38 70 SER B O 1
ATOM 3256 N N . ALA B 1 71 ? 0.063 -39.844 -15.203 1 98.69 71 ALA B N 1
ATOM 3257 C CA . ALA B 1 71 ? -0.64 -38.594 -15.453 1 98.69 71 ALA B CA 1
ATOM 3258 C C . ALA B 1 71 ? 0.275 -37.562 -16.125 1 98.69 71 ALA B C 1
ATOM 3260 O O . ALA B 1 71 ? 1.495 -37.75 -16.172 1 98.69 71 ALA B O 1
ATOM 3261 N N . VAL B 1 72 ? -0.282 -36.594 -16.719 1 98.81 72 VAL B N 1
ATOM 3262 C CA . VAL B 1 72 ? 0.433 -35.438 -17.297 1 98.81 72 VAL B CA 1
ATOM 3263 C C . VAL B 1 72 ? -0.056 -34.156 -16.656 1 98.81 72 VAL B C 1
ATOM 3265 O O . VAL B 1 72 ? -1.255 -33.969 -16.422 1 98.81 72 VAL B O 1
ATOM 3268 N N . VAL B 1 73 ? 0.874 -33.281 -16.25 1 98.81 73 VAL B N 1
ATOM 3269 C CA . VAL B 1 73 ? 0.535 -32.062 -15.516 1 98.81 73 VAL B CA 1
ATOM 3270 C C . VAL B 1 73 ? 1.083 -30.844 -16.25 1 98.81 73 VAL B C 1
ATOM 3272 O O . VAL B 1 73 ? 2.262 -30.812 -16.609 1 98.81 73 VAL B O 1
ATOM 3275 N N . GLY B 1 74 ? 0.247 -29.906 -16.484 1 98.44 74 GLY B N 1
ATOM 3276 C CA . GLY B 1 74 ? 0.654 -28.656 -17.125 1 98.44 74 GLY B CA 1
ATOM 3277 C C . GLY B 1 74 ? 0.556 -27.453 -16.203 1 98.44 74 GLY B C 1
ATOM 3278 O O . GLY B 1 74 ? -0.18 -27.484 -15.211 1 98.44 74 GLY B O 1
ATOM 3279 N N . ARG B 1 75 ? 1.429 -26.453 -16.5 1 96.31 75 ARG B N 1
ATOM 3280 C CA . ARG B 1 75 ? 1.25 -25.156 -15.852 1 96.31 75 ARG B CA 1
ATOM 3281 C C . ARG B 1 75 ? -0.115 -24.562 -16.188 1 96.31 75 ARG B C 1
ATOM 3283 O O . ARG B 1 75 ? -0.58 -24.672 -17.328 1 96.31 75 ARG B O 1
ATOM 3290 N N . GLY B 1 76 ? -0.7 -24.031 -15.102 1 87 76 GLY B N 1
ATOM 3291 C CA . GLY B 1 76 ? -1.979 -23.391 -15.336 1 87 76 GLY B CA 1
ATOM 3292 C C . GLY B 1 76 ? -1.851 -22.062 -16.078 1 87 76 GLY B C 1
ATOM 3293 O O . GLY B 1 76 ? -0.819 -21.391 -15.984 1 87 76 GLY B O 1
ATOM 3294 N N . GLY B 1 77 ? -2.738 -21.656 -16.984 1 91.12 77 GLY B N 1
ATOM 3295 C CA . GLY B 1 77 ? -2.754 -20.469 -17.828 1 91.12 77 GLY B CA 1
ATOM 3296 C C . GLY B 1 77 ? -3.668 -19.375 -17.312 1 91.12 77 GLY B C 1
ATOM 3297 O O . GLY B 1 77 ? -3.984 -19.344 -16.125 1 91.12 77 GLY B O 1
ATOM 3298 N N . MET B 1 78 ? -3.863 -18.438 -18.078 1 92.56 78 MET B N 1
ATOM 3299 C CA . MET B 1 78 ? -4.664 -17.25 -17.797 1 92.56 78 MET B CA 1
ATOM 3300 C C . MET B 1 78 ? -6.156 -17.562 -17.891 1 92.56 78 MET B C 1
ATOM 3302 O O . MET B 1 78 ? -6.859 -17.031 -18.75 1 92.56 78 MET B O 1
ATOM 3306 N N . LEU B 1 79 ? -6.602 -18.312 -16.891 1 96.06 79 LEU B N 1
ATOM 3307 C CA . LEU B 1 79 ? -7.977 -18.766 -16.766 1 96.06 79 LEU B CA 1
ATOM 3308 C C . LEU B 1 79 ? -8.82 -17.766 -15.984 1 96.06 79 LEU B C 1
ATOM 3310 O O . LEU B 1 79 ? -8.328 -16.703 -15.586 1 96.06 79 LEU B O 1
ATOM 3314 N N . LYS B 1 80 ? -10.164 -18.062 -15.898 1 95.06 80 LYS B N 1
ATOM 3315 C CA . LYS B 1 80 ? -10.977 -17.281 -14.969 1 95.06 80 LYS B CA 1
ATOM 3316 C C . LYS B 1 80 ? -10.5 -17.469 -13.531 1 95.06 80 LYS B C 1
ATOM 3318 O O . LYS B 1 80 ? -9.836 -18.469 -13.219 1 95.06 80 LYS B O 1
ATOM 3323 N N . PRO B 1 81 ? -10.828 -16.5 -12.672 1 95.5 81 PRO B N 1
ATOM 3324 C CA . PRO B 1 81 ? -10.469 -16.703 -11.266 1 95.5 81 PRO B CA 1
ATOM 3325 C C . PRO B 1 81 ? -11.07 -17.969 -10.672 1 95.5 81 PRO B C 1
ATOM 3327 O O . PRO B 1 81 ? -12.258 -18.234 -10.867 1 95.5 81 PRO B O 1
ATOM 3330 N N . ILE B 1 82 ? -10.203 -18.75 -9.992 1 96.19 82 ILE B N 1
ATOM 3331 C CA . ILE B 1 82 ? -10.68 -20 -9.414 1 96.19 82 ILE B CA 1
ATOM 3332 C C . ILE B 1 82 ? -10.008 -20.234 -8.062 1 96.19 82 ILE B C 1
ATOM 3334 O O . ILE B 1 82 ? -8.938 -19.688 -7.789 1 96.19 82 ILE B O 1
ATOM 3338 N N . PRO B 1 83 ? -10.648 -21.094 -7.188 1 97.25 83 PRO B N 1
ATOM 3339 C CA . PRO B 1 83 ? -9.969 -21.5 -5.949 1 97.25 83 PRO B CA 1
ATOM 3340 C C . PRO B 1 83 ? -8.711 -22.312 -6.207 1 97.25 83 PRO B C 1
ATOM 3342 O O . PRO B 1 83 ? -8.586 -22.953 -7.258 1 97.25 83 PRO B O 1
ATOM 3345 N N . GLY B 1 84 ? -7.809 -22.281 -5.254 1 97.19 84 GLY B N 1
ATOM 3346 C CA . GLY B 1 84 ? -6.59 -23.062 -5.371 1 97.19 84 GLY B CA 1
ATOM 3347 C C . GLY B 1 84 ? -6.836 -24.562 -5.348 1 97.19 84 GLY B C 1
ATOM 3348 O O . GLY B 1 84 ? -7.855 -25.016 -4.828 1 97.19 84 GLY B O 1
ATOM 3349 N N . GLY B 1 85 ? -5.871 -25.266 -5.895 1 97.56 85 GLY B N 1
ATOM 3350 C CA . GLY B 1 85 ? -5.977 -26.719 -5.93 1 97.56 85 GLY B CA 1
ATOM 3351 C C . GLY B 1 85 ? -5.52 -27.312 -7.246 1 97.56 85 GLY B C 1
ATOM 3352 O O . GLY B 1 85 ? -4.902 -26.625 -8.062 1 97.56 85 GLY B O 1
ATOM 3353 N N . THR B 1 86 ? -5.797 -28.625 -7.379 1 98.44 86 THR B N 1
ATOM 3354 C CA . THR B 1 86 ? -5.477 -29.375 -8.586 1 98.44 86 THR B CA 1
ATOM 3355 C C . THR B 1 86 ? -6.738 -29.656 -9.406 1 98.44 86 THR B C 1
ATOM 3357 O O . THR B 1 86 ? -7.723 -30.172 -8.875 1 98.44 86 THR B O 1
ATOM 3360 N N . TYR B 1 87 ? -6.668 -29.219 -10.633 1 98.56 87 TYR B N 1
ATOM 3361 C CA . TYR B 1 87 ? -7.824 -29.359 -11.516 1 98.56 87 TYR B CA 1
ATOM 3362 C C . TYR B 1 87 ? -7.551 -30.375 -12.617 1 98.56 87 TYR B C 1
ATOM 3364 O O . TYR B 1 87 ? -6.469 -30.375 -13.211 1 98.56 87 TYR B O 1
ATOM 3372 N N . GLU B 1 88 ? -8.5 -31.234 -12.836 1 98.5 88 GLU B N 1
ATOM 3373 C CA . GLU B 1 88 ? -8.406 -32.062 -14.031 1 98.5 88 GLU B CA 1
ATOM 3374 C C . GLU B 1 88 ? -8.719 -31.25 -15.297 1 98.5 88 GLU B C 1
ATOM 3376 O O . GLU B 1 88 ? -9.633 -30.438 -15.305 1 98.5 88 GLU B O 1
ATOM 3381 N N . VAL B 1 89 ? -7.91 -31.484 -16.297 1 98.44 89 VAL B N 1
ATOM 3382 C CA . VAL B 1 89 ? -8.117 -30.75 -17.547 1 98.44 89 VAL B CA 1
ATOM 3383 C C . VAL B 1 89 ? -9.359 -31.297 -18.25 1 98.44 89 VAL B C 1
ATOM 3385 O O . VAL B 1 89 ? -9.461 -32.5 -18.5 1 98.44 89 VAL B O 1
ATOM 3388 N N . ASN B 1 90 ? -10.328 -30.469 -18.453 1 98.06 90 ASN B N 1
ATOM 3389 C CA . ASN B 1 90 ? -11.523 -30.844 -19.203 1 98.06 90 ASN B CA 1
ATOM 3390 C C . ASN B 1 90 ? -11.789 -29.891 -20.359 1 98.06 90 ASN B C 1
ATOM 3392 O O . ASN B 1 90 ? -10.992 -28.984 -20.609 1 98.06 90 ASN B O 1
ATOM 3396 N N . ASP B 1 91 ? -12.883 -30.094 -21.016 1 97.94 91 ASP B N 1
ATOM 3397 C CA . ASP B 1 91 ? -13.164 -29.328 -22.234 1 97.94 91 ASP B CA 1
ATOM 3398 C C . ASP B 1 91 ? -13.391 -27.859 -21.922 1 97.94 91 ASP B C 1
ATOM 3400 O O . ASP B 1 91 ? -12.992 -26.984 -22.688 1 97.94 91 ASP B O 1
ATOM 3404 N N . ALA B 1 92 ? -14.023 -27.625 -20.812 1 97.94 92 ALA B N 1
ATOM 3405 C CA . ALA B 1 92 ? -14.281 -26.234 -20.422 1 97.94 92 ALA B CA 1
ATOM 3406 C C . ALA B 1 92 ? -12.977 -25.5 -20.156 1 97.94 92 ALA B C 1
ATOM 3408 O O . ALA B 1 92 ? -12.82 -24.344 -20.547 1 97.94 92 ALA B O 1
ATOM 3409 N N . LEU B 1 93 ? -12.109 -26.141 -19.438 1 97.94 93 LEU B N 1
ATOM 3410 C CA . LEU B 1 93 ? -10.805 -25.562 -19.141 1 97.94 93 LEU B CA 1
ATOM 3411 C C . LEU B 1 93 ? -10.023 -25.297 -20.438 1 97.94 93 LEU B C 1
ATOM 3413 O O . LEU B 1 93 ? -9.461 -24.219 -20.609 1 97.94 93 LEU B O 1
ATOM 3417 N N . ILE B 1 94 ? -10.055 -26.203 -21.328 1 97.5 94 ILE B N 1
ATOM 3418 C CA . ILE B 1 94 ? -9.336 -26.094 -22.594 1 97.5 94 ILE B CA 1
ATOM 3419 C C . ILE B 1 94 ? -9.906 -24.922 -23.391 1 97.5 94 ILE B C 1
ATOM 3421 O O . ILE B 1 94 ? -9.148 -24.141 -23.984 1 97.5 94 ILE B O 1
ATOM 3425 N N . ALA B 1 95 ? -11.195 -24.812 -23.406 1 97.31 95 ALA B N 1
ATOM 3426 C CA . ALA B 1 95 ? -11.844 -23.734 -24.141 1 97.31 95 ALA B CA 1
ATOM 3427 C C . ALA B 1 95 ? -11.383 -22.375 -23.641 1 97.31 95 ALA B C 1
ATOM 3429 O O . ALA B 1 95 ? -11.094 -21.469 -24.438 1 97.31 95 ALA B O 1
ATOM 3430 N N . ASP B 1 96 ? -11.305 -22.234 -22.344 1 96.88 96 ASP B N 1
ATOM 3431 C CA . ASP B 1 96 ? -10.914 -20.969 -21.75 1 96.88 96 ASP B CA 1
ATOM 3432 C C . ASP B 1 96 ? -9.43 -20.688 -21.984 1 96.88 96 ASP B C 1
ATOM 3434 O O . ASP B 1 96 ? -9.031 -19.531 -22.156 1 96.88 96 ASP B O 1
ATOM 3438 N N . LEU B 1 97 ? -8.609 -21.672 -21.984 1 96.38 97 LEU B N 1
ATOM 3439 C CA . LEU B 1 97 ? -7.191 -21.516 -22.266 1 96.38 97 LEU B CA 1
ATOM 3440 C C . LEU B 1 97 ? -6.969 -21.062 -23.703 1 96.38 97 LEU B C 1
ATOM 3442 O O . LEU B 1 97 ? -6.102 -20.234 -23.984 1 96.38 97 LEU B O 1
ATOM 3446 N N . LYS B 1 98 ? -7.754 -21.656 -24.578 1 95.06 98 LYS B N 1
ATOM 3447 C CA . LYS B 1 98 ? -7.664 -21.297 -25.984 1 95.06 98 LYS B CA 1
ATOM 3448 C C . LYS B 1 98 ? -8.078 -19.844 -26.219 1 95.06 98 LYS B C 1
ATOM 3450 O O . LYS B 1 98 ? -7.438 -19.125 -26.984 1 95.06 98 LYS B O 1
ATOM 3455 N N . GLU B 1 99 ? -9.148 -19.531 -25.531 1 92.88 99 GLU B N 1
ATOM 3456 C CA . GLU B 1 99 ? -9.68 -18.188 -25.656 1 92.88 99 GLU B CA 1
ATOM 3457 C C . GLU B 1 99 ? -8.758 -17.156 -25 1 92.88 99 GLU B C 1
ATOM 3459 O O . GLU B 1 99 ? -8.664 -16.016 -25.453 1 92.88 99 GLU B O 1
ATOM 3464 N N . GLY B 1 100 ? -8.102 -17.641 -24.016 1 90.75 100 GLY B N 1
ATOM 3465 C CA . GLY B 1 100 ? -7.332 -16.688 -23.219 1 90.75 100 GLY B CA 1
ATOM 3466 C C . GLY B 1 100 ? -8.203 -15.688 -22.484 1 90.75 100 GLY B C 1
ATOM 3467 O O . GLY B 1 100 ? -8.031 -14.477 -22.641 1 90.75 100 GLY B O 1
ATOM 3468 N N . VAL B 1 101 ? -8.984 -16.156 -21.578 1 90.44 101 VAL B N 1
ATOM 3469 C CA . VAL B 1 101 ? -10.039 -15.375 -20.938 1 90.44 101 VAL B CA 1
ATOM 3470 C C . VAL B 1 101 ? -9.422 -14.172 -20.219 1 90.44 101 VAL B C 1
ATOM 3472 O O . VAL B 1 101 ? -10.008 -13.086 -20.188 1 90.44 101 VAL B O 1
ATOM 3475 N N . GLN B 1 102 ? -8.25 -14.359 -19.656 1 89.44 102 GLN B N 1
ATOM 3476 C CA . GLN B 1 102 ? -7.578 -13.242 -19 1 89.44 102 GLN B CA 1
ATOM 3477 C C . GLN B 1 102 ? -6.32 -12.836 -19.75 1 89.44 102 GLN B C 1
ATOM 3479 O O . GLN B 1 102 ? -5.379 -12.297 -19.172 1 89.44 102 GLN B O 1
ATOM 3484 N N . GLY B 1 103 ? -6.254 -13.289 -20.984 1 86.62 103 GLY B N 1
ATOM 3485 C CA . GLY B 1 103 ? -5.137 -12.883 -21.828 1 86.62 103 GLY B CA 1
ATOM 3486 C C . GLY B 1 103 ? -4.383 -14.062 -22.422 1 86.62 103 GLY B C 1
ATOM 3487 O O . GLY B 1 103 ? -4.469 -15.18 -21.922 1 86.62 103 GLY B O 1
ATOM 3488 N N . GLN B 1 104 ? -3.715 -13.672 -23.484 1 87.69 104 GLN B N 1
ATOM 3489 C CA . GLN B 1 104 ? -2.893 -14.68 -24.156 1 87.69 104 GLN B CA 1
ATOM 3490 C C . GLN B 1 104 ? -1.503 -14.758 -23.531 1 87.69 104 GLN B C 1
ATOM 3492 O O . GLN B 1 104 ? -0.855 -13.727 -23.312 1 87.69 104 GLN B O 1
ATOM 3497 N N . HIS B 1 105 ? -1.13 -15.938 -23.203 1 90.5 105 HIS B N 1
ATOM 3498 C CA . HIS B 1 105 ? 0.17 -16.234 -22.609 1 90.5 105 HIS B CA 1
ATOM 3499 C C . HIS B 1 105 ? 0.614 -17.656 -22.938 1 90.5 105 HIS B C 1
ATOM 3501 O O . HIS B 1 105 ? -0.217 -18.562 -23.062 1 90.5 105 HIS B O 1
ATOM 3507 N N . ALA B 1 106 ? 1.86 -17.828 -23.047 1 90.31 106 ALA B N 1
ATOM 3508 C CA . ALA B 1 106 ? 2.398 -19.141 -23.391 1 90.31 106 ALA B CA 1
ATOM 3509 C C . ALA B 1 106 ? 1.955 -20.203 -22.375 1 90.31 106 ALA B C 1
ATOM 3511 O O . ALA B 1 106 ? 1.762 -21.359 -22.734 1 90.31 106 ALA B O 1
ATOM 3512 N N . SER B 1 107 ? 1.738 -19.766 -21.125 1 93.38 107 SER B N 1
ATOM 3513 C CA . SER B 1 107 ? 1.313 -20.703 -20.078 1 93.38 107 SER B CA 1
ATOM 3514 C C . SER B 1 107 ? -0.052 -21.297 -20.406 1 93.38 107 SER B C 1
ATOM 3516 O O . SER B 1 107 ? -0.415 -22.359 -19.875 1 93.38 107 SER B O 1
ATOM 3518 N N . ASN B 1 108 ? -0.792 -20.688 -21.297 1 95.75 108 ASN B N 1
ATOM 3519 C CA . ASN B 1 108 ? -2.098 -21.203 -21.688 1 95.75 108 ASN B CA 1
ATOM 3520 C C . ASN B 1 108 ? -1.979 -22.562 -22.391 1 95.75 108 ASN B C 1
ATOM 3522 O O . ASN B 1 108 ? -2.951 -23.312 -22.469 1 95.75 108 ASN B O 1
ATOM 3526 N N . LEU B 1 109 ? -0.791 -22.828 -22.875 1 96.5 109 LEU B N 1
ATOM 3527 C CA . LEU B 1 109 ? -0.586 -24.094 -23.594 1 96.5 109 LEU B CA 1
ATOM 3528 C C . LEU B 1 109 ? -0.329 -25.234 -22.625 1 96.5 109 LEU B C 1
ATOM 3530 O O . LEU B 1 109 ? -0.395 -26.406 -23 1 96.5 109 LEU B O 1
ATOM 3534 N N . GLY B 1 110 ? -0.037 -24.891 -21.375 1 97.5 110 GLY B N 1
ATOM 3535 C CA . GLY B 1 110 ? 0.349 -25.922 -20.422 1 97.5 110 GLY B CA 1
ATOM 3536 C C . GLY B 1 110 ? -0.696 -27 -20.25 1 97.5 110 GLY B C 1
ATOM 3537 O O . GLY B 1 110 ? -0.422 -28.172 -20.5 1 97.5 110 GLY B O 1
ATOM 3538 N N . GLY B 1 111 ? -1.881 -26.594 -19.906 1 97.88 111 GLY B N 1
ATOM 3539 C CA . GLY B 1 111 ? -2.979 -27.531 -19.734 1 97.88 111 GLY B CA 1
ATOM 3540 C C . GLY B 1 111 ? -3.367 -28.234 -21.031 1 97.88 111 GLY B C 1
ATOM 3541 O O . GLY B 1 111 ? -3.719 -29.422 -21.031 1 97.88 111 GLY B O 1
ATOM 3542 N N . ILE B 1 112 ? -3.258 -27.547 -22.109 1 98.12 112 ILE B N 1
ATOM 3543 C CA . ILE B 1 112 ? -3.646 -28.078 -23.406 1 98.12 112 ILE B CA 1
ATOM 3544 C C . ILE B 1 112 ? -2.664 -29.172 -23.828 1 98.12 112 ILE B C 1
ATOM 3546 O O . ILE B 1 112 ? -3.074 -30.266 -24.25 1 98.12 112 ILE B O 1
ATOM 3550 N N . LEU B 1 113 ? -1.428 -28.859 -23.703 1 98.44 113 LEU B N 1
ATOM 3551 C CA . LEU B 1 113 ? -0.39 -29.828 -24.031 1 98.44 113 LEU B CA 1
ATOM 3552 C C . LEU B 1 113 ? -0.516 -31.078 -23.172 1 98.44 113 LEU B C 1
ATOM 3554 O O . LEU B 1 113 ? -0.398 -32.219 -23.656 1 98.44 113 LEU B O 1
ATOM 3558 N N . ALA B 1 114 ? -0.724 -30.844 -21.875 1 98.69 114 ALA B N 1
ATOM 3559 C CA . ALA B 1 114 ? -0.897 -31.953 -20.953 1 98.69 114 ALA B CA 1
ATOM 3560 C C . ALA B 1 114 ? -2.043 -32.875 -21.391 1 98.69 114 ALA B C 1
ATOM 3562 O O . ALA B 1 114 ? -1.911 -34.094 -21.391 1 98.69 114 ALA B O 1
ATOM 3563 N N . ASN B 1 115 ? -3.148 -32.281 -21.766 1 98.31 115 ASN B N 1
ATOM 3564 C CA . ASN B 1 115 ? -4.328 -33.031 -22.188 1 98.31 115 ASN B CA 1
ATOM 3565 C C . ASN B 1 115 ? -4.055 -33.844 -23.453 1 98.31 115 ASN B C 1
ATOM 3567 O O . ASN B 1 115 ? -4.469 -35 -23.562 1 98.31 115 ASN B O 1
ATOM 3571 N N . GLU B 1 116 ? -3.42 -33.25 -24.422 1 97.94 116 GLU B N 1
ATOM 3572 C CA . GLU B 1 116 ? -3.135 -33.906 -25.688 1 97.94 116 GLU B CA 1
ATOM 3573 C C . GLU B 1 116 ? -2.266 -35.156 -25.484 1 97.94 116 GLU B C 1
ATOM 3575 O O . GLU B 1 116 ? -2.527 -36.188 -26.078 1 97.94 116 GLU B O 1
ATOM 3580 N N . ILE B 1 117 ? -1.296 -35 -24.703 1 98.19 117 ILE B N 1
ATOM 3581 C CA . ILE B 1 117 ? -0.374 -36.094 -24.484 1 98.19 117 ILE B CA 1
ATOM 3582 C C . ILE B 1 117 ? -1.04 -37.156 -23.609 1 98.19 117 ILE B C 1
ATOM 3584 O O . ILE B 1 117 ? -0.894 -38.344 -23.859 1 98.19 117 ILE B O 1
ATOM 3588 N N . ALA B 1 118 ? -1.754 -36.719 -22.609 1 98.5 118 ALA B N 1
ATOM 3589 C CA . ALA B 1 118 ? -2.463 -37.656 -21.734 1 98.5 118 ALA B CA 1
ATOM 3590 C C . ALA B 1 118 ? -3.436 -38.531 -22.516 1 98.5 118 ALA B C 1
ATOM 3592 O O . ALA B 1 118 ? -3.564 -39.719 -22.25 1 98.5 118 ALA B O 1
ATOM 3593 N N . LYS B 1 119 ? -4.105 -37.969 -23.438 1 97.25 119 LYS B N 1
ATOM 3594 C CA . LYS B 1 119 ? -5.082 -38.688 -24.25 1 97.25 119 LYS B CA 1
ATOM 3595 C C . LYS B 1 119 ? -4.406 -39.781 -25.062 1 97.25 119 LYS B C 1
ATOM 3597 O O . LYS B 1 119 ? -4.996 -40.844 -25.312 1 97.25 119 LYS B O 1
ATOM 3602 N N . GLU B 1 120 ? -3.23 -39.5 -25.5 1 95.56 120 GLU B N 1
ATOM 3603 C CA . GLU B 1 120 ? -2.5 -40.469 -26.312 1 95.56 120 GLU B CA 1
ATOM 3604 C C . GLU B 1 120 ? -2.219 -41.75 -25.547 1 95.56 120 GLU B C 1
ATOM 3606 O O . GLU B 1 120 ? -2.125 -42.844 -26.141 1 95.56 120 GLU B O 1
ATOM 3611 N N . VAL B 1 121 ? -2.068 -41.688 -24.297 1 96.25 121 VAL B N 1
ATOM 3612 C CA . VAL B 1 121 ? -1.673 -42.875 -23.531 1 96.25 121 VAL B CA 1
ATOM 3613 C C . VAL B 1 121 ? -2.791 -43.25 -22.562 1 96.25 121 VAL B C 1
ATOM 3615 O O . VAL B 1 121 ? -2.641 -44.188 -21.766 1 96.25 121 VAL B O 1
ATOM 3618 N N . GLY B 1 122 ? -3.92 -42.562 -22.562 1 97.19 122 GLY B N 1
ATOM 3619 C CA . GLY B 1 122 ? -5.105 -42.938 -21.812 1 97.19 122 GLY B CA 1
ATOM 3620 C C . GLY B 1 122 ? -4.977 -42.656 -20.328 1 97.19 122 GLY B C 1
ATOM 3621 O O . GLY B 1 122 ? -5.387 -43.469 -19.484 1 97.19 122 GLY B O 1
ATOM 3622 N N . VAL B 1 123 ? -4.324 -41.594 -19.938 1 98.25 123 VAL B N 1
ATOM 3623 C CA . VAL B 1 123 ? -4.191 -41.219 -18.531 1 98.25 123 VAL B CA 1
ATOM 3624 C C . VAL B 1 123 ? -4.832 -39.844 -18.312 1 98.25 123 VAL B C 1
ATOM 3626 O O . VAL B 1 123 ? -5.387 -39.25 -19.25 1 98.25 123 VAL B O 1
ATOM 3629 N N . ARG B 1 124 ? -4.812 -39.312 -17.062 1 98.19 124 ARG B N 1
ATOM 3630 C CA . ARG B 1 124 ? -5.449 -38.031 -16.719 1 98.19 124 ARG B CA 1
ATOM 3631 C C . ARG B 1 124 ? -4.473 -36.875 -16.859 1 98.19 124 ARG B C 1
ATOM 3633 O O . ARG B 1 124 ? -3.258 -37.062 -16.734 1 98.19 124 ARG B O 1
ATOM 3640 N N . ALA B 1 125 ? -4.98 -35.719 -17.141 1 98.75 125 ALA B N 1
ATOM 3641 C CA . ALA B 1 125 ? -4.215 -34.469 -17.188 1 98.75 125 ALA B CA 1
ATOM 3642 C C . ALA B 1 125 ? -4.672 -33.5 -16.109 1 98.75 125 ALA B C 1
ATOM 3644 O O . ALA B 1 125 ? -5.867 -33.406 -15.805 1 98.75 125 ALA B O 1
ATOM 3645 N N . PHE B 1 126 ? -3.719 -32.781 -15.492 1 98.81 126 PHE B N 1
ATOM 3646 C CA . PHE B 1 126 ? -4.035 -31.844 -14.406 1 98.81 126 PHE B CA 1
ATOM 3647 C C . PHE B 1 126 ? -3.332 -30.516 -14.609 1 98.81 126 PHE B C 1
ATOM 3649 O O . PHE B 1 126 ? -2.35 -30.422 -15.352 1 98.81 126 PHE B O 1
ATOM 3656 N N . ILE B 1 127 ? -3.852 -29.484 -14.07 1 98.62 127 ILE B N 1
ATOM 3657 C CA . ILE B 1 127 ? -3.121 -28.266 -13.734 1 98.62 127 ILE B CA 1
ATOM 3658 C C . ILE B 1 127 ? -3.178 -28.016 -12.227 1 98.62 127 ILE B C 1
ATOM 3660 O O . ILE B 1 127 ? -4.039 -28.562 -11.539 1 98.62 127 ILE B O 1
ATOM 3664 N N . VAL B 1 128 ? -2.24 -27.266 -11.75 1 98.25 128 VAL B N 1
ATOM 3665 C CA . VAL B 1 128 ? -2.15 -27.062 -10.312 1 98.25 128 VAL B CA 1
ATOM 3666 C C . VAL B 1 128 ? -1.964 -25.562 -10.016 1 98.25 128 VAL B C 1
ATOM 3668 O O . VAL B 1 128 ? -1.057 -24.938 -10.555 1 98.25 128 VAL B O 1
ATOM 3671 N N . ASP B 1 129 ? -2.844 -24.984 -9.156 1 97.75 129 ASP B N 1
ATOM 3672 C CA . ASP B 1 129 ? -2.736 -23.641 -8.594 1 97.75 129 ASP B CA 1
ATOM 3673 C C . ASP B 1 129 ? -2.225 -22.656 -9.633 1 97.75 129 ASP B C 1
ATOM 3675 O O . ASP B 1 129 ? -1.138 -22.094 -9.484 1 97.75 129 ASP B O 1
ATOM 3679 N N . PRO B 1 130 ? -3.068 -22.406 -10.641 1 96.69 130 PRO B N 1
ATOM 3680 C CA . PRO B 1 130 ? -2.637 -21.453 -11.664 1 96.69 130 PRO B CA 1
ATOM 3681 C C . PRO B 1 130 ? -2.492 -20.031 -11.109 1 96.69 130 PRO B C 1
ATOM 3683 O O . PRO B 1 130 ? -2.91 -19.75 -9.984 1 96.69 130 PRO B O 1
ATOM 3686 N N . VAL B 1 131 ? -1.896 -19.125 -11.836 1 94.25 131 VAL B N 1
ATOM 3687 C CA . VAL B 1 131 ? -1.574 -17.766 -11.445 1 94.25 131 VAL B CA 1
ATOM 3688 C C . VAL B 1 131 ? -2.855 -17 -11.102 1 94.25 131 VAL B C 1
ATOM 3690 O O . VAL B 1 131 ? -2.828 -16.031 -10.344 1 94.25 131 VAL B O 1
ATOM 3693 N N . VAL B 1 132 ? -4.031 -17.531 -11.508 1 94.88 132 VAL B N 1
ATOM 3694 C CA . VAL B 1 132 ? -5.297 -16.812 -11.406 1 94.88 132 VAL B CA 1
ATOM 3695 C C . VAL B 1 132 ? -6.047 -17.266 -10.156 1 94.88 132 VAL B C 1
ATOM 3697 O O . VAL B 1 132 ? -7.234 -16.969 -9.992 1 94.88 132 VAL B O 1
ATOM 3700 N N . VAL B 1 133 ? -5.375 -18.062 -9.328 1 97.44 133 VAL B N 1
ATOM 3701 C CA . VAL B 1 133 ? -6 -18.469 -8.07 1 97.44 133 VAL B CA 1
ATOM 3702 C C . VAL B 1 133 ? -6.539 -17.234 -7.352 1 97.44 133 VAL B C 1
ATOM 3704 O O . VAL B 1 133 ? -5.828 -16.234 -7.188 1 97.44 133 VAL B O 1
ATOM 3707 N N . ASP B 1 134 ? -7.836 -17.281 -6.98 1 98.06 134 ASP B N 1
ATOM 3708 C CA . ASP B 1 134 ? -8.477 -16.172 -6.297 1 98.06 134 ASP B CA 1
ATOM 3709 C C . ASP B 1 134 ? -9.32 -16.656 -5.121 1 98.06 134 ASP B C 1
ATOM 3711 O O . ASP B 1 134 ? -10.391 -17.234 -5.316 1 98.06 134 ASP B O 1
ATOM 3715 N N . GLU B 1 135 ? -8.812 -16.469 -4 1 98.5 135 GLU B N 1
ATOM 3716 C CA . GLU B 1 135 ? -9.461 -16.812 -2.738 1 98.5 135 GLU B CA 1
ATOM 3717 C C . GLU B 1 135 ? -9.547 -15.594 -1.812 1 98.5 135 GLU B C 1
ATOM 3719 O O . GLU B 1 135 ? -9.609 -15.75 -0.59 1 98.5 135 GLU B O 1
ATOM 3724 N N . LEU B 1 136 ? -9.578 -14.367 -2.354 1 98.69 136 LEU B N 1
ATOM 3725 C CA . LEU B 1 136 ? -9.57 -13.133 -1.583 1 98.69 136 LEU B CA 1
ATOM 3726 C C . LEU B 1 136 ? -10.836 -13 -0.75 1 98.69 136 LEU B C 1
ATOM 3728 O O . LEU B 1 136 ? -11.93 -13.336 -1.216 1 98.69 136 LEU B O 1
ATOM 3732 N N . ASP B 1 137 ? -10.672 -12.539 0.469 1 98.62 137 ASP B N 1
ATOM 3733 C CA . ASP B 1 137 ? -11.836 -12.039 1.195 1 98.62 137 ASP B CA 1
ATOM 3734 C C . ASP B 1 137 ? -12.453 -10.836 0.488 1 98.62 137 ASP B C 1
ATOM 3736 O O . ASP B 1 137 ? -11.734 -10.039 -0.126 1 98.62 137 ASP B O 1
ATOM 3740 N N . GLU B 1 138 ? -13.742 -10.664 0.609 1 98.25 138 GLU B N 1
ATOM 3741 C CA . GLU B 1 138 ? -14.438 -9.57 -0.055 1 98.25 138 GLU B CA 1
ATOM 3742 C C . GLU B 1 138 ? -13.844 -8.219 0.346 1 98.25 138 GLU B C 1
ATOM 3744 O O . GLU B 1 138 ? -13.695 -7.328 -0.492 1 98.25 138 GLU B O 1
ATOM 3749 N N . VAL B 1 139 ? -13.453 -8.07 1.577 1 98.5 139 VAL B N 1
ATOM 3750 C CA . VAL B 1 139 ? -12.93 -6.809 2.096 1 98.5 139 VAL B CA 1
ATOM 3751 C C . VAL B 1 139 ? -11.617 -6.465 1.395 1 98.5 139 VAL B C 1
ATOM 3753 O O . VAL B 1 139 ? -11.305 -5.289 1.2 1 98.5 139 VAL B O 1
ATOM 3756 N N . ALA B 1 140 ? -10.875 -7.492 0.982 1 98.56 140 ALA B N 1
ATOM 3757 C CA . ALA B 1 140 ? -9.562 -7.305 0.378 1 98.56 140 ALA B CA 1
ATOM 3758 C C . ALA B 1 140 ? -9.688 -6.785 -1.052 1 98.56 140 ALA B C 1
ATOM 3760 O O . ALA B 1 140 ? -8.703 -6.305 -1.631 1 98.56 140 ALA B O 1
ATOM 3761 N N . ARG B 1 141 ? -10.891 -6.836 -1.625 1 98.31 141 ARG B N 1
ATOM 3762 C CA . ARG B 1 141 ? -11.102 -6.48 -3.023 1 98.31 141 ARG B CA 1
ATOM 3763 C C . ARG B 1 141 ? -11.312 -4.98 -3.184 1 98.31 141 ARG B C 1
ATOM 3765 O O . ARG B 1 141 ? -11.164 -4.441 -4.281 1 98.31 141 ARG B O 1
ATOM 3772 N N . LEU B 1 142 ? -11.703 -4.332 -2.107 1 98.56 142 LEU B N 1
ATOM 3773 C CA . LEU B 1 142 ? -11.992 -2.906 -2.197 1 98.56 142 LEU B CA 1
ATOM 3774 C C . LEU B 1 142 ? -10.703 -2.09 -2.227 1 98.56 142 LEU B C 1
ATOM 3776 O O . LEU B 1 142 ? -9.828 -2.271 -1.376 1 98.56 142 LEU B O 1
ATOM 3780 N N . SER B 1 143 ? -10.578 -1.214 -3.209 1 97.5 143 SER B N 1
ATOM 3781 C CA . SER B 1 143 ? -9.484 -0.25 -3.26 1 97.5 143 SER B CA 1
ATOM 3782 C C . SER B 1 143 ? -9.922 1.109 -2.723 1 97.5 143 SER B C 1
ATOM 3784 O O . SER B 1 143 ? -9.648 1.445 -1.569 1 97.5 143 SER B O 1
ATOM 3786 N N . GLY B 1 144 ? -10.562 1.909 -3.227 1 97.81 144 GLY B N 1
ATOM 3787 C CA . GLY B 1 144 ? -11.133 3.219 -2.955 1 97.81 144 GLY B CA 1
ATOM 3788 C C . GLY B 1 144 ? -11.914 3.781 -4.125 1 97.81 144 GLY B C 1
ATOM 3789 O O . GLY B 1 144 ? -12.586 4.812 -3.996 1 97.81 144 GLY B O 1
ATOM 3790 N N . ILE B 1 145 ? -11.797 3.094 -5.25 1 98.25 145 ILE B N 1
ATOM 3791 C CA . ILE B 1 145 ? -12.539 3.418 -6.461 1 98.25 145 ILE B CA 1
ATOM 3792 C C . ILE B 1 145 ? -13.281 2.176 -6.961 1 98.25 145 ILE B C 1
ATOM 3794 O O . ILE B 1 145 ? -12.648 1.183 -7.332 1 98.25 145 ILE B O 1
ATOM 3798 N N . PRO B 1 146 ? -14.609 2.156 -7.047 1 98.12 146 PRO B N 1
ATOM 3799 C CA . PRO B 1 146 ? -15.383 0.97 -7.418 1 98.12 146 PRO B CA 1
ATOM 3800 C C . PRO B 1 146 ? -14.945 0.373 -8.75 1 98.12 146 PRO B C 1
ATOM 3802 O O . PRO B 1 146 ? -14.969 -0.849 -8.922 1 98.12 146 PRO B O 1
ATOM 3805 N N . GLU B 1 147 ? -14.453 1.211 -9.672 1 97.56 147 GLU B N 1
ATOM 3806 C CA . GLU B 1 147 ? -14.07 0.754 -11 1 97.56 147 GLU B CA 1
ATOM 3807 C C . GLU B 1 147 ? -12.68 0.113 -10.984 1 97.56 147 GLU B C 1
ATOM 3809 O O . GLU B 1 147 ? -12.273 -0.514 -11.961 1 97.56 147 GLU B O 1
ATOM 3814 N N . LEU B 1 148 ? -12 0.19 -9.875 1 97.69 148 LEU B N 1
ATOM 3815 C CA . LEU B 1 148 ? -10.641 -0.325 -9.773 1 97.69 148 LEU B CA 1
ATOM 3816 C C . LEU B 1 148 ? -10.508 -1.302 -8.609 1 97.69 148 LEU B C 1
ATOM 3818 O O . LEU B 1 148 ? -9.695 -1.097 -7.711 1 97.69 148 LEU B O 1
ATOM 3822 N N . PRO B 1 149 ? -11.234 -2.426 -8.664 1 97.5 149 PRO B N 1
ATOM 3823 C CA . PRO B 1 149 ? -11.102 -3.414 -7.59 1 97.5 149 PRO B CA 1
ATOM 3824 C C . PRO B 1 149 ? -9.734 -4.094 -7.582 1 97.5 149 PRO B C 1
ATOM 3826 O O . PRO B 1 149 ? -9.078 -4.18 -8.625 1 97.5 149 PRO B O 1
ATOM 3829 N N . ARG B 1 150 ? -9.312 -4.52 -6.418 1 97.38 150 ARG B N 1
ATOM 3830 C CA . ARG B 1 150 ? -8.094 -5.32 -6.324 1 97.38 150 ARG B CA 1
ATOM 3831 C C . ARG B 1 150 ? -8.344 -6.742 -6.812 1 97.38 150 ARG B C 1
ATOM 3833 O O . ARG B 1 150 ? -9.406 -7.312 -6.57 1 97.38 150 ARG B O 1
ATOM 3840 N N . LYS B 1 151 ? -7.324 -7.27 -7.508 1 95.12 151 LYS B N 1
ATOM 3841 C CA . LYS B 1 151 ? -7.43 -8.594 -8.117 1 95.12 151 LYS B CA 1
ATOM 3842 C C . LYS B 1 151 ? -6.305 -9.508 -7.637 1 95.12 151 LYS B C 1
ATOM 3844 O O . LYS B 1 151 ? -5.238 -9.031 -7.238 1 95.12 151 LYS B O 1
ATOM 3849 N N . SER B 1 152 ? -6.629 -10.766 -7.699 1 96.44 152 SER B N 1
ATOM 3850 C CA . SER B 1 152 ? -5.66 -11.773 -7.277 1 96.44 152 SER B CA 1
ATOM 3851 C C . SER B 1 152 ? -4.887 -12.32 -8.469 1 96.44 152 SER B C 1
ATOM 3853 O O . SER B 1 152 ? -5.449 -13.023 -9.312 1 96.44 152 SER B O 1
ATOM 3855 N N . LYS B 1 153 ? -3.654 -12.023 -8.633 1 94.88 153 LYS B N 1
ATOM 3856 C CA . LYS B 1 153 ? -2.672 -12.547 -9.578 1 94.88 153 LYS B CA 1
ATOM 3857 C C . LYS B 1 153 ? -1.286 -12.625 -8.945 1 94.88 153 LYS B C 1
ATOM 3859 O O . LYS B 1 153 ? -0.641 -11.594 -8.727 1 94.88 153 LYS B O 1
ATOM 3864 N N . PHE B 1 154 ? -0.856 -13.828 -8.664 1 96.75 154 PHE B N 1
ATOM 3865 C CA . PHE B 1 154 ? 0.37 -13.977 -7.891 1 96.75 154 PHE B CA 1
ATOM 3866 C C . PHE B 1 154 ? 1.007 -15.336 -8.133 1 96.75 154 PHE B C 1
ATOM 3868 O O . PHE B 1 154 ? 0.576 -16.078 -9.023 1 96.75 154 PHE B O 1
ATOM 3875 N N . HIS B 1 155 ? 2.057 -15.578 -7.504 1 96.88 155 HIS B N 1
ATOM 3876 C CA . HIS B 1 155 ? 2.775 -16.844 -7.637 1 96.88 155 HIS B CA 1
ATOM 3877 C C . HIS B 1 155 ? 2.098 -17.953 -6.836 1 96.88 155 HIS B C 1
ATOM 3879 O O . HIS B 1 155 ? 2.725 -18.578 -5.98 1 96.88 155 HIS B O 1
ATOM 3885 N N . ALA B 1 156 ? 0.923 -18.234 -7.18 1 97.94 156 ALA B N 1
ATOM 3886 C CA . ALA B 1 156 ? 0.067 -19.141 -6.426 1 97.94 156 ALA B CA 1
ATOM 3887 C C . ALA B 1 156 ? 0.69 -20.531 -6.332 1 97.94 156 ALA B C 1
ATOM 3889 O O . ALA B 1 156 ? 0.682 -21.156 -5.27 1 97.94 156 ALA B O 1
ATOM 3890 N N . LEU B 1 157 ? 1.246 -21.016 -7.43 1 97.81 157 LEU B N 1
ATOM 3891 C CA . LEU B 1 157 ? 1.821 -22.359 -7.465 1 97.81 157 LEU B CA 1
ATOM 3892 C C . LEU B 1 157 ? 2.924 -22.5 -6.418 1 97.81 157 LEU B C 1
ATOM 3894 O O . LEU B 1 157 ? 2.891 -23.422 -5.598 1 97.81 157 LEU B O 1
ATOM 3898 N N . ASN B 1 158 ? 3.816 -21.562 -6.449 1 97.81 158 ASN B N 1
ATOM 3899 C CA . ASN B 1 158 ? 4.953 -21.625 -5.535 1 97.81 158 ASN B CA 1
ATOM 3900 C C . ASN B 1 158 ? 4.523 -21.375 -4.094 1 97.81 158 ASN B C 1
ATOM 3902 O O . ASN B 1 158 ? 4.934 -22.094 -3.182 1 97.81 158 ASN B O 1
ATOM 3906 N N . 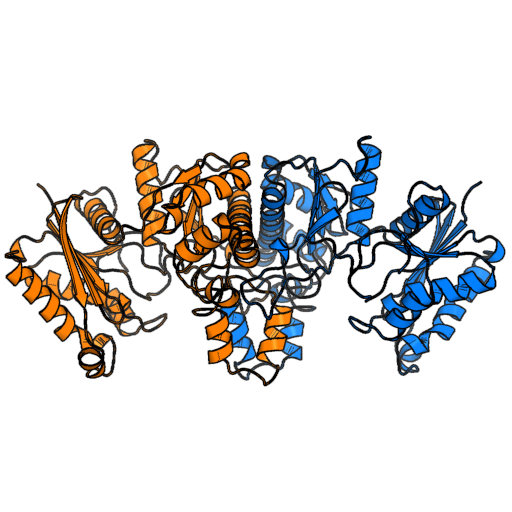GLN B 1 159 ? 3.709 -20.344 -3.869 1 98.62 159 GLN B N 1
ATOM 3907 C CA . GLN B 1 159 ? 3.283 -20 -2.516 1 98.62 159 GLN B CA 1
ATOM 3908 C C . GLN B 1 159 ? 2.57 -21.188 -1.854 1 98.62 159 GLN B C 1
ATOM 3910 O O . GLN B 1 159 ? 2.887 -21.547 -0.721 1 98.62 159 GLN B O 1
ATOM 3915 N N . LYS B 1 160 ? 1.68 -21.75 -2.566 1 98.31 160 LYS B N 1
ATOM 3916 C CA . LYS B 1 160 ? 0.903 -22.828 -1.968 1 98.31 160 LYS B CA 1
ATOM 3917 C C . LYS B 1 160 ? 1.749 -24.094 -1.805 1 98.31 160 LYS B C 1
ATOM 3919 O O . LYS B 1 160 ? 1.584 -24.844 -0.835 1 98.31 160 LYS B O 1
ATOM 3924 N N . ALA B 1 161 ? 2.668 -24.344 -2.723 1 98.06 161 ALA B N 1
ATOM 3925 C CA . ALA B 1 161 ? 3.551 -25.5 -2.611 1 98.06 161 ALA B CA 1
ATOM 3926 C C . ALA B 1 161 ? 4.391 -25.438 -1.34 1 98.06 161 ALA B C 1
ATOM 3928 O O . ALA B 1 161 ? 4.492 -26.406 -0.597 1 98.06 161 ALA B O 1
ATOM 3929 N N . VAL B 1 162 ? 4.988 -24.25 -1.061 1 98.69 162 VAL B N 1
ATOM 3930 C CA . VAL B 1 162 ? 5.863 -24.141 0.101 1 98.69 162 VAL B CA 1
ATOM 3931 C C . VAL B 1 162 ? 5.027 -24.094 1.378 1 98.69 162 VAL B C 1
ATOM 3933 O O . VAL B 1 162 ? 5.453 -24.594 2.422 1 98.69 162 VAL B O 1
ATOM 3936 N N . ALA B 1 163 ? 3.859 -23.531 1.313 1 98.75 163 ALA B N 1
ATOM 3937 C CA . ALA B 1 163 ? 2.957 -23.547 2.463 1 98.75 163 ALA B CA 1
ATOM 3938 C C . ALA B 1 163 ? 2.582 -24.984 2.83 1 98.75 163 ALA B C 1
ATOM 3940 O O . ALA B 1 163 ? 2.598 -25.359 4.004 1 98.75 163 ALA B O 1
ATOM 3941 N N . LYS B 1 164 ? 2.236 -25.797 1.842 1 98.06 164 LYS B N 1
ATOM 3942 C CA . LYS B 1 164 ? 1.901 -27.203 2.062 1 98.06 164 LYS B CA 1
ATOM 3943 C C . LYS B 1 164 ? 3.105 -27.984 2.586 1 98.06 164 LYS B C 1
ATOM 3945 O O . LYS B 1 164 ? 2.961 -28.859 3.441 1 98.06 164 LYS B O 1
ATOM 3950 N N . ARG B 1 165 ? 4.254 -27.672 2.02 1 97.56 165 ARG B N 1
ATOM 3951 C CA . ARG B 1 165 ? 5.473 -28.312 2.512 1 97.56 165 ARG B CA 1
ATOM 3952 C C . ARG B 1 165 ? 5.668 -28.031 3.998 1 97.56 165 ARG B C 1
ATOM 3954 O O . ARG B 1 165 ? 5.926 -28.953 4.773 1 97.56 165 ARG B O 1
ATOM 3961 N N . PHE B 1 166 ? 5.551 -26.75 4.402 1 98.69 166 PHE B N 1
ATOM 3962 C CA . PHE B 1 166 ? 5.668 -26.406 5.812 1 98.69 166 PHE B CA 1
ATOM 3963 C C . PHE B 1 166 ? 4.594 -27.109 6.633 1 98.69 166 PHE B C 1
ATOM 3965 O O . PHE B 1 166 ? 4.855 -27.562 7.75 1 98.69 166 PHE B O 1
ATOM 3972 N N . GLY B 1 167 ? 3.383 -27.125 6.121 1 98.25 167 GLY B N 1
ATOM 3973 C CA . GLY B 1 167 ? 2.311 -27.859 6.785 1 98.25 167 GLY B CA 1
ATOM 3974 C C . GLY B 1 167 ? 2.668 -29.297 7.105 1 98.25 167 GLY B C 1
ATOM 3975 O O . GLY B 1 167 ? 2.4 -29.781 8.203 1 98.25 167 GLY B O 1
ATOM 3976 N N . LYS B 1 168 ? 3.252 -29.953 6.145 1 96.69 168 LYS B N 1
ATOM 3977 C CA . LYS B 1 168 ? 3.686 -31.328 6.34 1 96.69 168 LYS B CA 1
ATOM 3978 C C . LYS B 1 168 ? 4.793 -31.422 7.383 1 96.69 168 LYS B C 1
ATOM 3980 O O . LYS B 1 168 ? 4.734 -32.25 8.297 1 96.69 168 LYS B O 1
ATOM 3985 N N . GLU B 1 169 ? 5.793 -30.516 7.234 1 97.88 169 GLU B N 1
ATOM 3986 C CA . GLU B 1 169 ? 6.941 -30.531 8.133 1 97.88 169 GLU B CA 1
ATOM 3987 C C . GLU B 1 169 ? 6.52 -30.234 9.57 1 97.88 169 GLU B C 1
ATOM 3989 O O . GLU B 1 169 ? 7.102 -30.781 10.516 1 97.88 169 GLU B O 1
ATOM 3994 N N . SER B 1 170 ? 5.523 -29.391 9.742 1 97.88 170 SER B N 1
ATOM 3995 C CA . SER B 1 170 ? 5.09 -28.969 11.07 1 97.88 170 SER B CA 1
ATOM 3996 C C . SER B 1 170 ? 4.152 -30 11.695 1 97.88 170 SER B C 1
ATOM 3998 O O . SER B 1 170 ? 3.885 -29.953 12.898 1 97.88 170 SER B O 1
ATOM 4000 N N . GLY B 1 171 ? 3.609 -30.875 10.906 1 97.69 171 GLY B N 1
ATOM 4001 C CA . GLY B 1 171 ? 2.664 -31.875 11.375 1 97.69 171 GLY B CA 1
ATOM 4002 C C . GLY B 1 171 ? 1.26 -31.328 11.555 1 97.69 171 GLY B C 1
ATOM 4003 O O . GLY B 1 171 ? 0.35 -32.062 11.953 1 97.69 171 GLY B O 1
ATOM 4004 N N . LYS B 1 172 ? 0.996 -30.109 11.25 1 97.75 172 LYS B N 1
ATOM 4005 C CA . LYS B 1 172 ? -0.296 -29.484 11.484 1 97.75 172 LYS B CA 1
ATOM 4006 C C . LYS B 1 172 ? -1.161 -29.5 10.234 1 97.75 172 LYS B C 1
ATOM 4008 O O . LYS B 1 172 ? -2.391 -29.484 10.32 1 97.75 172 LYS B O 1
ATOM 4013 N N . GLY B 1 173 ? -0.509 -29.609 9.055 1 97.56 173 GLY B N 1
ATOM 4014 C CA . GLY B 1 173 ? -1.233 -29.5 7.801 1 97.56 173 GLY B CA 1
ATOM 4015 C C . GLY B 1 173 ? -1.505 -28.062 7.402 1 97.56 173 GLY B C 1
ATOM 4016 O O . GLY B 1 173 ? -1.81 -27.219 8.258 1 97.56 173 GLY B O 1
ATOM 4017 N N . TYR B 1 174 ? -1.426 -27.797 6.176 1 97.88 174 TYR B N 1
ATOM 4018 C CA . TYR B 1 174 ? -1.573 -26.453 5.617 1 97.88 174 TYR B CA 1
ATOM 4019 C C . TYR B 1 174 ? -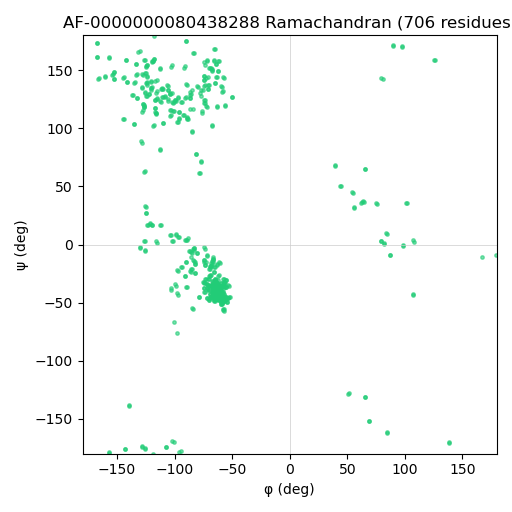2.922 -25.859 5.992 1 97.88 174 TYR B C 1
ATOM 4021 O O . TYR B 1 174 ? -3.012 -24.672 6.312 1 97.88 174 TYR B O 1
ATOM 4029 N N . GLU B 1 175 ? -3.982 -26.625 6.062 1 97.69 175 GLU B N 1
ATOM 4030 C CA . GLU B 1 175 ? -5.355 -26.172 6.281 1 97.69 175 GLU B CA 1
ATOM 4031 C C . GLU B 1 175 ? -5.574 -25.766 7.734 1 97.69 175 GLU B C 1
ATOM 4033 O O . GLU B 1 175 ? -6.637 -25.234 8.078 1 97.69 175 GLU B O 1
ATOM 4038 N N . ASN B 1 176 ? -4.574 -25.906 8.562 1 98.56 176 ASN B N 1
ATOM 4039 C CA . ASN B 1 176 ? -4.684 -25.562 9.977 1 98.56 176 ASN B CA 1
ATOM 4040 C C . ASN B 1 176 ? -3.688 -24.484 10.367 1 98.56 176 ASN B C 1
ATOM 4042 O O . ASN B 1 176 ? -3.422 -24.266 11.555 1 98.56 176 ASN B O 1
ATOM 4046 N N . LEU B 1 177 ? -3.145 -23.797 9.383 1 98.81 177 LEU B N 1
ATOM 4047 C CA . LEU B 1 177 ? -2.084 -22.828 9.648 1 98.81 177 LEU B CA 1
ATOM 4048 C C . LEU B 1 177 ? -2.455 -21.453 9.125 1 98.81 177 LEU B C 1
ATOM 4050 O O . LEU B 1 177 ? -3.158 -21.328 8.117 1 98.81 177 LEU B O 1
ATOM 4054 N N . ASN B 1 178 ? -2.068 -20.422 9.82 1 98.94 178 ASN B N 1
ATOM 4055 C CA . ASN B 1 178 ? -1.983 -19.047 9.336 1 98.94 178 ASN B CA 1
ATOM 4056 C C . ASN B 1 178 ? -0.549 -18.672 8.984 1 98.94 178 ASN B C 1
ATOM 4058 O O . ASN B 1 178 ? 0.318 -18.609 9.859 1 98.94 178 ASN B O 1
ATOM 4062 N N . LEU B 1 179 ? -0.347 -18.422 7.691 1 98.94 179 LEU B N 1
ATOM 4063 C CA . LEU B 1 179 ? 1.008 -18.156 7.215 1 98.94 179 LEU B CA 1
ATOM 4064 C C . LEU B 1 179 ? 1.062 -16.859 6.422 1 98.94 179 LEU B C 1
ATOM 4066 O O . LEU B 1 179 ? 0.065 -16.438 5.824 1 98.94 179 LEU B O 1
ATOM 4070 N N . ILE B 1 180 ? 2.121 -16.188 6.52 1 99 180 ILE B N 1
ATOM 4071 C CA . ILE B 1 180 ? 2.471 -15.172 5.539 1 99 180 ILE B CA 1
ATOM 4072 C C . ILE B 1 180 ? 3.549 -15.711 4.602 1 99 180 ILE B C 1
ATOM 4074 O O . ILE B 1 180 ? 4.648 -16.047 5.039 1 99 180 ILE B O 1
ATOM 4078 N N . VAL B 1 181 ? 3.234 -15.844 3.332 1 98.94 181 VAL B N 1
ATOM 4079 C CA . VAL B 1 181 ? 4.164 -16.406 2.363 1 98.94 181 VAL B CA 1
ATOM 4080 C C . VAL B 1 181 ? 4.594 -15.336 1.366 1 98.94 181 VAL B C 1
ATOM 4082 O O . VAL B 1 181 ? 3.752 -14.711 0.715 1 98.94 181 VAL B O 1
ATOM 4085 N N . THR B 1 182 ? 5.879 -15.117 1.27 1 98.94 182 THR B N 1
ATOM 4086 C CA . THR B 1 182 ? 6.465 -14.094 0.41 1 98.94 182 THR B CA 1
ATOM 4087 C C . THR B 1 182 ? 7.336 -14.727 -0.669 1 98.94 182 THR B C 1
ATOM 4089 O O . THR B 1 182 ? 8.367 -15.344 -0.365 1 98.94 182 THR B O 1
ATOM 4092 N N . HIS B 1 183 ? 6.898 -14.617 -1.882 1 98.81 183 HIS B N 1
ATOM 4093 C CA . HIS B 1 183 ? 7.695 -15.039 -3.029 1 98.81 183 HIS B CA 1
ATOM 4094 C C . HIS B 1 183 ? 8.492 -13.875 -3.611 1 98.81 183 HIS B C 1
ATOM 4096 O O . HIS B 1 183 ? 7.91 -12.867 -4.027 1 98.81 183 HIS B O 1
ATOM 4102 N N . MET B 1 184 ? 9.812 -14.039 -3.676 1 98.56 184 MET B N 1
ATOM 4103 C CA . MET B 1 184 ? 10.672 -12.984 -4.199 1 98.56 184 MET B CA 1
ATOM 4104 C C . MET B 1 184 ? 11.414 -13.453 -5.441 1 98.56 184 MET B C 1
ATOM 4106 O O . MET B 1 184 ? 12.422 -14.164 -5.336 1 98.56 184 MET B O 1
ATOM 4110 N N . GLY B 1 185 ? 10.992 -13.055 -6.609 1 96.5 185 GLY B N 1
ATOM 4111 C CA . GLY B 1 185 ? 11.602 -13.297 -7.906 1 96.5 185 GLY B CA 1
ATOM 4112 C C . GLY B 1 185 ? 11.555 -12.094 -8.828 1 96.5 185 GLY B C 1
ATOM 4113 O O . GLY B 1 185 ? 11.844 -10.977 -8.406 1 96.5 185 GLY B O 1
ATOM 4114 N N . GLY B 1 186 ? 11.242 -12.344 -10.203 1 93.12 186 GLY B N 1
ATOM 4115 C CA . GLY B 1 186 ? 11.039 -11.203 -11.086 1 93.12 186 GLY B CA 1
ATOM 4116 C C . GLY B 1 186 ? 9.969 -10.25 -10.586 1 93.12 186 GLY B C 1
ATOM 4117 O O . GLY B 1 186 ? 10.07 -9.039 -10.773 1 93.12 186 GLY B O 1
ATOM 4118 N N . GLY B 1 187 ? 8.984 -10.836 -10.016 1 94.94 187 GLY B N 1
ATOM 4119 C CA . GLY B 1 187 ? 7.969 -10.141 -9.234 1 94.94 187 GLY B CA 1
ATOM 4120 C C . GLY B 1 187 ? 7.93 -10.586 -7.781 1 94.94 187 GLY B C 1
ATOM 4121 O O . GLY B 1 187 ? 8.492 -11.625 -7.43 1 94.94 187 GLY B O 1
ATOM 4122 N N . VAL B 1 188 ? 7.375 -9.758 -6.969 1 98.06 188 VAL B N 1
ATOM 4123 C CA . VAL B 1 188 ? 7.254 -10.094 -5.555 1 98.06 188 VAL B CA 1
ATOM 4124 C C . VAL B 1 188 ? 5.777 -10.172 -5.168 1 98.06 188 VAL B C 1
ATOM 4126 O O . VAL B 1 188 ? 5.004 -9.266 -5.457 1 98.06 188 VAL B O 1
ATOM 4129 N N . SER B 1 189 ? 5.383 -11.312 -4.621 1 98.38 189 SER B N 1
ATOM 4130 C CA . SER B 1 189 ? 4.035 -11.461 -4.082 1 98.38 189 SER B CA 1
ATOM 4131 C C . SER B 1 189 ? 4.066 -11.844 -2.605 1 98.38 189 SER B C 1
ATOM 4133 O O . SER B 1 189 ? 4.867 -12.688 -2.195 1 98.38 189 SER B O 1
ATOM 4135 N N . VAL B 1 190 ? 3.336 -11.133 -1.804 1 98.94 190 VAL B N 1
ATOM 4136 C CA . VAL B 1 190 ? 3.182 -11.383 -0.374 1 98.94 190 VAL B CA 1
ATOM 4137 C C . VAL B 1 190 ? 1.726 -11.719 -0.06 1 98.94 190 VAL B C 1
ATOM 4139 O O . VAL B 1 190 ? 0.832 -10.898 -0.28 1 98.94 190 VAL B O 1
ATOM 4142 N N . GLY B 1 191 ? 1.503 -12.961 0.442 1 98.88 191 GLY B N 1
ATOM 4143 C CA . GLY B 1 191 ? 0.141 -13.422 0.664 1 98.88 191 GLY B CA 1
ATOM 4144 C C . GLY B 1 191 ? -0.137 -13.789 2.109 1 98.88 191 GLY B C 1
ATOM 4145 O O . GLY B 1 191 ? 0.743 -14.305 2.805 1 98.88 191 GLY B O 1
ATOM 4146 N N . ALA B 1 192 ? -1.328 -13.438 2.6 1 98.94 192 ALA B N 1
ATOM 4147 C CA . ALA B 1 192 ? -1.854 -13.969 3.855 1 98.94 192 ALA B CA 1
ATOM 4148 C C . ALA B 1 192 ? -2.627 -15.266 3.627 1 98.94 192 ALA B C 1
ATOM 4150 O O . ALA B 1 192 ? -3.691 -15.258 3.004 1 98.94 192 ALA B O 1
ATOM 4151 N N . HIS B 1 193 ? -2.045 -16.375 4.055 1 98.94 193 HIS B N 1
ATOM 4152 C CA . HIS B 1 193 ? -2.684 -17.672 3.998 1 98.94 193 HIS B CA 1
ATOM 4153 C C . HIS B 1 193 ? -3.42 -17.984 5.297 1 98.94 193 HIS B C 1
ATOM 4155 O O . HIS B 1 193 ? -2.797 -18.109 6.355 1 98.94 193 HIS B O 1
ATOM 4161 N N . LYS B 1 194 ? -4.707 -18.031 5.262 1 98.88 194 LYS B N 1
ATOM 4162 C CA . LYS B 1 194 ? -5.543 -18.328 6.422 1 98.88 194 LYS B CA 1
ATOM 4163 C C . LYS B 1 194 ? -6.207 -19.688 6.293 1 98.88 194 LYS B C 1
ATOM 4165 O O . LYS B 1 194 ? -7.133 -19.875 5.5 1 98.88 194 LYS B O 1
ATOM 4170 N N . LEU B 1 195 ? -5.695 -20.656 7.02 1 98.56 195 LEU B N 1
ATOM 4171 C CA . LEU B 1 195 ? -6.266 -22 7.086 1 98.56 195 LEU B CA 1
ATOM 4172 C C . LEU B 1 195 ? -6.414 -22.594 5.691 1 98.56 195 LEU B C 1
ATOM 4174 O O . LEU B 1 195 ? -7.492 -23.078 5.328 1 98.56 195 LEU B O 1
ATOM 4178 N N . GLY B 1 196 ? -5.418 -22.453 4.891 1 97.88 196 GLY B N 1
ATOM 4179 C CA . GLY B 1 196 ? -5.352 -23.141 3.611 1 97.88 196 GLY B CA 1
ATOM 4180 C C . GLY B 1 196 ? -5.789 -22.281 2.443 1 97.88 196 GLY B C 1
ATOM 4181 O O . GLY B 1 196 ? -5.75 -22.719 1.292 1 97.88 196 GLY B O 1
ATOM 4182 N N . LYS B 1 197 ? -6.191 -21.016 2.676 1 98.56 197 LYS B N 1
ATOM 4183 C CA . LYS B 1 197 ? -6.672 -20.109 1.639 1 98.56 197 LYS B CA 1
ATOM 4184 C C . LYS B 1 197 ? -5.871 -18.812 1.628 1 98.56 197 LYS B C 1
ATOM 4186 O O . LYS B 1 197 ? -5.523 -18.281 2.686 1 98.56 197 LYS B O 1
ATOM 4191 N N . VAL B 1 198 ? -5.574 -18.359 0.44 1 98.81 198 VAL B N 1
ATOM 4192 C CA . VAL B 1 198 ? -4.902 -17.078 0.325 1 98.81 198 VAL B CA 1
ATOM 4193 C C . VAL B 1 198 ? -5.934 -15.945 0.336 1 98.81 198 VAL B C 1
ATOM 4195 O O . VAL B 1 198 ? -6.41 -15.523 -0.719 1 98.81 198 VAL B O 1
ATOM 4198 N N . VAL B 1 199 ? -6.141 -15.359 1.458 1 98.88 199 VAL B N 1
ATOM 4199 C CA . VAL B 1 199 ? -7.297 -14.492 1.66 1 98.88 199 VAL B CA 1
ATOM 4200 C C . VAL B 1 199 ? -6.938 -13.055 1.279 1 98.88 199 VAL B C 1
ATOM 4202 O O . VAL B 1 199 ? -7.82 -12.211 1.141 1 98.88 199 VAL B O 1
ATOM 4205 N N . ASP B 1 200 ? -5.691 -12.734 1.146 1 98.81 200 ASP B N 1
ATOM 4206 C CA . ASP B 1 200 ? -5.176 -11.461 0.649 1 98.81 200 ASP B CA 1
ATOM 4207 C C . ASP B 1 200 ? -3.799 -11.633 0.015 1 98.81 200 ASP B C 1
ATOM 4209 O O . ASP B 1 200 ? -2.986 -12.43 0.491 1 98.81 200 ASP B O 1
ATOM 4213 N N . VAL B 1 201 ? -3.586 -10.906 -1.048 1 98.75 201 VAL B N 1
ATOM 4214 C CA . VAL B 1 201 ? -2.303 -10.945 -1.742 1 98.75 201 VAL B CA 1
ATOM 4215 C C . VAL B 1 201 ? -2.209 -9.766 -2.715 1 98.75 201 VAL B C 1
ATOM 4217 O O . VAL B 1 201 ? -3.221 -9.336 -3.27 1 98.75 201 VAL B O 1
ATOM 4220 N N . ASN B 1 202 ? -1.026 -9.227 -2.814 1 97.88 202 ASN B N 1
ATOM 4221 C CA . ASN B 1 202 ? -0.872 -8.172 -3.811 1 97.88 202 ASN B CA 1
ATOM 4222 C C . ASN B 1 202 ? -0.827 -8.742 -5.227 1 97.88 202 ASN B C 1
ATOM 4224 O O . ASN B 1 202 ? -0.264 -9.82 -5.449 1 97.88 202 ASN B O 1
ATOM 4228 N N . ASN B 1 203 ? -1.389 -8.008 -6.188 1 96.12 203 ASN B N 1
ATOM 4229 C CA . ASN B 1 203 ? -1.247 -8.328 -7.602 1 96.12 203 ASN B CA 1
ATOM 4230 C C . ASN B 1 203 ? 0.188 -8.125 -8.078 1 96.12 203 ASN B C 1
ATOM 4232 O O . ASN B 1 203 ? 0.582 -7.012 -8.422 1 96.12 203 ASN B O 1
ATOM 4236 N N . ALA B 1 204 ? 0.908 -9.18 -8.234 1 93.94 204 ALA B N 1
ATOM 4237 C CA . ALA B 1 204 ? 2.34 -9.117 -8.516 1 93.94 204 ALA B CA 1
ATOM 4238 C C . ALA B 1 204 ? 2.594 -8.914 -10.008 1 93.94 204 ALA B C 1
ATOM 4240 O O . ALA B 1 204 ? 3.736 -8.719 -10.43 1 93.94 204 ALA B O 1
ATOM 4241 N N . LEU B 1 205 ? 1.536 -8.898 -10.789 1 89.81 205 LEU B N 1
ATOM 4242 C CA . LEU B 1 205 ? 1.685 -8.789 -12.234 1 89.81 205 LEU B CA 1
ATOM 4243 C C . LEU B 1 205 ? 1.451 -7.352 -12.695 1 89.81 205 LEU B C 1
ATOM 4245 O O . LEU B 1 205 ? 2.062 -6.898 -13.664 1 89.81 205 LEU B O 1
ATOM 4249 N N . ASP B 1 206 ? 0.502 -6.703 -11.953 1 88.19 206 ASP B N 1
ATOM 4250 C CA . ASP B 1 206 ? -0.003 -5.473 -12.555 1 88.19 206 ASP B CA 1
ATOM 4251 C C . ASP B 1 206 ? 0.151 -4.289 -11.594 1 88.19 206 ASP B C 1
ATOM 4253 O O . ASP B 1 206 ? -0.721 -3.422 -11.531 1 88.19 206 ASP B O 1
ATOM 4257 N N . GLY B 1 207 ? 1.142 -4.258 -10.773 1 87.5 207 GLY B N 1
ATOM 4258 C CA . GLY B 1 207 ? 1.536 -2.98 -10.203 1 87.5 207 GLY B CA 1
ATOM 4259 C C . GLY B 1 207 ? 1.034 -2.777 -8.789 1 87.5 207 GLY B C 1
ATOM 4260 O O . GLY B 1 207 ? 0.65 -1.667 -8.414 1 87.5 207 GLY B O 1
ATOM 4261 N N . ASP B 1 208 ? 0.968 -3.787 -7.949 1 93.75 208 ASP B N 1
ATOM 4262 C CA . ASP B 1 208 ? 0.711 -3.689 -6.516 1 93.75 208 ASP B CA 1
ATOM 4263 C C . ASP B 1 208 ? 1.871 -4.266 -5.711 1 93.75 208 ASP B C 1
ATOM 4265 O O . ASP B 1 208 ? 2.678 -5.035 -6.238 1 93.75 208 ASP B O 1
ATOM 4269 N N . GLY B 1 209 ? 1.923 -3.805 -4.508 1 96.44 209 GLY B N 1
ATOM 4270 C CA . GLY B 1 209 ? 2.887 -4.395 -3.594 1 96.44 209 GLY B CA 1
ATOM 4271 C C . GLY B 1 209 ? 4.273 -3.789 -3.717 1 96.44 209 GLY B C 1
ATOM 4272 O O . GLY B 1 209 ? 4.426 -2.668 -4.207 1 96.44 209 GLY B O 1
ATOM 4273 N N . PRO B 1 210 ? 5.309 -4.473 -3.221 1 98.31 210 PRO B N 1
ATOM 4274 C CA . PRO B 1 210 ? 6.691 -3.99 -3.301 1 98.31 210 PRO B CA 1
ATOM 4275 C C . PRO B 1 210 ? 7.242 -4.012 -4.723 1 98.31 210 PRO B C 1
ATOM 4277 O O . PRO B 1 210 ? 6.801 -4.816 -5.547 1 98.31 210 PRO B O 1
ATOM 4280 N N . PHE B 1 211 ? 8.172 -3.105 -4.941 1 97.81 211 PHE B N 1
ATOM 4281 C CA . PHE B 1 211 ? 8.836 -3.26 -6.23 1 97.81 211 PHE B CA 1
ATOM 4282 C C . PHE B 1 211 ? 9.758 -4.473 -6.219 1 97.81 211 PHE B C 1
ATOM 4284 O O . PHE B 1 211 ? 10.07 -5.016 -5.156 1 97.81 211 PHE B O 1
ATOM 4291 N N . SER B 1 212 ? 10.062 -4.969 -7.367 1 97.81 212 SER B N 1
ATOM 4292 C CA . SER B 1 212 ? 10.883 -6.16 -7.594 1 97.81 212 SER B CA 1
ATOM 4293 C C . SER B 1 212 ? 12 -5.879 -8.586 1 97.81 212 SER B C 1
ATOM 4295 O O . SER B 1 212 ? 12.297 -4.723 -8.891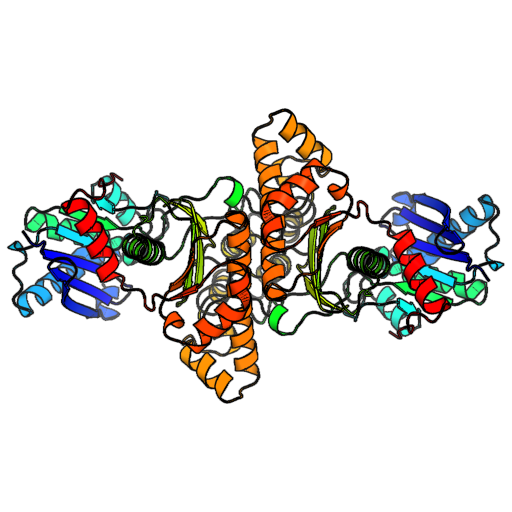 1 97.81 212 SER B O 1
ATOM 4297 N N . PRO B 1 213 ? 12.68 -6.824 -8.945 1 96.81 213 PRO B N 1
ATOM 4298 C CA . PRO B 1 213 ? 13.742 -6.59 -9.93 1 96.81 213 PRO B CA 1
ATOM 4299 C C . PRO B 1 213 ? 13.219 -5.973 -11.227 1 96.81 213 PRO B C 1
ATOM 4301 O O . PRO B 1 213 ? 13.875 -5.109 -11.805 1 96.81 213 PRO B O 1
ATOM 4304 N N . GLU B 1 214 ? 11.945 -6.32 -11.609 1 95.62 214 GLU B N 1
ATOM 4305 C CA . GLU B 1 214 ? 11.516 -5.879 -12.938 1 95.62 214 GLU B CA 1
ATOM 4306 C C . GLU B 1 214 ? 10.203 -5.098 -12.859 1 95.62 214 GLU B C 1
ATOM 4308 O O . GLU B 1 214 ? 9.734 -4.559 -13.867 1 95.62 214 GLU B O 1
ATOM 4313 N N . ARG B 1 215 ? 9.625 -5.043 -11.719 1 97.5 215 ARG B N 1
ATOM 4314 C CA . ARG B 1 215 ? 8.312 -4.43 -11.594 1 97.5 215 ARG B CA 1
ATOM 4315 C C . ARG B 1 215 ? 8.32 -3.326 -10.539 1 97.5 215 ARG B C 1
ATOM 4317 O O . ARG B 1 215 ? 8.992 -3.449 -9.516 1 97.5 215 ARG B O 1
ATOM 4324 N N . ALA B 1 216 ? 7.523 -2.307 -10.742 1 97.62 216 ALA B N 1
ATOM 4325 C CA . ALA B 1 216 ? 7.527 -1.123 -9.883 1 97.62 216 ALA B CA 1
ATOM 4326 C C . ALA B 1 216 ? 6.699 -1.354 -8.625 1 97.62 216 ALA B C 1
ATOM 4328 O O . ALA B 1 216 ? 6.906 -0.687 -7.605 1 97.62 216 ALA B O 1
ATOM 4329 N N . GLY B 1 217 ? 5.719 -2.301 -8.695 1 96.19 217 GLY B N 1
ATOM 4330 C CA . GLY B 1 217 ? 4.777 -2.4 -7.59 1 96.19 217 GLY B CA 1
ATOM 4331 C C . GLY B 1 217 ? 3.84 -1.212 -7.5 1 96.19 217 GLY B C 1
ATOM 4332 O O . GLY B 1 217 ? 3.416 -0.668 -8.523 1 96.19 217 GLY B O 1
ATOM 4333 N N . GLY B 1 218 ? 3.398 -0.947 -6.234 1 96.19 218 GLY B N 1
ATOM 4334 C CA . GLY B 1 218 ? 2.551 0.215 -6.023 1 96.19 218 GLY B CA 1
ATOM 4335 C C . GLY B 1 218 ? 3.297 1.529 -6.156 1 96.19 218 GLY B C 1
ATOM 4336 O O . GLY B 1 218 ? 4.414 1.669 -5.652 1 96.19 218 GLY B O 1
ATOM 4337 N N . VAL B 1 219 ? 2.701 2.471 -6.898 1 97.75 219 VAL B N 1
ATOM 4338 C CA . VAL B 1 219 ? 3.291 3.793 -7.078 1 97.75 219 VAL B CA 1
ATOM 4339 C C . VAL B 1 219 ? 2.283 4.867 -6.68 1 97.75 219 VAL B C 1
ATOM 4341 O O . VAL B 1 219 ? 1.087 4.594 -6.562 1 97.75 219 VAL B O 1
ATOM 4344 N N . PRO B 1 220 ? 2.748 6.105 -6.359 1 97 220 PRO B N 1
ATOM 4345 C CA . PRO B 1 220 ? 1.811 7.18 -6.02 1 97 220 PRO B CA 1
ATOM 4346 C C . PRO B 1 220 ? 0.779 7.43 -7.117 1 97 220 PRO B C 1
ATOM 4348 O O . PRO B 1 220 ? 1.139 7.836 -8.227 1 97 220 PRO B O 1
ATOM 4351 N N . ALA B 1 221 ? -0.478 7.25 -6.785 1 97.62 221 ALA B N 1
ATOM 4352 C CA . ALA B 1 221 ? -1.557 7.266 -7.77 1 97.62 221 ALA B CA 1
ATOM 4353 C C . ALA B 1 221 ? -1.698 8.648 -8.406 1 97.62 221 ALA B C 1
ATOM 4355 O O . ALA B 1 221 ? -1.885 8.758 -9.625 1 97.62 221 ALA B O 1
ATOM 4356 N N . GLY B 1 222 ? -1.625 9.711 -7.609 1 97.06 222 GLY B N 1
ATOM 4357 C CA . GLY B 1 222 ? -1.767 11.062 -8.141 1 97.06 222 GLY B CA 1
ATOM 4358 C C . GLY B 1 222 ? -0.712 11.406 -9.18 1 97.06 222 GLY B C 1
ATOM 4359 O O . GLY B 1 222 ? -1.032 11.93 -10.25 1 97.06 222 GLY B O 1
ATOM 4360 N N . ASP B 1 223 ? 0.507 11.094 -8.875 1 97.06 223 ASP B N 1
ATOM 4361 C CA . ASP B 1 223 ? 1.6 11.383 -9.797 1 97.06 223 ASP B CA 1
ATOM 4362 C C . ASP B 1 223 ? 1.509 10.5 -11.047 1 97.06 223 ASP B C 1
ATOM 4364 O O . ASP B 1 223 ? 1.891 10.93 -12.133 1 97.06 223 ASP B O 1
ATOM 4368 N N . LEU B 1 224 ? 1.055 9.281 -10.859 1 98.12 224 LEU B N 1
ATOM 4369 C CA . LEU B 1 224 ? 0.855 8.398 -12.008 1 98.12 224 LEU B CA 1
ATOM 4370 C C . LEU B 1 224 ? -0.177 8.977 -12.969 1 98.12 224 LEU B C 1
ATOM 4372 O O . LEU B 1 224 ? 0.004 8.914 -14.188 1 98.12 224 LEU B O 1
ATOM 4376 N N . ILE B 1 225 ? -1.277 9.484 -12.445 1 98.25 225 ILE B N 1
ATOM 4377 C CA . ILE B 1 225 ? -2.301 10.125 -13.258 1 98.25 225 ILE B CA 1
ATOM 4378 C C . ILE B 1 225 ? -1.682 11.266 -14.062 1 98.25 225 ILE B C 1
ATOM 4380 O O . ILE B 1 225 ? -1.88 11.359 -15.273 1 98.25 225 ILE B O 1
ATOM 4384 N N . LYS B 1 226 ? -0.898 12.117 -13.383 1 97.38 226 LYS B N 1
ATOM 4385 C CA . LYS B 1 226 ? -0.243 13.242 -14.055 1 97.38 226 LYS B CA 1
ATOM 4386 C C . LYS B 1 226 ? 0.672 12.75 -15.172 1 97.38 226 LYS B C 1
ATOM 4388 O O . LYS B 1 226 ? 0.714 13.344 -16.25 1 97.38 226 LYS B O 1
ATOM 4393 N N . MET B 1 227 ? 1.374 11.727 -14.906 1 98.06 227 MET B N 1
ATOM 4394 C CA . MET B 1 227 ? 2.256 11.148 -15.922 1 98.06 227 MET B CA 1
ATOM 4395 C C . MET B 1 227 ? 1.457 10.664 -17.125 1 98.06 227 MET B C 1
ATOM 4397 O O . MET B 1 227 ? 1.835 10.93 -18.266 1 98.06 227 MET B O 1
ATOM 4401 N N . CYS B 1 228 ? 0.362 9.922 -16.875 1 98.5 228 CYS B N 1
ATOM 4402 C CA . CYS B 1 228 ? -0.461 9.352 -17.938 1 98.5 228 CYS B CA 1
ATOM 4403 C C . CYS B 1 228 ? -1.021 10.445 -18.828 1 98.5 228 CYS B C 1
ATOM 4405 O O . CYS B 1 228 ? -1.124 10.266 -20.047 1 98.5 228 CYS B O 1
ATOM 4407 N N . PHE B 1 229 ? -1.313 11.617 -18.281 1 98.19 229 PHE B N 1
ATOM 4408 C CA . PHE B 1 229 ? -1.978 12.672 -19.047 1 98.19 229 PHE B CA 1
ATOM 4409 C C . PHE B 1 229 ? -0.983 13.75 -19.453 1 98.19 229 PHE B C 1
ATOM 4411 O O . PHE B 1 229 ? -1.375 14.805 -19.969 1 98.19 229 PHE B O 1
ATOM 4418 N N . SER B 1 230 ? 0.26 13.578 -19.25 1 97.31 230 SER B N 1
ATOM 4419 C CA . SER B 1 230 ? 1.29 14.578 -19.5 1 97.31 230 SER B CA 1
ATOM 4420 C C . SER B 1 230 ? 1.478 14.82 -20.984 1 97.31 230 SER B C 1
ATOM 4422 O O . SER B 1 230 ? 2.057 15.828 -21.391 1 97.31 230 SER B O 1
ATOM 4424 N N . GLY B 1 231 ? 1.063 13.883 -21.812 1 97 231 GLY B N 1
ATOM 4425 C CA . GLY B 1 231 ? 1.323 13.945 -23.234 1 97 231 GLY B CA 1
ATOM 4426 C C . GLY B 1 231 ? 2.709 13.453 -23.609 1 97 231 GLY B C 1
ATOM 4427 O O . GLY B 1 231 ? 3.035 13.344 -24.797 1 97 231 GLY B O 1
ATOM 4428 N N . LYS B 1 232 ? 3.443 13.047 -22.625 1 97.62 232 LYS B N 1
ATOM 4429 C CA . LYS B 1 232 ? 4.836 12.68 -22.859 1 97.62 232 LYS B CA 1
ATOM 4430 C C . LYS B 1 232 ? 4.977 11.18 -23.109 1 97.62 232 LYS B C 1
ATOM 4432 O O . LYS B 1 232 ? 5.984 10.727 -23.656 1 97.62 232 LYS B O 1
ATOM 4437 N N . TYR B 1 233 ? 3.98 10.391 -22.703 1 97.81 233 TYR B N 1
ATOM 4438 C CA . TYR B 1 233 ? 4.094 8.93 -22.75 1 97.81 233 TYR B CA 1
ATOM 4439 C C . TYR B 1 233 ? 2.848 8.312 -23.375 1 97.81 233 TYR B C 1
ATOM 4441 O O . TYR B 1 233 ? 1.734 8.805 -23.172 1 97.81 233 TYR B O 1
ATOM 4449 N N . THR B 1 234 ? 3.072 7.191 -24.094 1 97.69 234 THR B N 1
ATOM 4450 C CA . THR B 1 234 ? 1.964 6.34 -24.516 1 97.69 234 THR B CA 1
ATOM 4451 C C . THR B 1 234 ? 1.582 5.367 -23.406 1 97.69 234 THR B C 1
ATOM 4453 O O . THR B 1 234 ? 2.322 5.207 -22.438 1 97.69 234 THR B O 1
ATOM 4456 N N . GLU B 1 235 ? 0.413 4.793 -23.562 1 97.75 235 GLU B N 1
ATOM 4457 C CA . GLU B 1 235 ? -0.016 3.768 -22.609 1 97.75 235 GLU B CA 1
ATOM 4458 C C . GLU B 1 235 ? 1.031 2.664 -22.484 1 97.75 235 GLU B C 1
ATOM 4460 O O . GLU B 1 235 ? 1.366 2.246 -21.375 1 97.75 235 GLU B O 1
ATOM 4465 N N . LYS B 1 236 ? 1.542 2.193 -23.562 1 97 236 LYS B N 1
ATOM 4466 C CA . LYS B 1 236 ? 2.533 1.121 -23.594 1 97 236 LYS B CA 1
ATOM 4467 C C . LYS B 1 236 ? 3.803 1.522 -22.844 1 97 236 LYS B C 1
ATOM 4469 O O . LYS B 1 236 ? 4.395 0.709 -22.141 1 97 236 LYS B O 1
ATOM 4474 N N . GLU B 1 237 ? 4.203 2.75 -23 1 97.38 237 GLU B N 1
ATOM 4475 C CA . GLU B 1 237 ? 5.414 3.24 -22.344 1 97.38 237 GLU B CA 1
ATOM 4476 C C . GLU B 1 237 ? 5.234 3.291 -20.828 1 97.38 237 GLU B C 1
ATOM 4478 O O . GLU B 1 237 ? 6.125 2.883 -20.078 1 97.38 237 GLU B O 1
ATOM 4483 N N . VAL B 1 238 ? 4.078 3.826 -20.391 1 97.94 238 VAL B N 1
ATOM 4484 C CA . VAL B 1 238 ? 3.83 3.904 -18.953 1 97.94 238 VAL B CA 1
ATOM 4485 C C . VAL B 1 238 ? 3.742 2.498 -18.359 1 97.94 238 VAL B C 1
ATOM 4487 O O . VAL B 1 238 ? 4.289 2.23 -17.281 1 97.94 238 VAL B O 1
ATOM 4490 N N . PHE B 1 239 ? 3.109 1.605 -19.094 1 96.5 239 PHE B N 1
ATOM 4491 C CA . PHE B 1 239 ? 3 0.23 -18.609 1 96.5 239 PHE B CA 1
ATOM 4492 C C . PHE B 1 239 ? 4.371 -0.428 -18.547 1 96.5 239 PHE B C 1
ATOM 4494 O O . PHE B 1 239 ? 4.637 -1.224 -17.641 1 96.5 239 PHE B O 1
ATOM 4501 N N . SER B 1 240 ? 5.195 -0.159 -19.484 1 96.19 240 SER B N 1
ATOM 4502 C CA . SER B 1 240 ? 6.547 -0.708 -19.484 1 96.19 240 SER B CA 1
ATOM 4503 C C . SER B 1 240 ? 7.328 -0.225 -18.266 1 96.19 240 SER B C 1
ATOM 4505 O O . SER B 1 240 ? 8.125 -0.976 -17.688 1 96.19 240 SER B O 1
ATOM 4507 N N . LYS B 1 241 ? 7.121 0.982 -17.844 1 97.25 241 LYS B N 1
ATOM 4508 C CA . LYS B 1 241 ? 7.754 1.511 -16.625 1 97.25 241 LYS B CA 1
ATOM 4509 C C . LYS B 1 241 ? 7.234 0.802 -15.383 1 97.25 241 LYS B C 1
ATOM 4511 O O . LYS B 1 241 ? 7.965 0.648 -14.398 1 97.25 241 LYS B O 1
ATOM 4516 N N . LEU B 1 242 ? 5.992 0.413 -15.492 1 97.44 242 LEU B N 1
ATOM 4517 C CA . LEU B 1 242 ? 5.367 -0.27 -14.367 1 97.44 242 LEU B CA 1
ATOM 4518 C C . LEU B 1 242 ? 5.805 -1.73 -14.305 1 97.44 242 LEU B C 1
ATOM 4520 O O . LEU B 1 242 ? 6.133 -2.242 -13.234 1 97.44 242 LEU B O 1
ATOM 4524 N N . VAL B 1 243 ? 5.789 -2.387 -15.484 1 94.81 243 VAL B N 1
ATOM 4525 C CA . VAL B 1 243 ? 6.09 -3.812 -15.578 1 94.81 243 VAL B CA 1
ATOM 4526 C C . VAL B 1 243 ? 7.18 -4.043 -16.625 1 94.81 243 VAL B C 1
ATOM 4528 O O . VAL B 1 243 ? 7.02 -3.678 -17.781 1 94.81 243 VAL B O 1
ATOM 4531 N N . GLY B 1 244 ? 8.258 -4.598 -16.25 1 92.75 244 GLY B N 1
ATOM 4532 C CA . GLY B 1 244 ? 9.359 -4.887 -17.172 1 92.75 244 GLY B CA 1
ATOM 4533 C C . GLY B 1 244 ? 10.547 -3.961 -16.984 1 92.75 244 GLY B C 1
ATOM 4534 O O . GLY B 1 244 ? 11.695 -4.402 -17.016 1 92.75 244 GLY B O 1
ATOM 4535 N N . LYS B 1 245 ? 10.266 -2.678 -16.812 1 95.81 245 LYS B N 1
ATOM 4536 C CA . LYS B 1 245 ? 11.344 -1.703 -16.656 1 95.81 245 LYS B CA 1
ATOM 4537 C C . LYS B 1 245 ? 11.234 -0.959 -15.328 1 95.81 245 LYS B C 1
ATOM 4539 O O . LYS B 1 245 ? 11.742 0.156 -15.195 1 95.81 245 LYS B O 1
ATOM 4544 N N . GLY B 1 246 ? 10.508 -1.502 -14.398 1 96.88 246 GLY B N 1
ATOM 4545 C CA . GLY B 1 246 ? 10.391 -0.934 -13.062 1 96.88 246 GLY B CA 1
ATOM 4546 C C . GLY B 1 246 ? 11.344 -1.562 -12.062 1 96.88 246 GLY B C 1
ATOM 4547 O O . GLY B 1 246 ? 12.156 -2.41 -12.422 1 96.88 246 GLY B O 1
ATOM 4548 N N . GLY B 1 247 ? 11.266 -1.123 -10.828 1 97.69 247 GLY B N 1
ATOM 4549 C CA . GLY B 1 247 ? 12.039 -1.714 -9.75 1 97.69 247 GLY B CA 1
ATOM 4550 C C . GLY B 1 247 ? 13.539 -1.524 -9.914 1 97.69 247 GLY B C 1
ATOM 4551 O O . GLY B 1 247 ? 14 -0.423 -10.219 1 97.69 247 GLY B O 1
ATOM 4552 N N . MET B 1 248 ? 14.258 -2.57 -9.766 1 98.38 248 MET B N 1
ATOM 4553 C CA . MET B 1 248 ? 15.719 -2.504 -9.805 1 98.38 248 MET B CA 1
ATOM 4554 C C . MET B 1 248 ? 16.203 -2.123 -11.195 1 98.38 248 MET B C 1
ATOM 4556 O O . MET B 1 248 ? 17.203 -1.417 -11.336 1 98.38 248 MET B O 1
ATOM 4560 N N . VAL B 1 249 ? 15.508 -2.541 -12.227 1 98.12 249 VAL B N 1
ATOM 4561 C CA . VAL B 1 249 ? 15.859 -2.184 -13.602 1 98.12 249 VAL B CA 1
ATOM 4562 C C . VAL B 1 249 ? 15.797 -0.667 -13.766 1 98.12 249 VAL B C 1
ATOM 4564 O O . VAL B 1 249 ? 16.703 -0.063 -14.344 1 98.12 249 VAL B O 1
ATOM 4567 N N . ALA B 1 250 ? 14.75 -0.085 -13.258 1 98.19 250 ALA B N 1
ATOM 4568 C CA . ALA B 1 250 ? 14.555 1.354 -13.422 1 98.19 250 ALA B CA 1
ATOM 4569 C C . ALA B 1 250 ? 15.672 2.141 -12.742 1 98.19 250 ALA B C 1
ATOM 4571 O O . ALA B 1 250 ? 16.109 3.174 -13.25 1 98.19 250 ALA B O 1
ATOM 4572 N N . TYR B 1 251 ? 16.125 1.659 -11.602 1 98.38 251 TYR B N 1
ATOM 4573 C CA . TYR B 1 251 ? 17.078 2.414 -10.781 1 98.38 251 TYR B CA 1
ATOM 4574 C C . TYR B 1 251 ? 18.516 2.096 -11.18 1 98.38 251 TYR B C 1
ATOM 4576 O O . TYR B 1 251 ? 19.375 2.975 -11.156 1 98.38 251 TYR B O 1
ATOM 4584 N N . LEU B 1 252 ? 18.781 0.793 -11.547 1 98.12 252 LEU B N 1
ATOM 4585 C CA . LEU B 1 252 ? 20.172 0.359 -11.664 1 98.12 252 LEU B CA 1
ATOM 4586 C C . LEU B 1 252 ? 20.406 -0.354 -12.992 1 98.12 252 LEU B C 1
ATOM 4588 O O . LEU B 1 252 ? 21.516 -0.826 -13.258 1 98.12 252 LEU B O 1
ATOM 4592 N N . ASN B 1 253 ? 19.406 -0.522 -13.781 1 97.06 253 ASN B N 1
ATOM 4593 C CA . ASN B 1 253 ? 19.5 -1.113 -15.109 1 97.06 253 ASN B CA 1
ATOM 4594 C C . ASN B 1 253 ? 19.938 -2.572 -15.047 1 97.06 253 ASN B C 1
ATOM 4596 O O . ASN B 1 253 ? 20.797 -2.996 -15.82 1 97.06 253 ASN B O 1
ATOM 4600 N N . THR B 1 254 ? 19.484 -3.279 -14.039 1 96.81 254 THR B N 1
ATOM 4601 C CA . THR B 1 254 ? 19.688 -4.719 -13.938 1 96.81 254 THR B CA 1
ATOM 4602 C C . THR B 1 254 ? 18.453 -5.41 -13.375 1 96.81 254 THR B C 1
ATOM 4604 O O . THR B 1 254 ? 17.781 -4.875 -12.492 1 96.81 254 THR B O 1
ATOM 4607 N N . ASN B 1 255 ? 18.172 -6.555 -13.961 1 95.69 255 ASN B N 1
ATOM 4608 C CA . ASN B 1 255 ? 17.047 -7.348 -13.445 1 95.69 255 ASN B CA 1
ATOM 4609 C C . ASN B 1 255 ? 17.547 -8.508 -12.586 1 95.69 255 ASN B C 1
ATOM 4611 O O . ASN B 1 255 ? 16.75 -9.383 -12.211 1 95.69 255 ASN B O 1
ATOM 4615 N N . ASP B 1 256 ? 18.828 -8.578 -12.391 1 96.62 256 ASP B N 1
ATOM 4616 C CA . ASP B 1 256 ? 19.406 -9.602 -11.523 1 96.62 256 ASP B CA 1
ATOM 4617 C C . ASP B 1 256 ? 19.641 -9.055 -10.117 1 96.62 256 ASP B C 1
ATOM 4619 O O . ASP B 1 256 ? 20.578 -8.289 -9.891 1 96.62 256 ASP B O 1
ATOM 4623 N N . ALA B 1 257 ? 18.891 -9.609 -9.195 1 97.19 257 ALA B N 1
ATOM 4624 C CA . ALA B 1 257 ? 18.984 -9.141 -7.816 1 97.19 257 ALA B CA 1
ATOM 4625 C C . ALA B 1 257 ? 20.391 -9.367 -7.258 1 97.19 257 ALA B C 1
ATOM 4627 O O . ALA B 1 257 ? 20.859 -8.609 -6.402 1 97.19 257 ALA B O 1
ATOM 4628 N N . ARG B 1 258 ? 21.125 -10.336 -7.75 1 97.44 258 ARG B N 1
ATOM 4629 C CA . ARG B 1 258 ? 22.484 -10.625 -7.277 1 97.44 258 ARG B CA 1
ATOM 4630 C C . ARG B 1 258 ? 23.422 -9.453 -7.566 1 97.44 258 ARG B C 1
ATOM 4632 O O . ARG B 1 258 ? 24.297 -9.141 -6.758 1 97.44 258 ARG B O 1
ATOM 4639 N N . ASP B 1 259 ? 23.141 -8.852 -8.703 1 97.62 259 ASP B N 1
ATOM 4640 C CA . ASP B 1 259 ? 23.953 -7.688 -9.055 1 97.62 259 ASP B CA 1
ATOM 4641 C C . ASP B 1 259 ? 23.781 -6.566 -8.031 1 97.62 259 ASP B C 1
ATOM 4643 O O . ASP B 1 259 ? 24.75 -5.941 -7.609 1 97.62 259 ASP B O 1
ATOM 4647 N N . VAL B 1 260 ? 22.562 -6.355 -7.656 1 98.19 260 VAL B N 1
ATOM 4648 C CA . VAL B 1 260 ? 22.219 -5.277 -6.734 1 98.19 260 VAL B CA 1
ATOM 4649 C C . VAL B 1 260 ? 22.781 -5.59 -5.344 1 98.19 260 VAL B C 1
ATOM 4651 O O . VAL B 1 260 ? 23.375 -4.727 -4.699 1 98.19 260 VAL B O 1
ATOM 4654 N N . ILE B 1 261 ? 22.625 -6.809 -4.879 1 97.75 261 ILE B N 1
ATOM 4655 C CA . ILE B 1 261 ? 23.094 -7.254 -3.568 1 97.75 261 ILE B CA 1
ATOM 4656 C C . ILE B 1 261 ? 24.609 -7.133 -3.492 1 97.75 261 ILE B C 1
ATOM 4658 O O . ILE B 1 261 ? 25.156 -6.609 -2.514 1 97.75 261 ILE B O 1
ATOM 4662 N N . ASN B 1 262 ? 25.234 -7.574 -4.547 1 97.69 262 ASN B N 1
ATOM 4663 C CA . ASN B 1 262 ? 26.703 -7.516 -4.594 1 97.69 262 ASN B CA 1
ATOM 4664 C C . ASN B 1 262 ? 27.203 -6.074 -4.602 1 97.69 262 ASN B C 1
ATOM 4666 O O . ASN B 1 262 ? 28.125 -5.73 -3.857 1 97.69 262 ASN B O 1
ATOM 4670 N N . ALA B 1 263 ? 26.625 -5.27 -5.43 1 97.56 263 ALA B N 1
ATOM 4671 C CA . ALA B 1 263 ? 27.016 -3.869 -5.516 1 97.56 263 ALA B CA 1
ATOM 4672 C C . ALA B 1 263 ? 26.812 -3.156 -4.184 1 97.56 263 ALA B C 1
ATOM 4674 O O . ALA B 1 263 ? 27.641 -2.35 -3.764 1 97.56 263 ALA B O 1
ATOM 4675 N N . ALA B 1 264 ? 25.688 -3.418 -3.543 1 97.38 264 ALA B N 1
ATOM 4676 C CA . ALA B 1 264 ? 25.406 -2.84 -2.232 1 97.38 264 ALA B CA 1
ATOM 4677 C C . ALA B 1 264 ? 26.469 -3.25 -1.211 1 97.38 264 ALA B C 1
ATOM 4679 O O . ALA B 1 264 ? 26.938 -2.42 -0.43 1 97.38 264 ALA B O 1
ATOM 4680 N N . SER B 1 265 ? 26.844 -4.488 -1.209 1 96.62 265 SER B N 1
ATOM 4681 C CA . SER B 1 265 ? 27.812 -5.023 -0.262 1 96.62 265 SER B CA 1
ATOM 4682 C C . SER B 1 265 ? 29.219 -4.461 -0.527 1 96.62 265 SER B C 1
ATOM 4684 O O . SER B 1 265 ? 30.031 -4.367 0.387 1 96.62 265 SER B O 1
ATOM 4686 N N . GLU B 1 266 ? 29.438 -4.09 -1.749 1 97.12 266 GLU B N 1
ATOM 4687 C CA . GLU B 1 266 ? 30.734 -3.559 -2.141 1 97.12 266 GLU B CA 1
ATOM 4688 C C . GLU B 1 266 ? 30.812 -2.053 -1.903 1 97.12 266 GLU B C 1
ATOM 4690 O O . GLU B 1 266 ? 31.844 -1.426 -2.188 1 97.12 266 GLU B O 1
ATOM 4695 N N . GLY B 1 267 ? 29.719 -1.472 -1.51 1 96.44 267 GLY B N 1
ATOM 4696 C CA . GLY B 1 267 ? 29.797 -0.092 -1.058 1 96.44 267 GLY B CA 1
ATOM 4697 C C . GLY B 1 267 ? 29.172 0.889 -2.037 1 96.44 267 GLY B C 1
ATOM 4698 O O . GLY B 1 267 ? 29.234 2.104 -1.831 1 96.44 267 GLY B O 1
ATOM 4699 N N . ASN B 1 268 ? 28.609 0.415 -3.129 1 97.62 268 ASN B N 1
ATOM 4700 C CA . ASN B 1 268 ? 27.891 1.309 -4.027 1 97.62 268 ASN B CA 1
ATOM 4701 C C . ASN B 1 268 ? 26.672 1.933 -3.338 1 97.62 268 ASN B C 1
ATOM 4703 O O . ASN B 1 268 ? 25.719 1.234 -3.008 1 97.62 268 ASN B O 1
ATOM 4707 N N . LYS B 1 269 ? 26.625 3.24 -3.223 1 98 269 LYS B N 1
ATOM 4708 C CA . LYS B 1 269 ? 25.625 3.939 -2.42 1 98 269 LYS B CA 1
ATOM 4709 C C . LYS B 1 269 ? 24.25 3.83 -3.049 1 98 269 LYS B C 1
ATOM 4711 O O . LYS B 1 269 ? 23.25 3.637 -2.344 1 98 269 LYS B O 1
ATOM 4716 N N . GLU B 1 270 ? 24.203 4 -4.367 1 98 270 GLU B N 1
ATOM 4717 C CA . GLU B 1 270 ? 22.922 3.906 -5.055 1 98 270 GLU B CA 1
ATOM 4718 C C . GLU B 1 270 ? 22.344 2.5 -4.953 1 98 270 GLU B C 1
ATOM 4720 O O . GLU B 1 270 ? 21.156 2.332 -4.668 1 98 270 GLU B O 1
ATOM 4725 N N . ALA B 1 271 ? 23.156 1.498 -5.172 1 98.38 271 ALA B N 1
ATOM 4726 C CA . ALA B 1 271 ? 22.734 0.107 -5.055 1 98.38 271 ALA B CA 1
ATOM 4727 C C . ALA B 1 271 ? 22.266 -0.208 -3.635 1 98.38 271 ALA B C 1
ATOM 4729 O O . ALA B 1 271 ? 21.297 -0.939 -3.438 1 98.38 271 ALA B O 1
ATOM 4730 N N . LYS B 1 272 ? 23 0.324 -2.654 1 98.56 272 LYS B N 1
ATOM 4731 C CA . LYS B 1 272 ? 22.625 0.104 -1.259 1 98.56 272 LYS B CA 1
ATOM 4732 C C . LYS B 1 272 ? 21.25 0.679 -0.961 1 98.56 272 LYS B C 1
ATOM 4734 O O . LYS B 1 272 ? 20.422 0.034 -0.302 1 98.56 272 LYS B O 1
ATOM 4739 N N . LEU B 1 273 ? 20.969 1.868 -1.461 1 98.75 273 LEU B N 1
ATOM 4740 C CA . LEU B 1 273 ? 19.672 2.494 -1.248 1 98.75 273 LEU B CA 1
ATOM 4741 C C . LEU B 1 273 ? 18.562 1.665 -1.881 1 98.75 273 LEU B C 1
ATOM 4743 O O . LEU B 1 273 ? 17.5 1.454 -1.268 1 98.75 273 LEU B O 1
ATOM 4747 N N . VAL B 1 274 ? 18.797 1.204 -3.105 1 98.75 274 VAL B N 1
ATOM 4748 C CA . VAL B 1 274 ? 17.812 0.417 -3.82 1 98.75 274 VAL B CA 1
ATOM 4749 C C . VAL B 1 274 ? 17.594 -0.918 -3.111 1 98.75 274 VAL B C 1
ATOM 4751 O O . VAL B 1 274 ? 16.453 -1.361 -2.934 1 98.75 274 VAL B O 1
ATOM 4754 N N . TYR B 1 275 ? 18.719 -1.563 -2.66 1 98.69 275 TYR B N 1
ATOM 4755 C CA . TYR B 1 275 ? 18.641 -2.807 -1.903 1 98.69 275 TYR B CA 1
ATOM 4756 C C . TYR B 1 275 ? 17.859 -2.613 -0.616 1 98.69 275 TYR B C 1
ATOM 4758 O O . TYR B 1 275 ? 16.938 -3.389 -0.319 1 98.69 275 TYR B O 1
ATOM 4766 N N . ASP B 1 276 ? 18.188 -1.559 0.092 1 98.81 276 ASP B N 1
ATOM 4767 C CA . ASP B 1 276 ? 17.5 -1.272 1.353 1 98.81 276 ASP B CA 1
ATOM 4768 C C . ASP B 1 276 ? 16.016 -1.002 1.127 1 98.81 276 ASP B C 1
ATOM 4770 O O . ASP B 1 276 ? 15.18 -1.406 1.935 1 98.81 276 ASP B O 1
ATOM 4774 N N . ALA B 1 277 ? 15.719 -0.324 0.046 1 98.81 277 ALA B N 1
ATOM 4775 C CA . ALA B 1 277 ? 14.328 -0.02 -0.275 1 98.81 277 ALA B CA 1
ATOM 4776 C C . ALA B 1 277 ? 13.547 -1.291 -0.606 1 98.81 277 ALA B C 1
ATOM 4778 O O . ALA B 1 277 ? 12.375 -1.414 -0.259 1 98.81 277 ALA B O 1
ATOM 4779 N N . PHE B 1 278 ? 14.219 -2.199 -1.306 1 98.81 278 PHE B N 1
ATOM 4780 C CA . PHE B 1 278 ? 13.602 -3.482 -1.613 1 98.81 278 PHE B CA 1
ATOM 4781 C C . PHE B 1 278 ? 13.234 -4.23 -0.334 1 98.81 278 PHE B C 1
ATOM 4783 O O . PHE B 1 278 ? 12.086 -4.645 -0.157 1 98.81 278 PHE B O 1
ATOM 4790 N N . ILE B 1 279 ? 14.18 -4.324 0.566 1 98.94 279 ILE B N 1
ATOM 4791 C CA . ILE B 1 279 ? 13.977 -4.984 1.85 1 98.94 279 ILE B CA 1
ATOM 4792 C C . ILE B 1 279 ? 12.859 -4.277 2.617 1 98.94 279 ILE B C 1
ATOM 4794 O O . ILE B 1 279 ? 11.977 -4.93 3.182 1 98.94 279 ILE B O 1
ATOM 4798 N N . TYR B 1 280 ? 12.922 -2.994 2.58 1 98.88 280 TYR B N 1
ATOM 4799 C CA . TYR B 1 280 ? 11.992 -2.111 3.27 1 98.88 280 TYR B CA 1
ATOM 4800 C C . TYR B 1 280 ? 10.562 -2.357 2.805 1 98.88 280 TYR B C 1
ATOM 4802 O O . TYR B 1 280 ? 9.656 -2.533 3.623 1 98.88 280 TYR B O 1
ATOM 4810 N N . GLN B 1 281 ? 10.328 -2.414 1.541 1 98.88 281 GLN B N 1
ATOM 4811 C CA . GLN B 1 281 ? 8.992 -2.547 0.979 1 98.88 281 GLN B CA 1
ATOM 4812 C C . GLN B 1 281 ? 8.453 -3.965 1.16 1 98.88 281 GLN B C 1
ATOM 4814 O O . GLN B 1 281 ? 7.262 -4.156 1.404 1 98.88 281 GLN B O 1
ATOM 4819 N N . VAL B 1 282 ? 9.297 -4.953 1.042 1 98.94 282 VAL B N 1
ATOM 4820 C CA . VAL B 1 282 ? 8.875 -6.324 1.298 1 98.94 282 VAL B CA 1
ATOM 4821 C C . VAL B 1 282 ? 8.422 -6.469 2.75 1 98.94 282 VAL B C 1
ATOM 4823 O O . VAL B 1 282 ? 7.371 -7.043 3.027 1 98.94 282 VAL B O 1
ATOM 4826 N N . ALA B 1 283 ? 9.219 -5.914 3.666 1 98.94 283 ALA B N 1
ATOM 4827 C CA . ALA B 1 283 ? 8.867 -5.969 5.082 1 98.94 283 ALA B CA 1
ATOM 4828 C C . ALA B 1 283 ? 7.535 -5.277 5.348 1 98.94 283 ALA B C 1
ATOM 4830 O O . ALA B 1 283 ? 6.711 -5.781 6.109 1 98.94 283 ALA B O 1
ATOM 4831 N N . LYS B 1 284 ? 7.344 -4.137 4.75 1 98.94 284 LYS B N 1
ATOM 4832 C CA . LYS B 1 284 ? 6.082 -3.42 4.906 1 98.94 284 LYS B CA 1
ATOM 4833 C C . LYS B 1 284 ? 4.902 -4.281 4.465 1 98.94 284 LYS B C 1
ATOM 4835 O O . LYS B 1 284 ? 3.871 -4.32 5.141 1 98.94 284 LYS B O 1
ATOM 4840 N N . SER B 1 285 ? 5.059 -4.961 3.361 1 98.88 285 SER B N 1
ATOM 4841 C CA . SER B 1 285 ? 3.988 -5.82 2.859 1 98.88 285 SER B CA 1
ATOM 4842 C C . SER B 1 285 ? 3.725 -6.984 3.807 1 98.88 285 SER B C 1
ATOM 4844 O O . SER B 1 285 ? 2.576 -7.398 3.988 1 98.88 285 SER B O 1
ATOM 4846 N N . ILE B 1 286 ? 4.777 -7.523 4.359 1 98.94 286 ILE B N 1
ATOM 4847 C CA . ILE B 1 286 ? 4.617 -8.586 5.352 1 98.94 286 ILE B CA 1
ATOM 4848 C C . ILE B 1 286 ? 3.855 -8.047 6.559 1 98.94 286 ILE B C 1
ATOM 4850 O O . ILE B 1 286 ? 2.957 -8.711 7.082 1 98.94 286 ILE B O 1
ATOM 4854 N N . GLY B 1 287 ? 4.168 -6.812 7.02 1 98.94 287 GLY B N 1
ATOM 4855 C CA . GLY B 1 287 ? 3.439 -6.176 8.102 1 98.94 287 GLY B CA 1
ATOM 4856 C C . GLY B 1 287 ? 1.959 -6.008 7.812 1 98.94 287 GLY B C 1
ATOM 4857 O O . GLY B 1 287 ? 1.12 -6.223 8.688 1 98.94 287 GLY B O 1
ATOM 4858 N N . GLU B 1 288 ? 1.632 -5.602 6.57 1 98.88 288 GLU B N 1
ATOM 4859 C CA . GLU B 1 288 ? 0.236 -5.512 6.152 1 98.88 288 GLU B CA 1
ATOM 4860 C C . GLU B 1 288 ? -0.494 -6.832 6.375 1 98.88 288 GLU B C 1
ATOM 4862 O O . GLU B 1 288 ? -1.575 -6.859 6.965 1 98.88 288 GLU B O 1
ATOM 4867 N N . MET B 1 289 ? 0.131 -7.906 5.898 1 98.94 289 MET B N 1
ATOM 4868 C CA . MET B 1 289 ? -0.53 -9.211 5.918 1 98.94 289 MET B CA 1
ATOM 4869 C C . MET B 1 289 ? -0.66 -9.734 7.344 1 98.94 289 MET B C 1
ATOM 4871 O O . MET B 1 289 ? -1.589 -10.477 7.652 1 98.94 289 MET B O 1
ATOM 4875 N N . ALA B 1 290 ? 0.25 -9.32 8.219 1 98.94 290 ALA B N 1
ATOM 4876 C CA . ALA B 1 290 ? 0.137 -9.703 9.625 1 98.94 290 ALA B CA 1
ATOM 4877 C C . ALA B 1 290 ? -1.163 -9.188 10.234 1 98.94 290 ALA B C 1
ATOM 4879 O O . ALA B 1 290 ? -1.796 -9.875 11.039 1 98.94 290 ALA B O 1
ATOM 4880 N N . THR B 1 291 ? -1.588 -7.977 9.852 1 98.94 291 THR B N 1
ATOM 4881 C CA . THR B 1 291 ? -2.82 -7.41 10.391 1 98.94 291 THR B CA 1
ATOM 4882 C C . THR B 1 291 ? -4.039 -8.109 9.789 1 98.94 291 THR B C 1
ATOM 4884 O O . THR B 1 291 ? -5.078 -8.219 10.445 1 98.94 291 THR B O 1
ATOM 4887 N N . VAL B 1 292 ? -3.902 -8.594 8.547 1 98.94 292 VAL B N 1
ATOM 4888 C CA . VAL B 1 292 ? -4.961 -9.375 7.918 1 98.94 292 VAL B CA 1
ATOM 4889 C C . VAL B 1 292 ? -5.273 -10.602 8.766 1 98.94 292 VAL B C 1
ATOM 4891 O O . VAL B 1 292 ? -6.438 -10.992 8.906 1 98.94 292 VAL B O 1
ATOM 4894 N N . LEU B 1 293 ? -4.195 -11.141 9.375 1 98.94 293 LEU B N 1
ATOM 4895 C CA . LEU B 1 293 ? -4.328 -12.336 10.203 1 98.94 293 LEU B CA 1
ATOM 4896 C C . LEU B 1 293 ? -4.453 -11.961 11.68 1 98.94 293 LEU B C 1
ATOM 4898 O O . LEU B 1 293 ? -4.395 -12.828 12.547 1 98.94 293 LEU B O 1
ATOM 4902 N N . GLU B 1 294 ? -4.559 -10.68 12.008 1 98.62 294 GLU B N 1
ATOM 4903 C CA . GLU B 1 294 ? -4.75 -10.117 13.344 1 98.62 294 GLU B CA 1
ATOM 4904 C C . GLU B 1 294 ? -3.658 -10.586 14.305 1 98.62 294 GLU B C 1
ATOM 4906 O O . GLU B 1 294 ? -3.928 -10.867 15.469 1 98.62 294 GLU B O 1
ATOM 4911 N N . GLY B 1 295 ? -2.457 -10.797 13.734 1 98.75 295 GLY B N 1
ATOM 4912 C CA . GLY B 1 295 ? -1.307 -11.172 14.539 1 98.75 295 GLY B CA 1
ATOM 4913 C C . GLY B 1 295 ? -1.197 -12.672 14.758 1 98.75 295 GLY B C 1
ATOM 4914 O O . GLY B 1 295 ? -0.207 -13.156 15.312 1 98.75 295 GLY B O 1
ATOM 4915 N N . ASN B 1 296 ? -2.223 -13.422 14.367 1 98.81 296 ASN B N 1
ATOM 4916 C CA . ASN B 1 296 ? -2.174 -14.875 14.477 1 98.81 296 ASN B CA 1
ATOM 4917 C C . ASN B 1 296 ? -1.408 -15.5 13.305 1 98.81 296 ASN B C 1
ATOM 4919 O O . ASN B 1 296 ? -2.008 -16.109 12.422 1 98.81 296 ASN B O 1
ATOM 4923 N N . VAL B 1 297 ? -0.08 -15.43 13.375 1 98.94 297 VAL B N 1
ATOM 4924 C CA . VAL B 1 297 ? 0.797 -15.906 12.305 1 98.94 297 VAL B CA 1
ATOM 4925 C C . VAL B 1 297 ? 1.659 -17.062 12.812 1 98.94 297 VAL B C 1
ATOM 4927 O O . VAL B 1 297 ? 2.537 -16.859 13.656 1 98.94 297 VAL B O 1
ATOM 4930 N N . ASP B 1 298 ? 1.438 -18.234 12.266 1 98.94 298 ASP B N 1
ATOM 4931 C CA . ASP B 1 298 ? 2.215 -19.391 12.68 1 98.94 298 ASP B CA 1
ATOM 4932 C C . ASP B 1 298 ? 3.658 -19.297 12.188 1 98.94 298 ASP B C 1
ATOM 4934 O O . ASP B 1 298 ? 4.586 -19.703 12.891 1 98.94 298 ASP B O 1
ATOM 4938 N N . LYS B 1 299 ? 3.859 -18.812 11 1 98.94 299 LYS B N 1
ATOM 4939 C CA . LYS B 1 299 ? 5.188 -18.719 10.398 1 98.94 299 LYS B CA 1
ATOM 4940 C C . LYS B 1 299 ? 5.199 -17.703 9.25 1 98.94 299 LYS B C 1
ATOM 4942 O O . LYS B 1 299 ? 4.18 -17.5 8.586 1 98.94 299 LYS B O 1
ATOM 4947 N N . ILE B 1 300 ? 6.242 -17 9.078 1 98.94 300 ILE B N 1
ATOM 4948 C CA . ILE B 1 300 ? 6.523 -16.234 7.875 1 98.94 300 ILE B CA 1
ATOM 4949 C C . ILE B 1 300 ? 7.445 -17.031 6.957 1 98.94 300 ILE B C 1
ATOM 4951 O O . ILE B 1 300 ? 8.516 -17.484 7.375 1 98.94 300 ILE B O 1
ATOM 4955 N N . ILE B 1 301 ? 7.051 -17.203 5.723 1 98.94 301 ILE B N 1
ATOM 4956 C CA . ILE B 1 301 ? 7.816 -18.016 4.777 1 98.94 301 ILE B CA 1
ATOM 4957 C C . ILE B 1 301 ? 8.344 -17.125 3.654 1 98.94 301 ILE B C 1
ATOM 4959 O O . ILE B 1 301 ? 7.59 -16.375 3.041 1 98.94 301 ILE B O 1
ATOM 4963 N N . LEU B 1 302 ? 9.648 -17.172 3.436 1 98.94 302 LEU B N 1
ATOM 4964 C CA . LEU B 1 302 ? 10.289 -16.516 2.295 1 98.94 302 LEU B CA 1
ATOM 4965 C C . LEU B 1 302 ? 10.672 -17.547 1.233 1 98.94 302 LEU B C 1
ATOM 4967 O O . LEU B 1 302 ? 11.227 -18.594 1.556 1 98.94 302 LEU B O 1
ATOM 4971 N N . THR B 1 303 ? 10.289 -17.297 -0.004 1 98.81 303 THR B N 1
ATOM 4972 C CA . THR B 1 303 ? 10.578 -18.219 -1.097 1 98.81 303 THR B CA 1
ATOM 4973 C C . THR B 1 303 ? 10.891 -17.453 -2.381 1 98.81 303 THR B C 1
ATOM 4975 O O . THR B 1 303 ? 11.062 -16.234 -2.357 1 98.81 303 THR B O 1
ATOM 4978 N N . GLY B 1 304 ? 11.094 -18.188 -3.525 1 98.06 304 GLY B N 1
ATOM 4979 C CA . GLY B 1 304 ? 11.555 -17.562 -4.754 1 98.06 304 GLY B CA 1
ATOM 4980 C C . GLY B 1 304 ? 13.07 -17.531 -4.879 1 98.06 304 GLY B C 1
ATOM 4981 O O . GLY B 1 304 ? 13.781 -17.875 -3.93 1 98.06 304 GLY B O 1
ATOM 4982 N N . GLY B 1 305 ? 13.523 -17.156 -6.012 1 97.81 305 GLY B N 1
ATOM 4983 C CA . GLY B 1 305 ? 14.953 -17.188 -6.309 1 97.81 305 GLY B CA 1
ATOM 4984 C C . GLY B 1 305 ? 15.766 -16.266 -5.414 1 97.81 305 GLY B C 1
ATOM 4985 O O . GLY B 1 305 ? 16.906 -16.578 -5.082 1 97.81 305 GLY B O 1
ATOM 4986 N N . ILE B 1 306 ? 15.25 -15.164 -4.996 1 98.38 306 ILE B N 1
ATOM 4987 C CA . ILE B 1 306 ? 16 -14.188 -4.211 1 98.38 306 ILE B CA 1
ATOM 4988 C C . ILE B 1 306 ? 16.188 -14.703 -2.787 1 98.38 306 ILE B C 1
ATOM 4990 O O . ILE B 1 306 ? 17.094 -14.258 -2.074 1 98.38 306 ILE B O 1
ATOM 4994 N N . ALA B 1 307 ? 15.398 -15.672 -2.398 1 98.56 307 ALA B N 1
ATOM 4995 C CA . ALA B 1 307 ? 15.469 -16.219 -1.047 1 98.56 307 ALA B CA 1
ATOM 4996 C C . ALA B 1 307 ? 16.734 -17.062 -0.86 1 98.56 307 ALA B C 1
ATOM 4998 O O . ALA B 1 307 ? 17.062 -17.438 0.264 1 98.56 307 ALA B O 1
ATOM 4999 N N . TYR B 1 308 ? 17.484 -17.344 -1.961 1 98.44 308 TYR B N 1
ATOM 5000 C CA . TYR B 1 308 ? 18.781 -18 -1.83 1 98.44 308 TYR B CA 1
ATOM 5001 C C . TYR B 1 308 ? 19.781 -17.094 -1.106 1 98.44 308 TYR B C 1
ATOM 5003 O O . TYR B 1 308 ? 20.797 -17.578 -0.592 1 98.44 308 TYR B O 1
ATOM 5011 N N . SER B 1 309 ? 19.578 -15.805 -1.135 1 98.31 309 SER B N 1
ATOM 5012 C CA . SER B 1 309 ? 20.469 -14.859 -0.471 1 98.31 309 SER B CA 1
ATOM 5013 C C . SER B 1 309 ? 20.25 -14.844 1.036 1 98.31 309 SER B C 1
ATOM 5015 O O . SER B 1 309 ? 19.219 -14.352 1.505 1 98.31 309 SER B O 1
ATOM 5017 N N . GLU B 1 310 ? 21.203 -15.273 1.752 1 98.12 310 GLU B N 1
ATOM 5018 C CA . GLU B 1 310 ? 21.109 -15.234 3.209 1 98.12 310 GLU B CA 1
ATOM 5019 C C . GLU B 1 310 ? 21 -13.797 3.719 1 98.12 310 GLU B C 1
ATOM 5021 O O . GLU B 1 310 ? 20.344 -13.539 4.723 1 98.12 310 GLU B O 1
ATOM 5026 N N . LYS B 1 311 ? 21.703 -12.938 3.014 1 98.25 311 LYS B N 1
ATOM 5027 C CA . LYS B 1 311 ? 21.656 -11.531 3.393 1 98.25 311 LYS B CA 1
ATOM 5028 C C . LYS B 1 311 ? 20.219 -11 3.338 1 98.25 311 LYS B C 1
ATOM 5030 O O . LYS B 1 311 ? 19.766 -10.328 4.266 1 98.25 311 LYS B O 1
ATOM 5035 N N . VAL B 1 312 ? 19.531 -11.297 2.234 1 98.75 312 VAL B N 1
ATOM 5036 C CA . VAL B 1 312 ? 18.156 -10.844 2.057 1 98.75 312 VAL B CA 1
ATOM 5037 C C . VAL B 1 312 ? 17.266 -11.445 3.148 1 98.75 312 VAL B C 1
ATOM 5039 O O . VAL B 1 312 ? 16.484 -10.727 3.783 1 98.75 312 VAL B O 1
ATOM 5042 N N . VAL B 1 313 ? 17.391 -12.711 3.371 1 98.88 313 VAL B N 1
ATOM 5043 C CA . VAL B 1 313 ? 16.578 -13.398 4.371 1 98.88 313 VAL B CA 1
ATOM 5044 C C . VAL B 1 313 ? 16.812 -12.773 5.746 1 98.88 313 VAL B C 1
ATOM 5046 O O . VAL B 1 313 ? 15.859 -12.492 6.473 1 98.88 313 VAL B O 1
ATOM 5049 N N . ASN B 1 314 ? 18.031 -12.555 6.113 1 98.75 314 ASN B N 1
ATOM 5050 C CA . ASN B 1 314 ? 18.391 -12 7.414 1 98.75 314 ASN B CA 1
ATOM 5051 C C . ASN B 1 314 ? 17.875 -10.57 7.566 1 98.75 314 ASN B C 1
ATOM 5053 O O . ASN B 1 314 ? 17.375 -10.195 8.625 1 98.75 314 ASN B O 1
ATOM 5057 N N . ASP B 1 315 ? 18.062 -9.789 6.531 1 98.81 315 ASP B N 1
ATOM 5058 C CA . ASP B 1 315 ? 17.672 -8.383 6.602 1 98.81 315 ASP B CA 1
ATOM 5059 C C . ASP B 1 315 ? 16.156 -8.242 6.703 1 98.81 315 ASP B C 1
ATOM 5061 O O . ASP B 1 315 ? 15.648 -7.367 7.41 1 98.81 315 ASP B O 1
ATOM 5065 N N . ILE B 1 316 ? 15.391 -9.062 5.945 1 98.94 316 ILE B N 1
ATOM 5066 C CA . ILE B 1 316 ? 13.938 -9.062 6.078 1 98.94 316 ILE B CA 1
ATOM 5067 C C . ILE B 1 316 ? 13.547 -9.547 7.473 1 98.94 316 ILE B C 1
ATOM 5069 O O . ILE B 1 316 ? 12.672 -8.961 8.117 1 98.94 316 ILE B O 1
ATOM 5073 N N . THR B 1 317 ? 14.18 -10.602 7.941 1 98.94 317 THR B N 1
ATOM 5074 C CA . THR B 1 317 ? 13.891 -11.164 9.258 1 98.94 317 THR B CA 1
ATOM 5075 C C . THR B 1 317 ? 14.039 -10.109 10.344 1 98.94 317 THR B C 1
ATOM 5077 O O . THR B 1 317 ? 13.203 -10.023 11.25 1 98.94 317 THR B O 1
ATOM 5080 N N . LYS B 1 318 ? 15.094 -9.352 10.289 1 98.75 318 LYS B N 1
ATOM 5081 C CA . LYS B 1 318 ? 15.32 -8.289 11.266 1 98.75 318 LYS B CA 1
ATOM 5082 C C . LYS B 1 318 ? 14.117 -7.359 11.367 1 98.75 318 LYS B C 1
ATOM 5084 O O . LYS B 1 318 ? 13.773 -6.891 12.453 1 98.75 318 LYS B O 1
ATOM 5089 N N . LYS B 1 319 ? 13.469 -7.117 10.32 1 98.81 319 LYS B N 1
ATOM 5090 C CA . LYS B 1 319 ? 12.398 -6.129 10.25 1 98.81 319 LYS B CA 1
ATOM 5091 C C . LYS B 1 319 ? 11.062 -6.742 10.672 1 98.81 319 LYS B C 1
ATOM 5093 O O . LYS B 1 319 ? 10.148 -6.027 11.086 1 98.81 319 LYS B O 1
ATOM 5098 N N . VAL B 1 320 ? 10.891 -8.117 10.578 1 98.88 320 VAL B N 1
ATOM 5099 C CA . VAL B 1 320 ? 9.539 -8.641 10.68 1 98.88 320 VAL B CA 1
ATOM 5100 C C . VAL B 1 320 ? 9.469 -9.703 11.773 1 98.88 320 VAL B C 1
ATOM 5102 O O . VAL B 1 320 ? 8.398 -10.242 12.062 1 98.88 320 VAL B O 1
ATOM 5105 N N . SER B 1 321 ? 10.539 -9.977 12.5 1 98.69 321 SER B N 1
ATOM 5106 C CA . SER B 1 321 ? 10.625 -11.086 13.445 1 98.69 321 SER B CA 1
ATOM 5107 C C . SER B 1 321 ? 9.719 -10.852 14.648 1 98.69 321 SER B C 1
ATOM 5109 O O . SER B 1 321 ? 9.406 -11.781 15.391 1 98.69 321 SER B O 1
ATOM 5111 N N . PHE B 1 322 ? 9.273 -9.547 14.906 1 98.75 322 PHE B N 1
ATOM 5112 C CA . PHE B 1 322 ? 8.352 -9.266 16 1 98.75 322 PHE B CA 1
ATOM 5113 C C . PHE B 1 322 ? 6.977 -9.859 15.711 1 98.75 322 PHE B C 1
ATOM 5115 O O . PHE B 1 322 ? 6.168 -10.039 16.625 1 98.75 322 PHE B O 1
ATOM 5122 N N . ILE B 1 323 ? 6.719 -10.234 14.445 1 98.88 323 ILE B N 1
ATOM 5123 C CA . ILE B 1 323 ? 5.441 -10.805 14.039 1 98.88 323 ILE B CA 1
ATOM 5124 C C . ILE B 1 323 ? 5.445 -12.312 14.297 1 98.88 323 ILE B C 1
ATOM 5126 O O . ILE B 1 323 ? 4.516 -12.844 14.906 1 98.88 323 ILE B O 1
ATOM 5130 N N . SER B 1 324 ? 6.395 -13.008 13.773 1 98.81 324 SER B N 1
ATOM 5131 C CA . SER B 1 324 ? 6.555 -14.453 13.898 1 98.81 324 SER B CA 1
ATOM 5132 C C . SER B 1 324 ? 7.93 -14.898 13.414 1 98.81 324 SER B C 1
ATOM 5134 O O . SER B 1 324 ? 8.695 -14.094 12.875 1 98.81 324 SER B O 1
ATOM 5136 N N . GLU B 1 325 ? 8.25 -16.188 13.602 1 98.81 325 GLU B N 1
ATOM 5137 C CA . GLU B 1 325 ? 9.492 -16.766 13.086 1 98.81 325 GLU B CA 1
ATOM 5138 C C . GLU B 1 325 ? 9.477 -16.812 11.555 1 98.81 325 GLU B C 1
ATOM 5140 O O . GLU B 1 325 ? 8.422 -17 10.953 1 98.81 325 GLU B O 1
ATOM 5145 N N . VAL B 1 326 ? 10.695 -16.703 10.977 1 98.88 326 VAL B N 1
ATOM 5146 C CA . VAL B 1 326 ? 10.844 -16.703 9.523 1 98.88 326 VAL B CA 1
ATOM 5147 C C . VAL B 1 326 ? 11.523 -18 9.086 1 98.88 326 VAL B C 1
ATOM 5149 O O . VAL B 1 326 ? 12.477 -18.453 9.727 1 98.88 326 VAL B O 1
ATOM 5152 N N . LYS B 1 327 ? 11 -18.609 8.086 1 98.88 327 LYS B N 1
ATOM 5153 C CA . LYS B 1 327 ? 11.625 -19.766 7.449 1 98.88 327 LYS B CA 1
ATOM 5154 C C . LYS B 1 327 ? 11.727 -19.562 5.941 1 98.88 327 LYS B C 1
ATOM 5156 O O . LYS B 1 327 ? 10.766 -19.141 5.301 1 98.88 327 LYS B O 1
ATOM 5161 N N . ALA B 1 328 ? 12.875 -19.891 5.375 1 98.75 328 ALA B N 1
ATOM 5162 C CA . ALA B 1 328 ? 13.078 -19.719 3.938 1 98.75 328 ALA B CA 1
ATOM 5163 C C . ALA B 1 328 ? 12.992 -21.047 3.209 1 98.75 328 ALA B C 1
ATOM 5165 O O . ALA B 1 328 ? 13.484 -22.062 3.703 1 98.75 328 ALA B O 1
ATOM 5166 N N . TYR B 1 329 ? 12.266 -21.141 2.195 1 98.62 329 TYR B N 1
ATOM 5167 C CA . TYR B 1 329 ? 12.289 -22.188 1.181 1 98.62 329 TYR B CA 1
ATOM 5168 C C . TYR B 1 329 ? 12.758 -21.641 -0.16 1 98.62 329 TYR B C 1
ATOM 5170 O O . TYR B 1 329 ? 11.953 -21.375 -1.051 1 98.62 329 TYR B O 1
ATOM 5178 N N . PRO B 1 330 ? 14.102 -21.516 -0.353 1 98.44 330 PRO B N 1
ATOM 5179 C CA . PRO B 1 330 ? 14.609 -20.859 -1.56 1 98.44 330 PRO B CA 1
ATOM 5180 C C . PRO B 1 330 ? 14.258 -21.625 -2.836 1 98.44 330 PRO B C 1
ATOM 5182 O O . PRO B 1 330 ? 14.258 -22.859 -2.844 1 98.44 330 PRO B O 1
ATOM 5185 N N . GLY B 1 331 ? 13.992 -20.797 -3.906 1 96.44 331 GLY B N 1
ATOM 5186 C CA . GLY B 1 331 ? 13.719 -21.359 -5.219 1 96.44 331 GLY B CA 1
ATOM 5187 C C . GLY B 1 331 ? 12.242 -21.469 -5.523 1 96.44 331 GLY B C 1
ATOM 5188 O O . GLY B 1 331 ? 11.398 -21.203 -4.66 1 96.44 331 GLY B O 1
ATOM 5189 N N . GLU B 1 332 ? 11.859 -21.766 -6.684 1 90.5 332 GLU B N 1
ATOM 5190 C CA . GLU B 1 332 ? 10.461 -21.844 -7.102 1 90.5 332 GLU B CA 1
ATOM 5191 C C . GLU B 1 332 ? 9.992 -23.281 -7.211 1 90.5 332 GLU B C 1
ATOM 5193 O O . GLU B 1 332 ? 8.867 -23.609 -6.844 1 90.5 332 GLU B O 1
ATOM 5198 N N . ASP B 1 333 ? 10.891 -24.141 -7.684 1 92 333 ASP B N 1
ATOM 5199 C CA . ASP B 1 333 ? 10.633 -25.562 -7.84 1 92 333 ASP B CA 1
ATOM 5200 C C . ASP B 1 333 ? 9.258 -25.812 -8.453 1 92 333 ASP B C 1
ATOM 5202 O O . ASP B 1 333 ? 8.445 -26.562 -7.902 1 92 333 ASP B O 1
ATOM 5206 N N . GLU B 1 334 ? 9 -25.141 -9.523 1 95.25 334 GLU B N 1
ATOM 5207 C CA . GLU B 1 334 ? 7.68 -25.156 -10.133 1 95.25 334 GLU B CA 1
ATOM 5208 C C . GLU B 1 334 ? 7.312 -26.562 -10.609 1 95.25 334 GLU B C 1
ATOM 5210 O O . GLU B 1 334 ? 6.18 -27.016 -10.43 1 95.25 334 GLU B O 1
ATOM 5215 N N . LEU B 1 335 ? 8.289 -27.281 -11.266 1 97.69 335 LEU B N 1
ATOM 5216 C CA . LEU B 1 335 ? 7.996 -28.609 -11.781 1 97.69 335 LEU B CA 1
ATOM 5217 C C . LEU B 1 335 ? 7.641 -29.562 -10.641 1 97.69 335 LEU B C 1
ATOM 5219 O O . LEU B 1 335 ? 6.691 -30.344 -10.75 1 97.69 335 LEU B O 1
ATOM 5223 N N . LEU B 1 336 ? 8.391 -29.453 -9.602 1 97.81 336 LEU B N 1
ATOM 5224 C CA . LEU B 1 336 ? 8.109 -30.297 -8.438 1 97.81 336 LEU B CA 1
ATOM 5225 C C . LEU B 1 336 ? 6.746 -29.953 -7.848 1 97.81 336 LEU B C 1
ATOM 5227 O O . LEU B 1 336 ? 6 -30.859 -7.457 1 97.81 336 LEU B O 1
ATOM 5231 N N . ALA B 1 337 ? 6.418 -28.688 -7.773 1 97.81 337 ALA B N 1
ATOM 5232 C CA . ALA B 1 337 ? 5.133 -28.25 -7.238 1 97.81 337 ALA B CA 1
ATOM 5233 C C . ALA B 1 337 ? 3.977 -28.828 -8.055 1 97.81 337 ALA B C 1
ATOM 5235 O O . ALA B 1 337 ? 2.967 -29.266 -7.492 1 97.81 337 ALA B O 1
ATOM 5236 N N . LEU B 1 338 ? 4.172 -28.797 -9.344 1 98.38 338 LEU B N 1
ATOM 5237 C CA . LEU B 1 338 ? 3.168 -29.375 -10.234 1 98.38 338 LEU B CA 1
ATOM 5238 C C . LEU B 1 338 ? 3.033 -30.875 -10 1 98.38 338 LEU B C 1
ATOM 5240 O O . LEU B 1 338 ? 1.918 -31.391 -9.898 1 98.38 338 LEU B O 1
ATOM 5244 N N . ALA B 1 339 ? 4.141 -31.547 -9.891 1 98.25 339 ALA B N 1
ATOM 5245 C CA . ALA B 1 339 ? 4.133 -32.969 -9.617 1 98.25 339 ALA B CA 1
ATOM 5246 C C . ALA B 1 339 ? 3.432 -33.281 -8.297 1 98.25 339 ALA B C 1
ATOM 5248 O O . ALA B 1 339 ? 2.602 -34.188 -8.227 1 98.25 339 ALA B O 1
ATOM 5249 N N . GLN B 1 340 ? 3.715 -32.5 -7.332 1 97.88 340 GLN B N 1
ATOM 5250 C CA . GLN B 1 340 ? 3.166 -32.719 -5.996 1 97.88 340 GLN B CA 1
ATOM 5251 C C . GLN B 1 340 ? 1.65 -32.562 -5.988 1 97.88 340 GLN B C 1
ATOM 5253 O O . GLN B 1 340 ? 0.944 -33.281 -5.281 1 97.88 340 GLN B O 1
ATOM 5258 N N . GLY B 1 341 ? 1.155 -31.594 -6.738 1 97.56 341 GLY B N 1
ATOM 5259 C CA . GLY B 1 341 ? -0.285 -31.422 -6.855 1 97.56 341 GLY B CA 1
ATOM 5260 C C . GLY B 1 341 ? -0.979 -32.656 -7.418 1 97.56 341 GLY B C 1
ATOM 5261 O O . GLY B 1 341 ? -1.973 -33.125 -6.855 1 97.56 341 GLY B O 1
ATOM 5262 N N . ALA B 1 342 ? -0.39 -33.188 -8.461 1 98.06 342 ALA B N 1
ATOM 5263 C CA . ALA B 1 342 ? -0.965 -34.375 -9.078 1 98.06 342 ALA B CA 1
ATOM 5264 C C . ALA B 1 342 ? -0.874 -35.594 -8.148 1 98.06 342 ALA B C 1
ATOM 5266 O O . ALA B 1 342 ? -1.81 -36.375 -8.062 1 98.06 342 ALA B O 1
ATOM 5267 N N . ILE B 1 343 ? 0.234 -35.719 -7.461 1 98 343 ILE B N 1
ATOM 5268 C CA . ILE B 1 343 ? 0.449 -36.844 -6.555 1 98 343 ILE B CA 1
ATOM 5269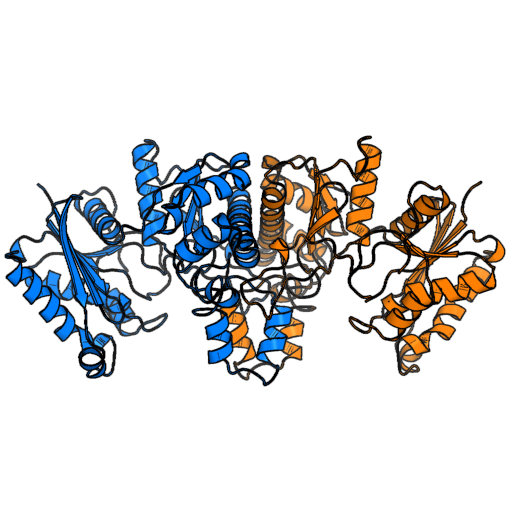 C C . ILE B 1 343 ? -0.602 -36.812 -5.445 1 98 343 ILE B C 1
ATOM 5271 O O . ILE B 1 343 ? -1.165 -37.875 -5.094 1 98 343 ILE B O 1
ATOM 5275 N N . ARG B 1 344 ? -0.896 -35.625 -4.914 1 96.88 344 ARG B N 1
ATOM 5276 C CA . ARG B 1 344 ? -1.89 -35.5 -3.848 1 96.88 344 ARG B CA 1
ATOM 5277 C C . ARG B 1 344 ? -3.252 -36 -4.324 1 96.88 344 ARG B C 1
ATOM 5279 O O . ARG B 1 344 ? -3.99 -36.625 -3.562 1 96.88 344 ARG B O 1
ATOM 5286 N N . VAL B 1 345 ? -3.59 -35.719 -5.547 1 97.56 345 VAL B N 1
ATOM 5287 C CA . VAL B 1 345 ? -4.867 -36.156 -6.102 1 97.56 345 VAL B CA 1
ATOM 5288 C C . VAL B 1 345 ? -4.84 -37.656 -6.336 1 97.56 345 VAL B C 1
ATOM 5290 O O . VAL B 1 345 ? -5.777 -38.375 -5.965 1 97.56 345 VAL B O 1
ATOM 5293 N N . LEU B 1 346 ? -3.742 -38.156 -6.934 1 97.62 346 LEU B N 1
ATOM 5294 C CA . LEU B 1 346 ? -3.615 -39.594 -7.27 1 97.62 346 LEU B CA 1
ATOM 5295 C C . LEU B 1 346 ? -3.588 -40.438 -6.008 1 97.62 346 LEU B C 1
ATOM 5297 O O . LEU B 1 346 ? -4.078 -41.562 -6.008 1 97.62 346 LEU B O 1
ATOM 5301 N N . ASP B 1 347 ? -3.088 -39.875 -4.926 1 96.19 347 ASP B N 1
ATOM 5302 C CA . ASP B 1 347 ? -2.996 -40.562 -3.648 1 96.19 347 ASP B CA 1
ATOM 5303 C C . ASP B 1 347 ? -4.301 -40.469 -2.865 1 96.19 347 ASP B C 1
ATOM 5305 O O . ASP B 1 347 ? -4.461 -41.094 -1.817 1 96.19 347 ASP B O 1
ATOM 5309 N N . GLY B 1 348 ? -5.172 -39.625 -3.277 1 95.5 348 GLY B N 1
ATOM 5310 C CA . GLY B 1 348 ? -6.438 -39.438 -2.582 1 95.5 348 GLY B CA 1
ATOM 5311 C C . GLY B 1 348 ? -6.34 -38.469 -1.427 1 95.5 348 GLY B C 1
ATOM 5312 O O . GLY B 1 348 ? -7.277 -38.344 -0.639 1 95.5 348 GLY B O 1
ATOM 5313 N N . GLU B 1 349 ? -5.207 -37.812 -1.33 1 94.06 349 GLU B N 1
ATOM 5314 C CA . GLU B 1 349 ? -5.012 -36.812 -0.275 1 94.06 349 GLU B CA 1
ATOM 5315 C C . GLU B 1 349 ? -5.793 -35.562 -0.564 1 94.06 349 GLU B C 1
ATOM 5317 O O . GLU B 1 349 ? -6.168 -34.812 0.358 1 94.06 349 GLU B O 1
ATOM 5322 N N . GLU B 1 350 ? -5.953 -35.219 -1.815 1 95.06 350 GLU B N 1
ATOM 5323 C CA . GLU B 1 350 ? -6.672 -34.031 -2.287 1 95.06 350 GLU B CA 1
ATOM 5324 C C . GLU B 1 350 ? -7.754 -34.406 -3.293 1 95.06 350 GLU B C 1
ATOM 5326 O O . GLU B 1 350 ? -7.539 -35.281 -4.148 1 95.06 350 GLU B O 1
ATOM 5331 N N . VAL B 1 351 ? -8.953 -33.875 -3.066 1 96.75 351 VAL B N 1
ATOM 5332 C CA . VAL B 1 351 ? -10.031 -34.125 -4.027 1 96.75 351 VAL B CA 1
ATOM 5333 C C . VAL B 1 351 ? -9.789 -33.281 -5.281 1 96.75 351 VAL B C 1
ATOM 5335 O O . VAL B 1 351 ? -9.602 -32.062 -5.199 1 96.75 351 VAL B O 1
ATOM 5338 N N . VAL B 1 352 ? -9.688 -33.938 -6.422 1 97.94 352 VAL B N 1
ATOM 5339 C CA . VAL B 1 352 ? -9.508 -33.219 -7.688 1 97.94 352 VAL B CA 1
ATOM 5340 C C . VAL B 1 352 ? -10.648 -32.25 -7.906 1 97.94 352 VAL B C 1
ATOM 5342 O O . VAL B 1 352 ? -11.797 -32.531 -7.566 1 97.94 352 VAL B O 1
ATOM 5345 N N . LYS B 1 353 ? -10.344 -31.141 -8.469 1 97.81 353 LYS B N 1
ATOM 5346 C CA . LYS B 1 353 ? -11.359 -30.125 -8.734 1 97.81 353 LYS B CA 1
ATOM 5347 C C . LYS B 1 353 ? -11.758 -30.125 -10.203 1 97.81 353 LYS B C 1
ATOM 5349 O O . LYS B 1 353 ? -10.992 -30.562 -11.062 1 97.81 353 LYS B O 1
ATOM 5354 N N . VAL B 1 354 ? -12.984 -29.688 -10.422 1 97.75 354 VAL B N 1
ATOM 5355 C CA . VAL B 1 354 ? -13.531 -29.578 -11.766 1 97.75 354 VAL B CA 1
ATOM 5356 C C . VAL B 1 354 ? -13.68 -28.109 -12.156 1 97.75 354 VAL B C 1
ATOM 5358 O O . VAL B 1 354 ? -14.266 -27.328 -11.422 1 97.75 354 VAL B O 1
ATOM 5361 N N . TYR B 1 355 ? -13.156 -27.719 -13.258 1 96.62 355 TYR B N 1
ATOM 5362 C CA . TYR B 1 355 ? -13.195 -26.359 -13.773 1 96.62 355 TYR B CA 1
ATOM 5363 C C . TYR B 1 355 ? -14.594 -26 -14.25 1 96.62 355 TYR B C 1
ATOM 5365 O O . TYR B 1 355 ? -15.219 -26.75 -15 1 96.62 355 TYR B O 1
#

Secondary structure (DSSP, 8-state):
-PPEEEEEEE-SSEEEEEEEETTEEEEEEEEE--HHHHHT-SSSGGGHHHHHHHHHHHHHHTT--GGG-SEEEEE--S-S-B-SSEEE--HHHHHHHHHTTT---TTHHHHHHHHHHHHHHT-EEEEES-TTB----GGGG--SSTTS-----S-HHHHHHHHHHHHHHHTS-GGG-EEEEEEESSSEEEEEEETTEEEEE--TTTT-SS--SSB--S--HHHHHHHHTSSS--HHHHHHHHBTSSTHHHHHS---HHHHHHHHHTT-HHHHHHHHHHHHHHHHHHHHHHHHTTT--SEEEEEEGGGG-HHHHHHHHHHHTTT--EEEEEB--HHHHHHHHHHHHHTTSSPPEE-/-PPEEEEEEE-SSEEEEEEEETTEEEEEEEEE--HHHHHT-SSSGGGHHHHHHHHHHHHHHTT--GGG-SEEEEE--S-S-B-SSEEE--HHHHHHHHHTTT---TTHHHHHHHHHHHHHHT-EEEEES-TTB----HHHH--SSTTS-----S-HHHHHHHHHHHHHHHTS-GGG-EEEEEEESSSEEEEEEETTEEEEE--TTTT-SS--SSB--S--HHHHHHHHTSSS--HHHHHHHHBTSSTHHHHHS---HHHHHHHHHTT-HHHHHHHHHHHHHHHHHHHHHHHHTTT--SEEEEEEGGGG-HHHHHHHHHHHTTT--EEEEEB--HHHHHHHHHHHHHTTSSPPEE-

Sequence (710 aa):
MSYKLLIINPGSTSTKIGVYEDEKEILEETLRHSAEEIGKYATIFDQLSFRKDVILNVLKEKNFDIKELSAVVGRGGMLKPIPGGTYEVNDALIADLKEGVQGQHASNLGGILANEIAKEVGVRAFIVDPVVVDELDEVARLSGIPELPRKSKFHALNQKAVAKRFGKESGKGYENLNLIVTHMGGGVSVGAHKLGKVVDVNNALDGDGPFSPERAGGVPAGDLIKMCFSGKYTEKEVFSKLVGKGGMVAYLNTNDARDVINAASEGNKEAKLVYDAFIYQVAKSIGEMATVLEGNVDKIILTGGIAYSEKVVNDITKKVSFISEVKAYPGEDELLALAQGAIRVLDGEEVVKVYMSYKLLIINPGSTSTKIGVYEDEKEILEETLRHSAEEIGKYATIFDQLSFRKDVILNVLKEKNFDIKELSAVVGRGGMLKPIPGGTYEVNDALIADLKEGVQGQHASNLGGILANEIAKEVGVRAFIVDPVVVDELDEVARLSGIPELPRKSKFHALNQKAVAKRFGKESGKGYENLNLIVTHMGGGVSVGAHKLGKVVDVNNALDGDGPFSPERAGGVPAGDLIKMCFSGKYTEKEVFSKLVGKGGMVAYLNTNDARDVINAASEGNKEAKLVYDAFIYQVAKSIGEMATVLEGNVDKIILTGGIAYSEKVVNDITKKVSFISEVKAYPGEDELLALAQGAIRVLDGEEVVKVY